Protein AF-A0A3D1WWT9-F1 (afdb_monomer)

Foldseek 3Di:
DDADDLQVLCCVVPVDGLLPDDLQVVLVSLLVVLVVLLVQQAALDDQEEEEEEDQFAQQWQCSQVSCQQSVNNVSSCVNQVVSVHDVVVSSVSAQTQLGHDDPLNQLLNQVQQVCQQVSHRYEYFYARAQFRAFDWDDDPNDTAGFGRGRPPPDPQKAWDPDKDWQDWQPDIFIKTWIWGWRHYRVDSHIYIHIHIYTPQADPVQGDRRHRDGDLQPLSHHLRHYRQPDPPDPSSVLSLVLNLSSRLLSSLVVLVVVSVVSPDLLLCSLSRYAYEARALSNLLNLLNQLCCCVPVVVDDNVSSLVSQLSRYAYEHADQALVPQDKDQLVSVCNGHVSSSVSLVVLQVVVCVLDVDQVLGQQHPRNMGRSVSSNLSRYQAYEYADPVSLVSCCPPRVVVSCVVCVVRYDYDHGDGHPD

Structure (mmCIF, N/CA/C/O backbone):
data_AF-A0A3D1WWT9-F1
#
_entry.id   AF-A0A3D1WWT9-F1
#
loop_
_atom_site.group_PDB
_atom_site.id
_atom_site.type_symbol
_atom_site.label_atom_id
_atom_site.label_alt_id
_atom_site.label_comp_id
_atom_site.label_asym_id
_atom_site.label_entity_id
_atom_site.label_seq_id
_atom_site.pdbx_PDB_ins_code
_atom_site.Cartn_x
_atom_site.Cartn_y
_atom_site.Cartn_z
_atom_site.occupancy
_atom_site.B_iso_or_equiv
_atom_site.auth_seq_id
_atom_site.auth_comp_id
_atom_site.auth_asym_id
_atom_site.auth_atom_id
_atom_site.pdbx_PDB_model_num
ATOM 1 N N . MET A 1 1 ? -17.375 -14.262 22.480 1.00 61.62 1 MET A N 1
ATOM 2 C CA . MET A 1 1 ? -16.626 -13.214 23.207 1.00 61.62 1 MET A CA 1
ATOM 3 C C . MET A 1 1 ? -17.344 -12.881 24.519 1.00 61.62 1 MET A C 1
ATOM 5 O O . MET A 1 1 ? -18.544 -13.133 24.582 1.00 61.62 1 MET A O 1
ATOM 9 N N . PRO A 1 2 ? -16.663 -12.386 25.572 1.00 72.69 2 PRO A N 1
ATOM 10 C CA . PRO A 1 2 ? -17.331 -11.958 26.805 1.00 72.69 2 PRO A CA 1
ATOM 11 C C . PRO A 1 2 ? -18.253 -10.761 26.545 1.00 72.69 2 PRO A C 1
ATOM 13 O O . PRO A 1 2 ? -17.910 -9.900 25.730 1.00 72.69 2 PRO A O 1
ATOM 16 N N . ARG A 1 3 ? -19.394 -10.735 27.245 1.00 83.81 3 ARG A N 1
ATOM 17 C CA . ARG A 1 3 ? -20.428 -9.690 27.171 1.00 83.81 3 ARG A CA 1
ATOM 18 C C . ARG A 1 3 ? -19.839 -8.310 27.483 1.00 83.81 3 ARG A C 1
ATOM 20 O O . ARG A 1 3 ? -18.952 -8.211 28.331 1.00 83.81 3 ARG A O 1
ATOM 27 N N . ILE A 1 4 ? -20.305 -7.272 26.801 1.00 93.00 4 ILE A N 1
ATOM 28 C CA . ILE A 1 4 ? -19.840 -5.893 26.984 1.00 93.00 4 ILE A CA 1
ATOM 29 C C . ILE A 1 4 ? -20.653 -5.239 28.100 1.00 93.00 4 ILE A C 1
ATOM 31 O O . ILE A 1 4 ? -21.876 -5.356 28.137 1.00 93.00 4 ILE A O 1
ATOM 35 N N . ASN A 1 5 ? -19.976 -4.523 28.996 1.00 94.44 5 ASN A N 1
ATOM 36 C CA . ASN A 1 5 ? -20.610 -3.701 30.022 1.00 94.44 5 ASN A CA 1
ATOM 37 C C . ASN A 1 5 ? -20.067 -2.270 29.924 1.00 94.44 5 ASN A C 1
ATOM 39 O O . ASN A 1 5 ? -19.061 -1.936 30.551 1.00 94.44 5 ASN A O 1
ATOM 43 N N . LEU A 1 6 ? -20.710 -1.430 29.109 1.00 95.94 6 LEU A N 1
ATOM 44 C CA . LEU A 1 6 ? -20.272 -0.048 28.888 1.00 95.94 6 LEU A CA 1
ATOM 45 C C . LEU A 1 6 ? -20.357 0.801 30.160 1.00 95.94 6 LEU A C 1
ATOM 47 O O . LEU A 1 6 ? -19.528 1.683 30.346 1.00 95.94 6 LEU A O 1
ATOM 51 N N . ALA A 1 7 ? -21.316 0.525 31.049 1.00 94.81 7 ALA A N 1
ATOM 52 C CA . ALA A 1 7 ? -21.442 1.242 32.317 1.00 94.81 7 ALA A CA 1
ATOM 53 C C . ALA A 1 7 ? -20.237 0.991 33.235 1.00 94.81 7 ALA A C 1
ATOM 55 O O . ALA A 1 7 ? -19.695 1.921 33.825 1.00 94.81 7 ALA A O 1
ATOM 56 N N . GLU A 1 8 ? -19.777 -0.258 33.312 1.00 94.94 8 GLU A N 1
ATOM 57 C CA . GLU A 1 8 ? -18.567 -0.605 34.059 1.00 94.94 8 GLU A CA 1
ATOM 58 C C . GLU A 1 8 ? -17.308 -0.017 33.414 1.00 94.94 8 GLU A C 1
ATOM 60 O O . GLU A 1 8 ? -16.468 0.538 34.119 1.00 94.94 8 GLU A O 1
ATOM 65 N N . LEU A 1 9 ? -17.198 -0.071 32.083 1.00 94.75 9 LEU A N 1
ATOM 66 C CA . LEU A 1 9 ? -16.075 0.531 31.357 1.00 94.75 9 LEU A CA 1
ATOM 67 C C . LEU A 1 9 ? -16.016 2.056 31.547 1.00 94.75 9 LEU A C 1
ATOM 69 O O . LEU A 1 9 ? -14.924 2.606 31.715 1.00 94.75 9 LEU A O 1
ATOM 73 N N . ALA A 1 10 ? -17.169 2.733 31.559 1.00 95.88 10 ALA A N 1
ATOM 74 C CA . ALA A 1 10 ? -17.288 4.161 31.842 1.00 95.88 10 ALA A CA 1
ATOM 75 C C . ALA A 1 10 ? -16.807 4.497 33.261 1.00 95.88 10 ALA A C 1
ATOM 77 O O . ALA A 1 10 ? -15.958 5.375 33.432 1.00 95.88 10 ALA A O 1
ATOM 78 N N . GLU A 1 11 ? -17.266 3.744 34.263 1.00 95.38 11 GLU A N 1
ATOM 79 C CA . GLU A 1 11 ? -16.870 3.945 35.659 1.00 95.38 11 GLU A CA 1
ATOM 80 C C . GLU A 1 11 ? -15.366 3.689 35.857 1.00 95.38 11 GLU A C 1
ATOM 82 O O . GLU A 1 11 ? -14.680 4.468 36.514 1.00 95.38 11 GLU A O 1
ATOM 87 N N . GLN A 1 12 ? -14.816 2.642 35.234 1.00 94.19 12 GLN A 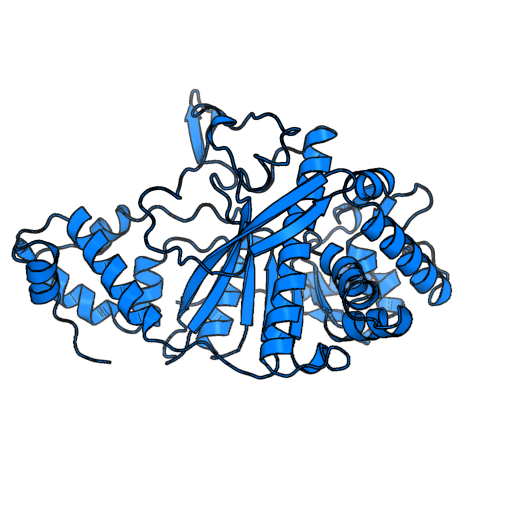N 1
ATOM 88 C CA . GLN A 1 12 ? -13.387 2.318 35.312 1.00 94.19 12 GLN A CA 1
ATOM 89 C C . GLN A 1 12 ? -12.501 3.351 34.603 1.00 94.19 12 GLN A C 1
ATOM 91 O O . GLN A 1 12 ? -11.417 3.666 35.094 1.00 94.19 12 GLN A O 1
ATOM 96 N N . SER A 1 13 ? -12.940 3.869 33.453 1.00 93.81 13 SER A N 1
ATOM 97 C CA . SER A 1 13 ? -12.131 4.777 32.627 1.00 93.81 13 SER A CA 1
ATOM 98 C C . SER A 1 13 ? -12.257 6.242 33.049 1.00 93.81 13 SER A C 1
ATOM 100 O O . SER A 1 13 ? -11.301 7.002 32.905 1.00 93.81 13 SER A O 1
ATOM 102 N N . PHE A 1 14 ? -13.417 6.651 33.574 1.00 94.75 14 PHE A N 1
ATOM 103 C CA . PHE A 1 14 ? -13.737 8.057 33.848 1.00 94.75 14 PHE A CA 1
ATOM 104 C C . PHE A 1 14 ? -14.299 8.327 35.252 1.00 94.75 14 PHE A C 1
ATOM 106 O O . PHE A 1 14 ? -14.480 9.496 35.597 1.00 94.75 14 PHE A O 1
ATOM 113 N N . GLY A 1 15 ? -14.563 7.300 36.071 1.00 95.25 15 GLY A N 1
ATOM 114 C CA . GLY A 1 15 ? -15.092 7.460 37.434 1.00 95.25 15 GLY A CA 1
ATOM 115 C C . GLY A 1 15 ? -16.500 8.058 37.488 1.00 95.25 15 GLY A C 1
ATOM 116 O O . GLY A 1 15 ? -16.822 8.787 38.426 1.00 95.25 15 GLY A O 1
ATOM 117 N N . THR A 1 16 ? -17.294 7.850 36.437 1.00 95.50 16 THR A N 1
ATOM 118 C CA . THR A 1 16 ? -18.662 8.355 36.324 1.00 95.50 16 THR A CA 1
ATOM 119 C C . THR A 1 16 ? -19.511 7.416 35.470 1.00 95.50 16 THR A C 1
ATOM 121 O O . THR A 1 16 ? -18.993 6.690 34.617 1.00 95.50 16 THR A O 1
ATOM 124 N N . SER A 1 17 ? -20.826 7.469 35.680 1.00 96.25 17 SER A N 1
ATOM 125 C CA . SER A 1 17 ? -21.802 6.645 34.974 1.00 96.25 17 SER A CA 1
ATOM 126 C C . SER A 1 17 ? -21.861 6.978 33.484 1.00 96.25 17 SER A C 1
ATOM 128 O O . SER A 1 17 ? -21.706 8.140 33.099 1.00 96.25 17 SER A O 1
ATOM 130 N N . LEU A 1 18 ? -22.201 5.988 32.656 1.00 97.00 18 LEU A N 1
ATOM 131 C CA . LEU A 1 18 ? -22.343 6.153 31.208 1.00 97.00 18 LEU A CA 1
ATOM 132 C C . LEU A 1 18 ? -23.316 7.287 30.839 1.00 97.00 18 LEU A C 1
ATOM 134 O O . LEU A 1 18 ? -23.024 8.072 29.945 1.00 97.00 18 LEU A O 1
ATOM 138 N N . GLU A 1 19 ? -24.418 7.439 31.572 1.00 97.25 19 GLU A N 1
ATOM 139 C CA . GLU A 1 19 ? -25.438 8.482 31.381 1.00 97.25 19 GLU A CA 1
ATOM 140 C C . GLU A 1 19 ? -24.900 9.910 31.583 1.00 97.25 19 GLU A C 1
ATOM 142 O O . GLU A 1 19 ? -25.493 10.873 31.103 1.00 97.25 19 GLU A O 1
ATOM 147 N N . GLN A 1 20 ? -23.799 10.063 32.325 1.00 96.81 20 GLN A N 1
ATOM 148 C CA . GLN A 1 20 ? -23.192 11.357 32.656 1.00 96.81 20 GLN A CA 1
ATOM 149 C C . GLN A 1 20 ? -21.996 11.704 31.762 1.00 96.81 20 GLN A C 1
ATOM 151 O O . GLN A 1 20 ? -21.489 12.826 31.843 1.00 96.81 20 GLN A O 1
ATOM 156 N N . LEU A 1 21 ? -21.526 10.769 30.930 1.00 96.81 21 LEU A N 1
ATOM 157 C CA . LEU A 1 21 ? -20.448 11.034 29.983 1.00 96.81 21 LEU A CA 1
ATOM 158 C C . LEU A 1 21 ? -20.934 11.900 28.821 1.00 96.81 21 LEU A C 1
ATOM 160 O O . LEU A 1 21 ? -22.054 11.753 28.345 1.00 96.81 21 LEU A O 1
ATOM 164 N N . ASP A 1 22 ? -20.065 12.790 28.350 1.00 96.00 22 ASP A N 1
ATOM 165 C CA . ASP A 1 22 ? -20.265 13.478 27.077 1.00 96.00 22 ASP A CA 1
ATOM 166 C C . ASP A 1 22 ? -19.891 12.577 25.887 1.00 96.00 22 ASP A C 1
ATOM 168 O O . ASP A 1 22 ? -19.090 11.645 26.018 1.00 96.00 22 ASP A O 1
ATOM 172 N N . ASP A 1 23 ? -20.437 12.893 24.710 1.00 96.06 23 ASP A N 1
ATOM 173 C CA . ASP A 1 23 ? -20.249 12.113 23.480 1.00 96.06 23 ASP A CA 1
ATOM 174 C C . ASP A 1 23 ? -18.764 11.912 23.118 1.00 96.06 23 ASP A C 1
ATOM 176 O O . ASP A 1 23 ? -18.383 10.844 22.638 1.00 96.06 23 ASP A O 1
ATOM 180 N N . ARG A 1 24 ? -17.891 12.891 23.404 1.00 94.12 24 ARG A N 1
ATOM 181 C CA . ARG A 1 24 ? -16.453 12.797 23.099 1.00 94.12 24 ARG A CA 1
ATOM 182 C C . ARG A 1 24 ? -15.749 11.786 24.001 1.00 94.12 24 ARG A C 1
ATOM 184 O O . ARG A 1 24 ? -14.869 11.055 23.547 1.00 94.12 24 ARG A O 1
ATOM 191 N N . ARG A 1 25 ? -16.098 11.736 25.287 1.00 95.06 25 ARG A N 1
ATOM 192 C CA . ARG A 1 25 ? -15.574 10.719 26.212 1.00 95.06 25 ARG A CA 1
ATOM 193 C C . ARG A 1 25 ? -16.096 9.330 25.872 1.00 95.06 25 ARG A C 1
ATOM 195 O O . ARG A 1 25 ? -15.333 8.372 25.976 1.00 95.06 25 ARG A O 1
ATOM 202 N N . ILE A 1 26 ? -17.347 9.225 25.427 1.00 96.81 26 ILE A N 1
ATOM 203 C CA . ILE A 1 26 ? -17.908 7.959 24.944 1.00 96.81 26 ILE A CA 1
ATOM 204 C C . ILE A 1 26 ? -17.173 7.502 23.686 1.00 96.81 26 ILE A C 1
ATOM 206 O O . ILE A 1 26 ? -16.766 6.349 23.635 1.00 96.81 26 ILE A O 1
ATOM 210 N N . TYR A 1 27 ? -16.911 8.394 22.727 1.00 95.38 27 TYR A N 1
ATOM 211 C CA . TYR A 1 27 ? -16.095 8.084 21.551 1.00 95.38 27 TYR A CA 1
ATOM 212 C C . TYR A 1 27 ? -14.753 7.446 21.950 1.00 95.38 27 TYR A C 1
ATOM 214 O O . TYR A 1 27 ? -14.459 6.327 21.532 1.00 95.38 27 TYR A O 1
ATOM 222 N N . LYS A 1 28 ? -13.995 8.081 22.858 1.00 93.25 28 LYS A N 1
ATOM 223 C CA . LYS A 1 28 ? -12.723 7.525 23.365 1.00 93.25 28 LYS A CA 1
ATOM 224 C C . LYS A 1 28 ? -12.897 6.160 24.045 1.00 93.25 28 LYS A C 1
ATOM 226 O O . LYS A 1 28 ? -12.055 5.279 23.884 1.00 93.25 28 LYS A O 1
ATOM 231 N N . LEU A 1 29 ? -13.990 5.963 24.788 1.00 95.06 29 LEU A N 1
ATOM 232 C CA . LEU A 1 29 ? -14.314 4.673 25.405 1.00 95.06 29 LEU A CA 1
ATOM 233 C C . LEU A 1 29 ? -14.531 3.576 24.353 1.00 95.06 29 LEU A C 1
ATOM 235 O O . LEU A 1 29 ? -14.031 2.464 24.517 1.00 95.06 29 LEU A O 1
ATOM 239 N N . LEU A 1 30 ? -15.281 3.881 23.290 1.00 96.12 30 LEU A N 1
ATOM 240 C CA . LEU A 1 30 ? -15.610 2.927 22.231 1.00 96.12 30 LEU A CA 1
ATOM 241 C C . LEU A 1 30 ? -14.390 2.582 21.374 1.00 96.12 30 LEU A C 1
ATOM 243 O O . LEU A 1 30 ? -14.198 1.409 21.065 1.00 96.12 30 LEU A O 1
ATOM 247 N N . VAL A 1 31 ? -13.544 3.564 21.051 1.00 93.94 31 VAL A N 1
ATOM 248 C CA . VAL A 1 31 ? -12.274 3.337 20.341 1.00 93.94 31 VAL A CA 1
ATOM 249 C C . VAL A 1 31 ? -11.397 2.355 21.120 1.00 93.94 31 VAL A C 1
ATOM 251 O O . VAL A 1 31 ? -10.985 1.331 20.574 1.00 93.94 31 VAL A O 1
ATOM 254 N N . LYS A 1 32 ? -11.212 2.589 22.426 1.00 92.62 32 LYS A N 1
ATOM 255 C CA . LYS A 1 32 ? -10.466 1.676 23.302 1.00 92.62 32 LYS A CA 1
ATOM 256 C C . LYS A 1 32 ? -11.089 0.277 23.355 1.00 92.62 32 LYS A C 1
ATOM 258 O O . LYS A 1 32 ? -10.374 -0.718 23.263 1.00 92.62 32 LYS A O 1
ATOM 263 N N . LEU A 1 33 ? -12.416 0.182 23.470 1.00 95.00 33 LEU A N 1
ATOM 264 C CA . LEU A 1 33 ? -13.120 -1.104 23.450 1.00 95.00 33 LEU A CA 1
ATOM 265 C C . LEU A 1 33 ? -12.857 -1.863 22.142 1.00 95.00 33 LEU A C 1
ATOM 267 O O . LEU A 1 33 ? -12.548 -3.052 22.177 1.00 95.00 33 LEU A O 1
ATOM 271 N N . VAL A 1 34 ? -12.979 -1.194 20.995 1.00 95.12 34 VAL A N 1
ATOM 272 C CA . VAL A 1 34 ? -12.728 -1.793 19.678 1.00 95.12 34 VAL A CA 1
ATOM 273 C C . VAL A 1 34 ? -11.285 -2.277 19.565 1.00 95.12 34 VAL A C 1
ATOM 275 O O . VAL A 1 34 ? -11.063 -3.402 19.123 1.00 95.12 34 VAL A O 1
ATOM 278 N N . GLN A 1 35 ? -10.316 -1.491 20.029 1.00 92.88 35 GLN A N 1
ATOM 279 C CA . GLN A 1 35 ? -8.905 -1.882 20.034 1.00 92.88 35 GLN A CA 1
ATOM 280 C C . GLN A 1 35 ? -8.638 -3.100 20.897 1.00 92.88 35 GLN A C 1
ATOM 282 O O . GLN A 1 35 ? -7.982 -4.026 20.441 1.00 92.88 35 GLN A O 1
ATOM 287 N N . GLU A 1 36 ? -9.168 -3.148 22.118 1.00 93.12 36 GLU A N 1
ATOM 288 C CA . GLU A 1 36 ? -8.998 -4.308 22.998 1.00 93.12 36 GLU A CA 1
ATOM 289 C C . GLU A 1 36 ? -9.594 -5.576 22.368 1.00 93.12 36 GLU A C 1
ATOM 291 O O . GLU A 1 36 ? -9.008 -6.660 22.444 1.00 93.12 36 GLU A O 1
ATOM 296 N N . ARG A 1 37 ? -10.746 -5.450 21.698 1.00 94.06 37 ARG A N 1
ATOM 297 C CA . ARG A 1 37 ? -11.406 -6.565 21.002 1.00 94.06 37 ARG A CA 1
ATOM 298 C C . ARG A 1 37 ? -10.635 -7.008 19.765 1.00 94.06 37 ARG A C 1
ATOM 300 O O . ARG A 1 37 ? -10.468 -8.210 19.561 1.00 94.06 37 ARG A O 1
ATOM 307 N N . SER A 1 38 ? -10.140 -6.060 18.983 1.00 94.81 38 SER A N 1
ATOM 308 C CA . SER A 1 38 ? -9.313 -6.336 17.814 1.00 94.81 38 SER A CA 1
ATOM 309 C C . SER A 1 38 ? -7.961 -6.935 18.211 1.00 94.81 38 SER A C 1
ATOM 311 O O . SER A 1 38 ? -7.536 -7.942 17.651 1.00 94.81 38 SER A O 1
ATOM 313 N N . ALA A 1 39 ? -7.296 -6.411 19.243 1.00 93.75 39 ALA A N 1
ATOM 314 C CA . ALA A 1 39 ? -6.042 -6.939 19.784 1.00 93.75 39 ALA A CA 1
ATOM 315 C C . ALA A 1 39 ? -6.171 -8.395 20.258 1.00 93.75 39 ALA A C 1
ATOM 317 O O . ALA A 1 39 ? -5.233 -9.177 20.113 1.00 93.75 39 ALA A O 1
ATOM 318 N N . ALA A 1 40 ? -7.342 -8.780 20.774 1.00 94.50 40 ALA A N 1
ATOM 319 C CA . ALA A 1 40 ? -7.628 -10.155 21.170 1.00 94.50 40 ALA A CA 1
ATOM 320 C C . ALA A 1 40 ? -7.842 -11.121 19.984 1.00 94.50 40 ALA A C 1
ATOM 322 O O . ALA A 1 40 ? -7.821 -12.337 20.191 1.00 94.50 40 ALA A O 1
ATOM 323 N N . CYS A 1 41 ? -8.055 -10.615 18.764 1.00 95.50 41 CYS A N 1
ATOM 324 C CA . CYS A 1 41 ? -8.175 -11.439 17.563 1.00 95.50 41 CYS A CA 1
ATOM 325 C C . CYS A 1 41 ? -6.772 -11.801 17.037 1.00 95.50 41 CYS A C 1
ATOM 327 O O . CYS A 1 41 ? -5.992 -10.899 16.721 1.00 95.50 41 CYS A O 1
ATOM 329 N N . PRO A 1 42 ? -6.412 -13.094 16.922 1.00 97.00 42 PRO A N 1
ATOM 330 C CA . PRO A 1 42 ? -5.146 -13.495 16.314 1.00 97.00 42 PRO A CA 1
ATOM 331 C C . PRO A 1 42 ? -5.054 -13.076 14.842 1.00 97.00 42 PRO A C 1
ATOM 333 O O . PRO A 1 42 ? -6.059 -12.974 14.138 1.00 97.00 42 PRO A O 1
ATOM 336 N N . LEU A 1 43 ? -3.828 -12.886 14.355 1.00 97.38 43 LEU A N 1
ATOM 337 C CA . LEU A 1 43 ? -3.573 -12.664 12.932 1.00 97.38 43 LEU A CA 1
ATOM 338 C C . LEU A 1 43 ? -3.883 -13.929 12.119 1.00 97.38 43 LEU A C 1
ATOM 340 O O . LEU A 1 43 ? -3.625 -15.046 12.582 1.00 97.38 43 LEU A O 1
ATOM 344 N N . ASN A 1 44 ? -4.380 -13.768 10.890 1.00 96.19 44 ASN A N 1
ATOM 345 C CA . ASN A 1 44 ? -4.382 -14.870 9.926 1.00 96.19 44 ASN A CA 1
ATOM 346 C C . ASN A 1 44 ? -2.935 -15.310 9.639 1.00 96.19 44 ASN A C 1
ATOM 348 O O . ASN A 1 44 ? -2.054 -14.478 9.429 1.00 96.19 44 ASN A O 1
ATOM 352 N N . ASN A 1 45 ? -2.684 -16.621 9.643 1.00 92.50 45 ASN A N 1
ATOM 353 C CA . ASN A 1 45 ? -1.332 -17.195 9.651 1.00 92.50 45 ASN A CA 1
ATOM 354 C C . ASN A 1 45 ? -1.109 -18.285 8.584 1.00 92.50 45 ASN A C 1
ATOM 356 O O . ASN A 1 45 ? -0.330 -19.218 8.785 1.00 92.50 45 ASN A O 1
ATOM 360 N N . GLY A 1 46 ? -1.807 -18.195 7.452 1.00 94.56 46 GLY A N 1
ATOM 361 C CA . GLY A 1 46 ? -1.602 -19.079 6.308 1.00 94.56 46 GLY A CA 1
ATOM 362 C C . GLY A 1 46 ? -0.176 -18.995 5.753 1.00 94.56 46 GLY A C 1
ATOM 363 O O . GLY A 1 46 ? 0.473 -17.955 5.835 1.00 94.56 46 GLY A O 1
ATOM 364 N N . LYS A 1 47 ? 0.314 -20.101 5.168 1.00 95.19 47 LYS A N 1
ATOM 365 C CA . LYS A 1 47 ? 1.697 -20.208 4.661 1.00 95.19 47 LYS A CA 1
ATOM 366 C C . LYS A 1 47 ? 2.026 -19.112 3.639 1.00 95.19 47 LYS A C 1
ATOM 368 O O . LYS A 1 47 ? 3.028 -18.419 3.791 1.00 95.19 47 LYS A O 1
ATOM 373 N N . LYS A 1 48 ? 1.181 -18.990 2.608 1.00 98.00 48 LYS A N 1
ATOM 374 C CA . LYS A 1 48 ? 1.328 -18.011 1.529 1.00 98.00 48 LYS A CA 1
ATOM 375 C C . LYS A 1 48 ? 0.529 -16.760 1.868 1.00 98.00 48 LYS A C 1
ATOM 377 O O . LYS A 1 48 ? -0.700 -16.823 1.926 1.00 98.00 48 LYS A O 1
ATOM 382 N N . LYS A 1 49 ? 1.229 -15.650 2.087 1.00 98.69 49 LYS A N 1
ATOM 383 C CA . LYS A 1 49 ? 0.647 -14.355 2.443 1.00 98.69 49 LYS A CA 1
ATOM 384 C C . LYS A 1 49 ? 0.561 -13.442 1.223 1.00 98.69 49 LYS A C 1
ATOM 386 O O . LYS A 1 49 ? 1.512 -13.346 0.449 1.00 98.69 49 LYS A O 1
ATOM 391 N N . LEU A 1 50 ? -0.581 -12.785 1.055 1.00 98.81 50 LEU A N 1
ATOM 392 C CA . LEU A 1 50 ? -0.756 -11.710 0.082 1.00 98.81 50 LEU A CA 1
ATOM 393 C C . LEU A 1 50 ? -0.224 -10.388 0.653 1.00 98.81 50 LEU A C 1
ATOM 395 O O . LEU A 1 50 ? -0.571 -10.013 1.770 1.00 98.81 50 LEU A O 1
ATOM 399 N N . TYR A 1 51 ? 0.560 -9.674 -0.144 1.00 98.88 51 TYR A N 1
ATOM 400 C CA . TYR A 1 51 ? 0.963 -8.292 0.093 1.00 98.88 51 TYR A CA 1
ATOM 401 C C . TYR A 1 51 ? 0.328 -7.433 -1.001 1.00 98.88 51 TYR A C 1
ATOM 403 O O . TYR A 1 51 ? 0.760 -7.458 -2.154 1.00 98.88 51 TYR A O 1
ATOM 411 N N . TYR A 1 52 ? -0.751 -6.732 -0.655 1.00 98.88 52 TYR A N 1
ATOM 412 C CA . TYR A 1 52 ? -1.444 -5.826 -1.567 1.00 98.88 52 TYR A CA 1
ATOM 413 C C . TYR A 1 52 ? -0.820 -4.436 -1.452 1.00 98.88 52 TYR A C 1
ATOM 415 O O . TYR A 1 52 ? -1.101 -3.715 -0.493 1.00 98.88 52 TYR A O 1
ATOM 423 N N . ILE A 1 53 ? 0.052 -4.071 -2.393 1.00 98.88 53 ILE A N 1
ATOM 424 C CA . ILE A 1 53 ? 0.810 -2.817 -2.321 1.00 98.88 53 ILE A CA 1
ATOM 425 C C . ILE A 1 53 ? 0.063 -1.736 -3.099 1.00 98.88 53 ILE A C 1
ATOM 427 O O . ILE A 1 53 ? -0.224 -1.906 -4.285 1.00 98.88 53 ILE A O 1
ATOM 431 N N . SER A 1 54 ? -0.258 -0.628 -2.433 1.00 98.69 54 SER A N 1
ATOM 432 C CA . SER A 1 54 ? -0.996 0.490 -3.023 1.00 98.69 54 SER A CA 1
ATOM 433 C C . SER A 1 54 ? -0.467 1.820 -2.505 1.00 98.69 54 SER A C 1
ATOM 435 O O . SER A 1 54 ? -0.247 1.980 -1.305 1.00 98.69 54 SER A O 1
ATOM 437 N N . ALA A 1 55 ? -0.344 2.798 -3.404 1.00 98.12 55 ALA A N 1
ATOM 438 C CA . ALA A 1 55 ? 0.000 4.168 -3.037 1.00 98.12 55 ALA A CA 1
ATOM 439 C C . ALA A 1 55 ? -1.102 4.852 -2.212 1.00 98.12 55 ALA A C 1
ATOM 441 O O . ALA A 1 55 ? -0.820 5.829 -1.532 1.00 98.12 55 ALA A O 1
ATOM 442 N N . GLU A 1 56 ? -2.340 4.351 -2.242 1.00 98.31 56 GLU A N 1
ATOM 443 C CA . GLU A 1 56 ? -3.457 4.895 -1.467 1.00 98.31 56 GLU A CA 1
ATOM 444 C C . GLU A 1 56 ? -4.367 3.811 -0.869 1.00 98.31 56 GLU A C 1
ATOM 446 O O . GLU A 1 56 ? -4.602 2.764 -1.481 1.00 98.31 56 GLU A O 1
ATOM 451 N N . PHE A 1 57 ? -4.934 4.108 0.304 1.00 98.62 57 PHE A N 1
ATOM 452 C CA . PHE A 1 57 ? -5.969 3.332 0.990 1.00 98.62 57 PHE A CA 1
ATOM 453 C C . PHE A 1 57 ? -7.037 4.274 1.561 1.00 98.62 57 PHE A C 1
ATOM 455 O O . PHE A 1 57 ? -6.883 4.832 2.644 1.00 98.62 57 PHE A O 1
ATOM 462 N N . LEU A 1 58 ? -8.161 4.432 0.857 1.00 98.19 58 LEU A N 1
ATOM 463 C CA . LEU A 1 58 ? -9.277 5.266 1.319 1.00 98.19 58 LEU A CA 1
ATOM 464 C C . LEU A 1 58 ? -10.179 4.456 2.261 1.00 98.19 58 LEU A C 1
ATOM 466 O O . LEU A 1 58 ? -11.254 3.986 1.873 1.00 98.19 58 LEU A O 1
ATOM 470 N N . ILE A 1 59 ? -9.692 4.219 3.481 1.00 96.81 59 ILE A N 1
ATOM 471 C CA . ILE A 1 59 ? -10.320 3.307 4.450 1.00 96.81 59 ILE A CA 1
ATOM 472 C C . ILE A 1 59 ? -11.593 3.871 5.085 1.00 96.81 59 ILE A C 1
ATOM 474 O O . ILE A 1 59 ? -12.521 3.101 5.338 1.00 96.81 59 ILE A O 1
ATOM 478 N N . GLY A 1 60 ? -11.705 5.194 5.203 1.00 95.06 60 GLY A N 1
ATOM 479 C CA . GLY A 1 60 ? -12.830 5.836 5.876 1.00 95.06 60 GLY A CA 1
ATOM 480 C C . GLY A 1 60 ? -12.735 5.731 7.401 1.00 95.06 60 GLY A C 1
ATOM 481 O O . GLY A 1 60 ? -11.758 5.220 7.949 1.00 95.06 60 GLY A O 1
ATOM 482 N N . LYS A 1 61 ? -13.775 6.210 8.085 1.00 95.38 61 LYS A N 1
ATOM 483 C CA . LYS A 1 61 ? -13.968 5.985 9.524 1.00 95.38 61 LYS A CA 1
ATOM 484 C C . LYS A 1 61 ? -14.034 4.484 9.834 1.00 95.38 61 LYS A C 1
ATOM 486 O O . LYS A 1 61 ? -14.634 3.712 9.087 1.00 95.38 61 LYS A O 1
ATOM 491 N N . LEU A 1 62 ? -13.425 4.074 10.940 1.00 95.62 62 LEU A N 1
ATOM 492 C CA . LEU A 1 62 ? -13.233 2.680 11.326 1.00 95.62 62 LEU A CA 1
ATOM 493 C C . LEU A 1 62 ? -14.077 2.266 12.528 1.00 95.62 62 LEU A C 1
ATOM 495 O O . LEU A 1 62 ? -14.317 1.071 12.688 1.00 95.62 62 LEU A O 1
ATOM 499 N N . LEU A 1 63 ? -14.531 3.194 13.380 1.00 95.75 63 LEU A N 1
ATOM 500 C CA . LEU A 1 63 ? -15.185 2.829 14.640 1.00 95.75 63 LEU A CA 1
ATOM 501 C C . LEU A 1 63 ? -16.409 1.934 14.412 1.00 95.75 63 LEU A C 1
ATOM 503 O O . LEU A 1 63 ? -16.513 0.856 15.002 1.00 95.75 63 LEU A O 1
ATOM 507 N N . ILE A 1 64 ? -17.332 2.370 13.551 1.00 96.44 64 ILE A N 1
ATOM 508 C CA . ILE A 1 64 ? -18.549 1.611 13.248 1.00 96.44 64 ILE A CA 1
ATOM 509 C C . ILE A 1 64 ? -18.226 0.328 12.487 1.00 96.44 64 ILE A C 1
ATOM 511 O O . ILE A 1 64 ? -18.714 -0.732 12.879 1.00 96.44 64 ILE A O 1
ATOM 515 N N . ASN A 1 65 ? -17.385 0.413 11.452 1.00 96.56 65 ASN A N 1
ATOM 516 C CA . ASN A 1 65 ? -16.981 -0.742 10.651 1.00 96.56 65 ASN A CA 1
ATOM 517 C C . ASN A 1 65 ? -16.397 -1.851 11.531 1.00 96.56 65 ASN A C 1
ATOM 519 O O . ASN A 1 65 ? -16.918 -2.964 11.555 1.00 96.56 65 ASN A O 1
ATOM 523 N N . ASN A 1 66 ? -15.423 -1.519 12.375 1.00 97.00 66 ASN A N 1
ATOM 524 C CA . ASN A 1 66 ? -14.810 -2.487 13.275 1.00 97.00 66 ASN A CA 1
ATOM 525 C C . ASN A 1 66 ? -15.818 -3.058 14.281 1.00 97.00 66 ASN A C 1
ATOM 527 O O . ASN A 1 66 ? -15.762 -4.244 14.595 1.00 97.00 66 ASN A O 1
ATOM 531 N N . MET A 1 67 ? -16.766 -2.261 14.788 1.00 97.25 67 MET A N 1
ATOM 532 C CA . MET A 1 67 ? -17.822 -2.793 15.657 1.00 97.25 67 MET A CA 1
ATOM 533 C C . MET A 1 67 ? -18.736 -3.792 14.937 1.00 97.25 67 MET A C 1
ATOM 535 O O . MET A 1 67 ? -19.181 -4.759 15.565 1.00 97.25 67 MET A O 1
ATOM 539 N N . ILE A 1 68 ? -19.032 -3.565 13.655 1.00 97.69 68 ILE A N 1
ATOM 540 C CA . ILE A 1 68 ? -19.801 -4.494 12.819 1.00 97.69 68 ILE A CA 1
ATOM 541 C C . ILE A 1 68 ? -18.998 -5.781 12.611 1.00 97.69 68 ILE A C 1
ATOM 543 O O . ILE A 1 68 ? -19.519 -6.865 12.883 1.00 97.69 68 ILE A O 1
ATOM 547 N N . ASP A 1 69 ? -17.729 -5.670 12.219 1.00 97.44 69 ASP A N 1
ATOM 548 C CA . ASP A 1 69 ? -16.880 -6.824 11.904 1.00 97.44 69 ASP A CA 1
ATOM 549 C C . ASP A 1 69 ? -16.584 -7.693 13.130 1.00 97.44 69 ASP A C 1
ATOM 551 O O . ASP A 1 69 ? -16.630 -8.924 13.059 1.00 97.44 69 ASP A O 1
ATOM 555 N N . LEU A 1 70 ? -16.398 -7.060 14.291 1.00 96.75 70 LEU A N 1
ATOM 556 C CA . LEU A 1 70 ? -16.228 -7.729 15.584 1.00 96.75 70 LEU A CA 1
ATOM 557 C C . LEU A 1 70 ? -17.547 -8.270 16.167 1.00 96.75 70 LEU A C 1
ATOM 559 O O . LEU A 1 70 ? -17.527 -8.960 17.191 1.00 96.75 70 LEU A O 1
ATOM 563 N N . GLY A 1 71 ? -18.695 -7.965 15.552 1.00 96.25 71 GLY A N 1
ATOM 564 C CA . GLY A 1 71 ? -20.015 -8.426 15.989 1.00 96.25 71 GLY A CA 1
ATOM 565 C C . GLY A 1 71 ? -20.501 -7.795 17.298 1.00 96.25 71 GLY A C 1
ATOM 566 O O . GL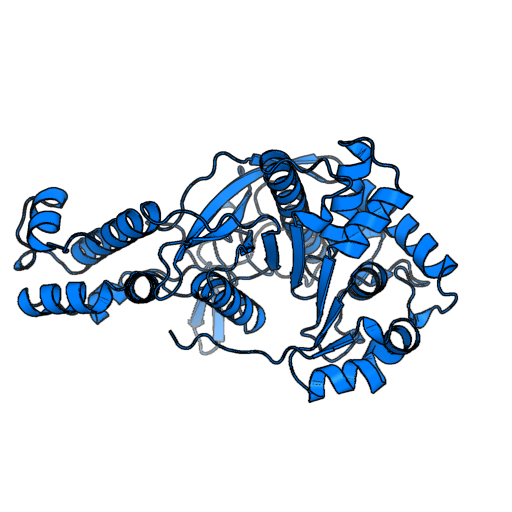Y A 1 71 ? -21.249 -8.431 18.040 1.00 96.25 71 GLY A O 1
ATOM 567 N N . ILE A 1 72 ? -20.061 -6.571 17.602 1.00 96.69 72 ILE A N 1
ATOM 568 C CA . ILE A 1 72 ? -20.377 -5.857 18.851 1.00 96.69 72 ILE A CA 1
ATOM 569 C C . ILE A 1 72 ? -21.276 -4.628 18.652 1.00 96.69 72 ILE A C 1
ATOM 571 O O . ILE A 1 72 ? -21.738 -4.058 19.639 1.00 96.69 72 ILE A O 1
ATOM 575 N N . TYR A 1 73 ? -21.549 -4.235 17.402 1.00 97.25 73 TYR A N 1
ATOM 576 C CA . TYR A 1 73 ? -22.322 -3.034 17.063 1.00 97.25 73 TYR A CA 1
ATOM 577 C C . TYR A 1 73 ? -23.687 -2.970 17.768 1.00 97.25 73 TYR A C 1
ATOM 579 O O . TYR A 1 73 ? -23.962 -1.996 18.468 1.00 97.25 73 TYR A O 1
ATOM 587 N N . ASP A 1 74 ? -24.522 -4.007 17.633 1.00 96.75 74 ASP A N 1
ATOM 588 C CA . ASP A 1 74 ? -25.878 -4.003 18.202 1.00 96.75 74 ASP A CA 1
ATOM 589 C C . ASP A 1 74 ? -25.852 -3.946 19.739 1.00 96.75 74 ASP A C 1
ATOM 591 O O . ASP A 1 74 ? -26.582 -3.167 20.349 1.00 96.75 74 ASP A O 1
ATOM 595 N N . GLU A 1 75 ? -24.955 -4.708 20.375 1.00 96.81 75 GLU A N 1
ATOM 596 C CA . GLU A 1 75 ? -24.816 -4.729 21.838 1.00 96.81 75 GLU A CA 1
ATOM 597 C C . GLU A 1 75 ? -24.368 -3.368 22.396 1.00 96.81 75 GLU A C 1
ATOM 599 O O . GLU A 1 75 ? -24.875 -2.926 23.431 1.00 96.81 75 GLU A O 1
ATOM 604 N N . VAL A 1 76 ? -23.427 -2.700 21.721 1.00 97.56 76 VAL A N 1
ATOM 605 C CA . VAL A 1 76 ? -22.960 -1.354 22.086 1.00 97.56 76 VAL A CA 1
ATOM 606 C C . VAL A 1 76 ? -24.076 -0.332 21.888 1.00 97.56 76 VAL A C 1
ATOM 608 O O . VAL A 1 76 ? -24.361 0.458 22.791 1.00 97.56 76 VAL A O 1
ATOM 611 N N . LYS A 1 77 ? -24.743 -0.368 20.732 1.00 97.88 77 LYS A N 1
ATOM 612 C CA . LYS A 1 77 ? -25.825 0.554 20.385 1.00 97.88 77 LYS A CA 1
ATOM 613 C C . LYS A 1 77 ? -26.981 0.481 21.379 1.00 97.88 77 LYS A C 1
ATOM 615 O O . LYS A 1 77 ? -27.437 1.526 21.839 1.00 97.88 77 LYS A O 1
ATOM 620 N N . ASP A 1 78 ? -27.414 -0.720 21.755 1.00 97.81 78 ASP A N 1
ATOM 621 C CA . ASP A 1 78 ? -28.502 -0.913 22.718 1.00 97.81 78 ASP A CA 1
ATOM 622 C C . ASP A 1 78 ? -28.168 -0.315 24.094 1.00 97.81 78 ASP A C 1
ATOM 624 O O . ASP A 1 78 ? -29.016 0.326 24.722 1.00 97.81 78 ASP A O 1
ATOM 628 N N . GLN A 1 79 ? -26.922 -0.473 24.554 1.00 98.00 79 GLN A N 1
ATOM 629 C CA . GLN A 1 79 ? -26.461 0.098 25.825 1.00 98.00 79 GLN A CA 1
ATOM 630 C C . GLN A 1 79 ? -26.388 1.629 25.786 1.00 98.00 79 GLN A C 1
ATOM 632 O O . GLN A 1 79 ? -26.790 2.280 26.751 1.00 98.00 79 GLN A O 1
ATOM 637 N N . LEU A 1 80 ? -25.927 2.214 24.677 1.00 98.00 80 LEU A N 1
ATOM 638 C CA . LEU A 1 80 ? -25.891 3.669 24.502 1.00 98.00 80 LEU A CA 1
ATOM 639 C C . LEU A 1 80 ? -27.298 4.271 24.464 1.00 98.00 80 LEU A C 1
ATOM 641 O O . LEU A 1 80 ? -27.559 5.245 25.168 1.00 98.00 80 LEU A O 1
ATOM 645 N N . VAL A 1 81 ? -28.225 3.655 23.721 1.00 97.81 81 VAL A N 1
ATOM 646 C CA . VAL A 1 81 ? -29.628 4.096 23.658 1.00 97.81 81 VAL A CA 1
ATOM 647 C C . VAL A 1 81 ? -30.281 4.035 25.039 1.00 97.81 81 VAL A C 1
ATOM 649 O O . VAL A 1 81 ? -30.973 4.976 25.430 1.00 97.81 81 VAL A O 1
ATOM 652 N N . ALA A 1 82 ? -30.038 2.966 25.803 1.00 97.62 82 ALA A N 1
ATOM 653 C CA . ALA A 1 82 ? -30.546 2.841 27.168 1.00 97.62 82 AL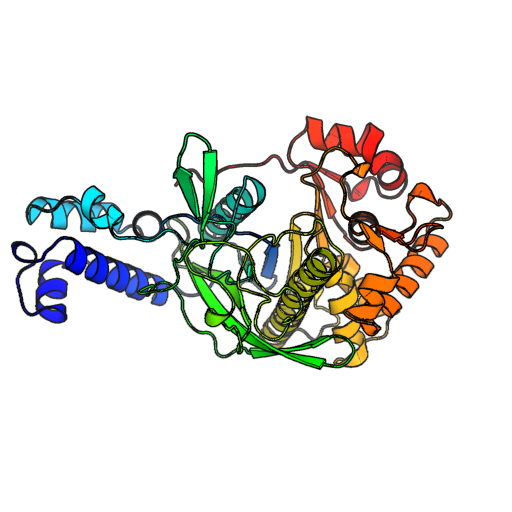A A CA 1
ATOM 654 C C . ALA A 1 82 ? -30.001 3.932 28.110 1.00 97.62 82 ALA A C 1
ATOM 656 O O . ALA A 1 82 ? -30.730 4.386 28.991 1.00 97.62 82 ALA A O 1
ATOM 657 N N . ALA A 1 83 ? -28.761 4.379 27.893 1.00 97.31 83 ALA A N 1
ATOM 658 C CA . ALA A 1 83 ? -28.126 5.466 28.638 1.00 97.31 83 ALA A CA 1
ATOM 659 C C . ALA A 1 83 ? -28.452 6.878 28.101 1.00 97.31 83 ALA A C 1
ATOM 661 O O . ALA A 1 83 ? -27.998 7.868 28.671 1.00 97.31 83 ALA A O 1
ATOM 662 N N . GLY A 1 84 ? -29.259 6.989 27.038 1.00 97.38 84 GLY A N 1
ATOM 663 C CA . GLY A 1 84 ? -29.697 8.267 26.468 1.00 97.38 84 GLY A CA 1
ATOM 664 C C . GLY A 1 84 ? -28.754 8.886 25.429 1.00 97.38 84 GLY A C 1
ATOM 665 O O . GLY A 1 84 ? -28.907 10.068 25.120 1.00 97.38 84 GLY A O 1
ATOM 666 N N . HIS A 1 85 ? -27.823 8.106 24.875 1.00 97.94 85 HIS A N 1
ATOM 667 C CA . HIS A 1 85 ? -26.822 8.551 23.898 1.00 97.94 85 HIS A CA 1
ATOM 668 C C . HIS A 1 85 ? -27.148 8.108 22.468 1.00 97.94 85 HIS A C 1
ATOM 670 O O . HIS A 1 85 ? -27.805 7.090 22.245 1.00 97.94 85 HIS A O 1
ATOM 676 N N . ASP A 1 86 ? -26.665 8.872 21.485 1.00 96.19 86 ASP A N 1
ATOM 677 C CA . ASP A 1 86 ? -26.851 8.607 20.053 1.00 96.19 86 ASP A CA 1
ATOM 678 C C . ASP A 1 86 ? -25.507 8.278 19.400 1.00 96.19 86 ASP A C 1
ATOM 680 O O . ASP A 1 86 ? -24.655 9.153 19.232 1.00 96.19 86 ASP A O 1
ATOM 684 N N . LEU A 1 87 ? -25.332 7.014 19.007 1.00 95.88 87 LEU A N 1
ATOM 685 C CA . LEU A 1 87 ? -24.092 6.526 18.406 1.00 95.88 87 LEU A CA 1
ATOM 686 C C . LEU A 1 87 ? -23.693 7.313 17.146 1.00 95.88 87 LEU A C 1
ATOM 688 O O . LEU A 1 87 ? -22.505 7.536 16.940 1.00 95.88 87 LEU A O 1
ATOM 692 N N . ASN A 1 88 ? -24.657 7.806 16.359 1.00 94.12 88 ASN A N 1
ATOM 693 C CA . ASN A 1 88 ? -24.337 8.573 15.150 1.00 94.12 88 ASN A CA 1
ATOM 694 C C . ASN A 1 88 ? -23.670 9.913 15.493 1.00 94.12 88 ASN A C 1
ATOM 696 O O . ASN A 1 88 ? -22.797 10.369 14.771 1.00 94.12 88 ASN A O 1
ATOM 700 N N . LYS A 1 89 ? -24.047 10.548 16.612 1.00 95.94 89 LYS A N 1
ATOM 701 C CA . LYS A 1 89 ? -23.387 11.784 17.070 1.00 95.94 89 LYS A CA 1
ATOM 702 C C . LYS A 1 89 ? -21.991 11.514 17.610 1.00 95.94 89 LYS A C 1
ATOM 704 O O . LYS A 1 89 ? -21.104 12.344 17.449 1.00 95.94 89 LYS A O 1
ATOM 709 N N . ILE A 1 90 ? -21.813 10.366 18.256 1.00 96.31 90 ILE A N 1
ATOM 710 C CA . ILE A 1 90 ? -20.529 9.932 18.809 1.00 96.31 90 ILE A CA 1
ATOM 711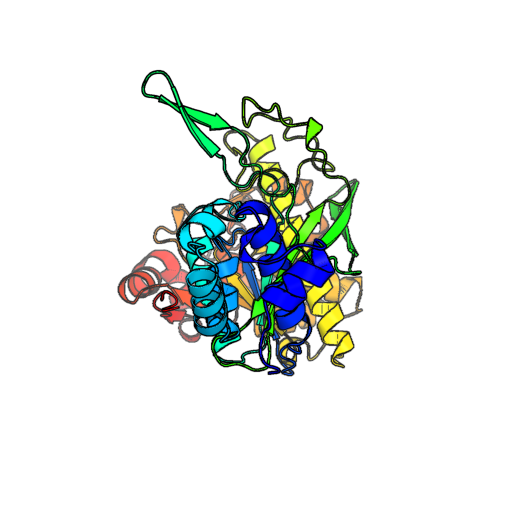 C C . ILE A 1 90 ? -19.526 9.641 17.678 1.00 96.31 90 ILE A C 1
ATOM 713 O O . ILE A 1 90 ? -18.361 10.010 17.786 1.00 96.31 90 ILE A O 1
ATOM 717 N N . GLU A 1 91 ? -19.971 9.042 16.573 1.00 93.69 91 GLU A N 1
ATOM 718 C CA . GLU A 1 91 ? -19.140 8.773 15.388 1.00 93.69 91 GLU A CA 1
ATOM 719 C C . GLU A 1 91 ? -18.618 10.053 14.703 1.00 93.69 91 GLU A C 1
ATOM 721 O O . GLU A 1 91 ? -17.564 10.046 14.065 1.00 93.69 91 GLU A O 1
ATOM 726 N N . GLU A 1 92 ? -19.298 11.193 14.850 1.00 94.06 92 GLU A N 1
ATOM 727 C CA . GLU A 1 92 ? -18.832 12.471 14.285 1.00 94.06 92 GLU A CA 1
ATOM 728 C C . GLU A 1 92 ? -17.543 13.001 14.931 1.00 94.06 92 GLU A C 1
ATOM 730 O O . GLU A 1 92 ? -16.909 13.902 14.383 1.00 94.06 92 GLU A O 1
ATOM 735 N N . PHE A 1 93 ? -17.126 12.443 16.071 1.00 93.44 93 PHE A N 1
ATOM 736 C CA . PHE A 1 93 ? -15.835 12.762 16.685 1.00 93.44 93 PHE A CA 1
ATOM 737 C C . PHE A 1 93 ? -14.658 12.017 16.045 1.00 93.44 93 PHE A C 1
ATOM 739 O O . PHE A 1 93 ? -13.513 12.403 16.286 1.00 93.44 93 PHE A O 1
ATOM 746 N N . GLU A 1 94 ? -14.916 10.983 15.240 1.00 94.00 94 GLU A N 1
ATOM 747 C CA . GLU A 1 94 ? -13.872 10.289 14.494 1.00 94.00 94 GLU A CA 1
ATOM 748 C C . GLU A 1 94 ? -13.380 11.155 13.335 1.00 94.00 94 GLU A C 1
ATOM 750 O O . GLU A 1 94 ? -14.163 11.604 12.492 1.00 94.00 94 GLU A O 1
ATOM 755 N N . VAL A 1 95 ? -12.068 11.378 13.287 1.00 93.25 95 VAL A N 1
ATOM 756 C CA . VAL A 1 95 ? -11.417 12.021 12.147 1.00 93.25 95 VAL A CA 1
ATOM 757 C C . VAL A 1 95 ? -11.021 10.930 11.165 1.00 93.25 95 VAL A C 1
ATOM 759 O O . VAL A 1 95 ? -10.271 10.023 11.521 1.00 93.25 95 VAL A O 1
ATOM 762 N N . GLU A 1 96 ? -11.546 11.020 9.946 1.00 94.75 96 GLU A N 1
ATOM 763 C CA . GLU A 1 96 ? -11.268 10.061 8.881 1.00 94.75 96 GLU A CA 1
ATOM 764 C C . GLU A 1 96 ? -9.767 10.041 8.535 1.00 94.75 96 GLU A C 1
ATOM 766 O O . GLU A 1 96 ? -9.180 11.110 8.355 1.00 94.75 96 GLU A O 1
ATOM 771 N N . PRO A 1 97 ? -9.138 8.856 8.428 1.00 96.69 97 PRO A N 1
ATOM 772 C CA . PRO A 1 97 ? -7.752 8.746 7.998 1.00 96.69 97 PRO A CA 1
ATOM 773 C C . PRO A 1 97 ? -7.529 9.257 6.571 1.00 96.69 97 PRO A C 1
ATOM 775 O O . PRO A 1 97 ? -8.063 8.700 5.608 1.00 96.69 97 PRO A O 1
ATOM 778 N N . SER A 1 98 ? -6.675 10.271 6.421 1.00 97.31 98 SER A N 1
ATOM 779 C CA . SER A 1 98 ? -6.331 10.887 5.132 1.00 97.31 98 SER A CA 1
ATOM 780 C C . SER A 1 98 ? -5.303 10.044 4.361 1.00 97.31 98 SER A C 1
ATOM 782 O O . SER A 1 98 ? -4.200 10.492 4.065 1.00 97.31 98 SER A O 1
ATOM 784 N N . LEU A 1 99 ? -5.647 8.790 4.058 1.00 97.94 99 LEU A N 1
ATOM 785 C CA . LEU A 1 99 ? -4.742 7.783 3.480 1.00 97.94 99 LEU A CA 1
ATOM 786 C C . LEU A 1 99 ? -5.021 7.461 2.005 1.00 97.94 99 LEU A C 1
ATOM 788 O O . LEU A 1 99 ? -4.309 6.663 1.393 1.00 97.94 99 LEU A O 1
ATOM 792 N N . GLY A 1 100 ? -6.050 8.066 1.416 1.00 97.06 100 GLY A N 1
ATOM 793 C CA . GLY A 1 100 ? -6.388 7.864 0.015 1.00 97.06 100 GLY A CA 1
ATOM 794 C C . GLY A 1 100 ? -7.095 9.051 -0.617 1.00 97.06 100 GLY A C 1
ATOM 795 O O . GLY A 1 100 ? -7.344 10.066 0.028 1.00 97.06 100 GLY A O 1
ATOM 796 N N . ASN A 1 101 ? -7.399 8.914 -1.901 1.00 94.69 101 ASN A N 1
ATOM 797 C CA . ASN A 1 101 ? -8.024 9.943 -2.720 1.00 94.69 101 ASN A CA 1
ATOM 798 C C . ASN A 1 101 ? -9.276 9.401 -3.420 1.00 94.69 101 ASN A C 1
ATOM 800 O O . ASN A 1 101 ? -10.378 9.917 -3.239 1.00 94.69 101 ASN A O 1
ATOM 804 N N . GLY A 1 102 ? -9.107 8.366 -4.244 1.00 94.31 102 GLY A N 1
ATOM 805 C CA . GLY A 1 102 ? -10.085 8.014 -5.267 1.00 94.31 102 GLY A CA 1
ATOM 806 C C . GLY A 1 102 ? -10.575 6.572 -5.221 1.00 94.31 102 GLY A C 1
ATOM 807 O O . GLY A 1 102 ? -10.515 5.862 -4.215 1.00 94.31 102 GLY A O 1
ATOM 808 N N . GLY A 1 103 ? -11.085 6.128 -6.373 1.00 94.31 103 GLY A N 1
ATOM 809 C CA . GLY A 1 103 ? -11.606 4.773 -6.550 1.00 94.31 103 GLY A CA 1
ATOM 810 C C . GLY A 1 103 ? -10.548 3.681 -6.374 1.00 94.31 103 GLY A C 1
ATOM 811 O O . GLY A 1 103 ? -10.896 2.600 -5.908 1.00 94.31 103 GLY A O 1
ATOM 812 N N . LEU A 1 104 ? -9.277 3.964 -6.688 1.00 94.31 104 LEU A N 1
ATOM 813 C CA . LEU A 1 104 ? -8.160 3.039 -6.475 1.00 94.31 104 LEU A CA 1
ATOM 814 C C . LEU A 1 104 ? -7.965 2.767 -4.976 1.00 94.31 104 LEU A C 1
ATOM 816 O O . LEU A 1 104 ? -8.010 1.612 -4.550 1.00 94.31 104 LEU A O 1
ATOM 820 N N . GLY A 1 105 ? -7.862 3.827 -4.167 1.00 96.06 105 GLY A N 1
ATOM 821 C CA . GLY A 1 105 ? -7.738 3.716 -2.715 1.00 96.06 105 GLY A CA 1
ATOM 822 C C . GLY A 1 105 ? -8.969 3.096 -2.057 1.00 96.06 105 GLY A C 1
ATOM 823 O O . GLY A 1 105 ? -8.830 2.292 -1.132 1.00 96.06 105 GLY A O 1
ATOM 824 N N . ARG A 1 106 ? -10.184 3.409 -2.534 1.00 98.06 106 ARG A N 1
ATOM 825 C CA . ARG A 1 106 ? -11.407 2.800 -1.981 1.00 98.06 106 ARG A CA 1
ATOM 826 C C . ARG A 1 106 ? -11.533 1.323 -2.336 1.00 98.06 106 ARG A C 1
ATOM 828 O O . ARG A 1 106 ? -12.007 0.541 -1.511 1.00 98.06 106 ARG A O 1
ATOM 835 N N . LEU A 1 107 ? -11.113 0.930 -3.536 1.00 97.69 107 LEU A N 1
ATOM 836 C CA . LEU A 1 107 ? -11.072 -0.474 -3.932 1.00 97.69 107 LEU A CA 1
ATOM 837 C C . LEU A 1 107 ? -10.069 -1.254 -3.078 1.00 97.69 107 LEU A C 1
ATOM 839 O O . LEU A 1 107 ? -10.426 -2.315 -2.572 1.00 97.69 107 LEU A O 1
ATOM 843 N N . ALA A 1 108 ? -8.870 -0.702 -2.856 1.00 97.94 108 ALA A N 1
ATOM 844 C CA . ALA A 1 108 ? -7.870 -1.295 -1.972 1.00 97.94 108 ALA A CA 1
ATOM 845 C C . ALA A 1 108 ? -8.448 -1.527 -0.564 1.00 97.94 108 ALA A C 1
ATOM 847 O O . ALA A 1 108 ? -8.375 -2.640 -0.047 1.00 97.94 108 ALA A O 1
ATOM 848 N N . ALA A 1 109 ? -9.136 -0.532 0.009 1.00 98.00 109 ALA A N 1
ATOM 849 C CA . ALA A 1 109 ? -9.825 -0.677 1.294 1.00 98.00 109 ALA A CA 1
ATOM 850 C C . ALA A 1 109 ? -10.900 -1.787 1.283 1.00 98.00 109 ALA A C 1
ATOM 852 O O . ALA A 1 109 ? -10.935 -2.625 2.183 1.00 98.00 109 ALA A O 1
ATOM 853 N N . CYS A 1 110 ? -11.746 -1.846 0.245 1.00 98.50 110 CYS A N 1
ATOM 854 C CA . CYS A 1 110 ? -12.773 -2.890 0.116 1.00 98.50 110 CYS A CA 1
ATOM 855 C C . CYS A 1 110 ? -12.169 -4.295 -0.033 1.00 98.50 110 CYS A C 1
ATOM 857 O O . CYS A 1 110 ? -12.750 -5.275 0.445 1.00 98.50 110 CYS A O 1
ATOM 859 N N . PHE A 1 111 ? -11.024 -4.409 -0.708 1.00 98.44 111 PHE A N 1
ATOM 860 C CA . PHE A 1 111 ? -10.300 -5.665 -0.842 1.00 98.44 111 PHE A CA 1
ATOM 861 C C . PHE A 1 111 ? -9.702 -6.111 0.485 1.00 98.44 111 PHE A C 1
ATOM 863 O O . PHE A 1 111 ? -9.901 -7.272 0.827 1.00 98.44 111 PHE A O 1
ATOM 870 N N . LEU A 1 112 ? -9.068 -5.230 1.264 1.00 97.81 112 LEU A N 1
ATOM 871 C CA . LEU A 1 112 ? -8.539 -5.600 2.585 1.00 97.81 112 LEU A CA 1
ATOM 872 C C . LEU A 1 112 ? -9.626 -6.136 3.516 1.00 97.81 112 LEU A C 1
ATOM 874 O O . LEU A 1 112 ? -9.472 -7.219 4.081 1.00 97.81 112 LEU A O 1
ATOM 878 N N . ASP A 1 113 ? -10.750 -5.429 3.601 1.00 98.12 113 ASP A N 1
ATOM 879 C CA . ASP A 1 113 ? -11.903 -5.876 4.382 1.00 98.12 113 ASP A CA 1
ATOM 880 C C . ASP A 1 113 ? -12.444 -7.232 3.879 1.00 98.12 113 ASP A C 1
ATOM 882 O O . ASP A 1 113 ? -12.753 -8.138 4.656 1.00 98.12 113 ASP A O 1
ATOM 886 N N . SER A 1 114 ? -12.499 -7.439 2.560 1.00 98.50 114 SER A N 1
ATOM 887 C CA . SER A 1 114 ? -12.949 -8.715 1.987 1.00 98.50 114 SER A CA 1
ATOM 888 C C . SER A 1 114 ? -11.958 -9.860 2.217 1.00 98.50 114 SER A C 1
ATOM 890 O O . SER A 1 114 ? -12.387 -10.980 2.489 1.00 98.50 114 SER A O 1
ATOM 892 N N . ILE A 1 115 ? -10.650 -9.603 2.150 1.00 98.19 115 ILE A N 1
ATOM 893 C CA . ILE A 1 115 ? -9.595 -10.577 2.467 1.00 98.19 115 ILE A CA 1
ATOM 894 C C . ILE A 1 115 ? -9.741 -11.010 3.930 1.00 98.19 115 ILE A C 1
ATOM 896 O O . ILE A 1 115 ? -9.776 -12.213 4.203 1.00 98.19 115 ILE A O 1
ATOM 900 N N . ALA A 1 116 ? -9.898 -10.051 4.849 1.00 98.12 116 ALA A N 1
ATOM 901 C CA . ALA A 1 116 ? -10.111 -10.331 6.264 1.00 98.12 116 ALA A CA 1
ATOM 902 C C . ALA A 1 116 ? -11.411 -11.115 6.491 1.00 98.12 116 ALA A C 1
ATOM 904 O O . ALA A 1 116 ? -11.382 -12.164 7.126 1.00 98.12 116 ALA A O 1
ATOM 905 N N . THR A 1 117 ? -12.529 -10.678 5.903 1.00 98.31 117 THR A N 1
ATOM 906 C CA . THR A 1 117 ? -13.845 -11.339 6.004 1.00 98.31 117 THR A CA 1
ATOM 907 C C . THR A 1 117 ? -13.838 -12.774 5.472 1.00 98.31 117 THR A C 1
ATOM 909 O O . THR A 1 117 ? -14.557 -13.635 5.982 1.00 98.31 117 THR A O 1
ATOM 912 N N . LEU A 1 118 ? -13.015 -13.075 4.467 1.00 98.00 118 LEU A N 1
ATOM 913 C CA . LEU A 1 118 ? -12.857 -14.428 3.930 1.00 98.00 118 LEU A CA 1
ATOM 914 C C . LEU A 1 118 ? -11.860 -15.291 4.727 1.00 98.00 118 LEU A C 1
ATOM 916 O O . LEU A 1 118 ? -11.667 -16.455 4.376 1.00 98.00 118 LEU A O 1
ATOM 920 N N . GLY A 1 119 ? -11.230 -14.753 5.778 1.00 97.19 119 GLY A N 1
ATOM 921 C CA . GLY A 1 119 ? -10.200 -15.449 6.556 1.00 97.19 119 GLY A CA 1
ATOM 922 C C . GLY A 1 119 ? -8.921 -15.716 5.754 1.00 97.19 119 GLY A C 1
ATOM 923 O O . GLY A 1 119 ? -8.188 -16.665 6.036 1.00 97.19 119 GLY A O 1
ATOM 924 N N . LEU A 1 120 ? -8.673 -14.926 4.705 1.00 98.00 120 LEU A N 1
ATOM 925 C CA . LEU A 1 120 ? -7.479 -15.051 3.877 1.00 98.00 120 LEU A CA 1
ATOM 926 C C . LEU A 1 120 ? -6.301 -14.354 4.557 1.00 98.00 120 LEU A C 1
ATOM 928 O O . LEU A 1 120 ? -6.449 -13.312 5.191 1.00 98.00 120 LEU A O 1
ATOM 932 N N . THR A 1 121 ? -5.107 -14.922 4.398 1.00 98.12 121 THR A N 1
ATOM 933 C CA . THR A 1 121 ? -3.870 -14.330 4.922 1.00 98.12 121 THR A CA 1
ATOM 934 C C . THR A 1 121 ? -3.348 -13.300 3.931 1.00 98.12 121 THR A C 1
ATOM 936 O O . THR A 1 121 ? -2.713 -13.654 2.937 1.00 98.12 121 THR A O 1
ATOM 939 N N . GLY A 1 122 ? -3.647 -12.028 4.178 1.00 98.19 122 GLY A N 1
ATOM 940 C CA . GLY A 1 122 ? -3.235 -10.953 3.289 1.00 98.19 122 GLY A CA 1
ATOM 941 C C . GLY A 1 122 ? -3.318 -9.584 3.939 1.00 98.19 122 GLY A C 1
ATOM 942 O O . GLY A 1 122 ? -4.349 -9.239 4.509 1.00 98.19 122 GLY A O 1
ATOM 943 N N . ASP A 1 123 ? -2.243 -8.820 3.803 1.00 98.69 123 ASP A N 1
ATOM 944 C CA . ASP A 1 123 ? -2.117 -7.476 4.355 1.00 98.69 123 ASP A CA 1
ATOM 945 C C . ASP A 1 123 ? -2.037 -6.441 3.225 1.00 98.69 123 ASP A C 1
ATOM 947 O O . ASP A 1 123 ? -1.559 -6.724 2.120 1.00 98.69 123 ASP A O 1
ATOM 951 N N . GLY A 1 124 ? -2.500 -5.228 3.519 1.00 98.81 124 GLY A N 1
ATOM 952 C CA . GLY A 1 124 ? -2.243 -4.058 2.681 1.00 98.81 124 GLY A CA 1
ATOM 953 C C . GLY A 1 124 ? -0.917 -3.424 3.058 1.00 98.81 124 GLY A C 1
ATOM 954 O O . GLY A 1 124 ? -0.573 -3.419 4.237 1.00 98.81 124 GLY A O 1
ATOM 955 N N . VAL A 1 125 ? -0.188 -2.881 2.088 1.00 98.94 125 VAL A N 1
ATOM 956 C CA . VAL A 1 125 ? 1.060 -2.149 2.331 1.00 98.94 125 VAL A CA 1
ATOM 957 C C . VAL A 1 125 ? 1.015 -0.811 1.601 1.00 98.94 125 VAL A C 1
ATOM 959 O O . VAL A 1 125 ? 0.785 -0.779 0.392 1.00 98.94 125 VAL A O 1
ATOM 962 N N . GLY A 1 126 ? 1.220 0.281 2.333 1.00 98.75 126 GLY A N 1
ATOM 963 C CA . GLY A 1 126 ? 1.205 1.644 1.801 1.00 98.75 126 GLY A CA 1
ATOM 964 C C . GLY A 1 126 ? 2.001 2.612 2.671 1.00 98.75 126 GLY A C 1
ATOM 965 O O . GLY A 1 126 ? 2.849 2.194 3.463 1.00 98.75 126 GLY A O 1
ATOM 966 N N . LEU A 1 127 ? 1.714 3.906 2.534 1.00 98.81 127 LEU A N 1
ATOM 967 C CA . LEU A 1 127 ? 2.365 4.976 3.292 1.00 98.81 127 LEU A CA 1
ATOM 968 C C . LEU A 1 127 ? 1.411 5.630 4.295 1.00 98.81 127 LEU A C 1
ATOM 970 O O . LEU A 1 127 ? 0.224 5.805 4.018 1.00 98.81 127 LEU A O 1
ATOM 974 N N . ASN A 1 128 ? 1.943 6.025 5.449 1.00 98.44 128 ASN A N 1
ATOM 975 C CA . ASN A 1 128 ? 1.218 6.782 6.464 1.00 98.44 128 ASN A CA 1
ATOM 976 C C . ASN A 1 128 ? 1.244 8.283 6.133 1.00 98.44 128 ASN A C 1
ATOM 978 O O . ASN A 1 128 ? 2.081 9.019 6.647 1.00 98.44 128 ASN A O 1
ATOM 982 N N . TYR A 1 129 ? 0.367 8.746 5.243 1.00 98.50 129 TYR A N 1
ATOM 983 C CA . TYR A 1 129 ? 0.352 10.162 4.863 1.00 98.50 129 TYR A CA 1
ATOM 984 C C . TYR A 1 129 ? -0.140 11.054 6.000 1.00 98.50 129 TYR A C 1
ATOM 986 O O . TYR A 1 129 ? -1.221 10.819 6.527 1.00 98.50 129 TYR A O 1
ATOM 994 N N . HIS A 1 130 ? 0.577 12.128 6.326 1.00 97.69 130 HIS A N 1
ATOM 995 C CA . HIS A 1 130 ? 0.188 13.037 7.413 1.00 97.69 130 HIS A CA 1
ATOM 996 C C . HIS A 1 130 ? -0.995 13.950 7.050 1.00 97.69 130 HIS A C 1
ATOM 998 O O . HIS A 1 130 ? -1.823 14.274 7.906 1.00 97.69 130 HIS A O 1
ATOM 1004 N N . TYR A 1 131 ? -1.100 14.334 5.774 1.00 97.75 131 TYR A N 1
ATOM 1005 C CA . TYR A 1 131 ? -2.072 15.316 5.284 1.00 97.75 131 TYR A CA 1
ATOM 1006 C C . TYR A 1 131 ? -2.923 14.835 4.103 1.00 97.75 131 TYR A C 1
ATOM 1008 O O . TYR A 1 131 ? -3.651 15.642 3.518 1.00 97.75 131 TYR A O 1
ATOM 1016 N N . GLY A 1 132 ? -2.829 13.550 3.741 1.00 97.19 132 GLY A N 1
ATOM 1017 C CA . GLY A 1 132 ? -3.512 12.966 2.584 1.00 97.19 132 GLY A CA 1
ATOM 1018 C C . GLY A 1 132 ? -3.292 13.754 1.302 1.00 97.19 132 GLY A C 1
ATOM 1019 O O . GLY A 1 132 ? -2.181 14.209 1.045 1.00 97.19 132 GLY A O 1
ATOM 1020 N N . LEU A 1 133 ? -4.342 13.899 0.487 1.00 97.50 133 LEU A N 1
ATOM 1021 C CA . LEU A 1 133 ? -4.282 14.715 -0.727 1.00 97.50 133 LEU A CA 1
ATOM 1022 C C . LEU A 1 133 ? -4.358 16.213 -0.385 1.00 97.50 133 LEU A C 1
ATOM 1024 O O . LEU A 1 133 ? -3.413 16.959 -0.619 1.00 97.50 133 LEU A O 1
ATOM 1028 N N . PHE A 1 134 ? -5.502 16.656 0.144 1.00 97.50 134 PHE A N 1
ATOM 1029 C CA . PHE A 1 134 ? -5.723 17.961 0.774 1.00 97.50 134 PHE A CA 1
ATOM 1030 C C . PHE A 1 134 ? -7.153 18.037 1.320 1.00 97.50 134 PHE A C 1
ATOM 1032 O O . PHE A 1 134 ? -8.082 17.437 0.777 1.00 97.50 134 PHE A O 1
ATOM 1039 N N . ARG A 1 135 ? -7.373 18.895 2.317 1.00 97.19 135 ARG A N 1
ATOM 1040 C CA . ARG A 1 135 ? -8.708 19.262 2.786 1.00 97.19 135 ARG A CA 1
ATOM 1041 C C . ARG A 1 135 ? -9.281 20.363 1.905 1.00 97.19 135 ARG A C 1
ATOM 1043 O O . ARG A 1 135 ? -8.746 21.474 1.829 1.00 97.19 135 ARG A O 1
ATOM 1050 N N . GLN A 1 136 ? -10.407 20.080 1.258 1.00 97.31 136 GLN A N 1
ATOM 1051 C CA . GLN A 1 136 ? -11.087 21.048 0.402 1.00 97.31 136 GLN A CA 1
ATOM 1052 C C . GLN A 1 136 ? -11.788 22.131 1.238 1.00 97.31 136 GLN A C 1
ATOM 1054 O O . GLN A 1 136 ? -12.564 21.851 2.155 1.00 97.31 136 GLN A O 1
ATOM 1059 N N . ARG A 1 137 ? -11.564 23.399 0.886 1.00 96.00 137 ARG A N 1
ATOM 1060 C CA . ARG A 1 137 ? -12.323 24.549 1.395 1.00 96.00 137 ARG A CA 1
ATOM 1061 C C . ARG A 1 137 ? -12.826 25.392 0.232 1.00 96.00 137 ARG A C 1
ATOM 1063 O O . ARG A 1 137 ? -12.156 25.504 -0.789 1.00 96.00 137 ARG A O 1
ATOM 1070 N N . PHE A 1 138 ? -13.977 26.033 0.404 1.00 96.94 138 PHE A N 1
ATOM 1071 C CA . PHE A 1 138 ? -14.472 27.019 -0.553 1.00 96.94 138 PHE A CA 1
ATOM 1072 C C . PHE A 1 138 ? -14.315 28.426 0.008 1.00 96.94 138 PHE A C 1
ATOM 1074 O O . PHE A 1 138 ? -14.754 28.716 1.121 1.00 96.94 138 PHE A O 1
ATOM 1081 N N . ALA A 1 139 ? -13.702 29.301 -0.778 1.00 95.12 139 ALA A N 1
ATOM 1082 C CA . ALA A 1 139 ? -13.631 30.730 -0.510 1.00 95.12 139 ALA A CA 1
ATOM 1083 C C . ALA A 1 139 ? -13.755 31.474 -1.838 1.00 95.12 139 ALA A C 1
ATOM 1085 O O . ALA A 1 139 ? -13.145 31.069 -2.823 1.00 95.12 139 ALA A O 1
ATOM 1086 N N . ASP A 1 140 ? -14.567 32.531 -1.873 1.00 96.56 140 ASP A N 1
ATOM 1087 C CA . ASP A 1 140 ? -14.780 33.352 -3.075 1.00 96.56 140 ASP A CA 1
ATOM 1088 C C . ASP A 1 140 ? -15.187 32.529 -4.317 1.00 96.56 140 ASP A C 1
ATOM 1090 O O . ASP A 1 140 ? -14.737 32.779 -5.434 1.00 96.56 140 ASP A O 1
ATOM 1094 N N . ASN A 1 141 ? -16.043 31.518 -4.107 1.00 96.56 141 ASN A N 1
ATOM 1095 C CA . ASN A 1 141 ? -16.501 30.548 -5.113 1.00 96.56 141 ASN A CA 1
ATOM 1096 C C . ASN A 1 141 ? -15.371 29.749 -5.796 1.00 96.56 141 ASN A C 1
ATOM 1098 O O . ASN A 1 141 ? -15.559 29.232 -6.897 1.00 96.56 141 ASN A O 1
ATOM 1102 N N . GLN A 1 142 ? -14.212 29.630 -5.150 1.00 97.62 142 GLN A N 1
ATOM 1103 C CA . GLN A 1 142 ? -13.066 28.863 -5.631 1.00 97.62 142 GLN A CA 1
ATOM 1104 C C . GLN A 1 142 ? -12.664 27.797 -4.612 1.00 97.62 142 GLN A C 1
ATOM 1106 O O . GLN A 1 142 ? -12.846 27.964 -3.402 1.00 97.62 142 GLN A O 1
ATOM 1111 N N . GLN A 1 143 ? -12.107 26.698 -5.118 1.00 97.75 143 GLN A N 1
ATOM 1112 C CA . GLN A 1 143 ? -11.468 25.685 -4.290 1.00 97.75 143 GLN A CA 1
ATOM 1113 C C . GLN A 1 143 ? -10.164 26.239 -3.710 1.00 97.75 143 GLN A C 1
ATOM 1115 O O . GLN A 1 143 ? -9.335 26.794 -4.428 1.00 97.75 143 GLN A O 1
ATOM 1120 N N . LYS A 1 144 ? -9.973 26.029 -2.411 1.00 96.38 144 LYS A N 1
ATOM 1121 C CA . LYS A 1 144 ? -8.698 26.160 -1.712 1.00 96.38 144 LYS A CA 1
ATOM 1122 C C . LYS A 1 144 ? -8.313 24.805 -1.129 1.00 96.38 144 LYS A C 1
ATOM 1124 O O . LYS A 1 144 ? -9.180 24.083 -0.632 1.00 96.38 144 LYS A O 1
ATOM 1129 N N . ALA A 1 145 ? -7.025 24.496 -1.195 1.00 97.06 145 ALA A N 1
ATOM 1130 C CA . ALA A 1 145 ? -6.427 23.312 -0.599 1.00 97.06 145 ALA A CA 1
ATOM 1131 C C . ALA A 1 145 ? -5.667 23.717 0.667 1.00 97.06 145 ALA A C 1
ATOM 1133 O O . ALA A 1 145 ? -4.891 24.675 0.649 1.00 97.06 145 ALA A O 1
ATOM 1134 N N . VAL A 1 146 ? -5.920 23.006 1.761 1.00 97.12 146 VAL A N 1
ATOM 1135 C CA . VAL A 1 146 ? -5.168 23.112 3.019 1.00 97.12 146 VAL A CA 1
ATOM 1136 C C . VAL A 1 146 ? -4.807 21.700 3.494 1.00 97.12 146 VAL A C 1
ATOM 1138 O O . VAL A 1 146 ? -5.433 20.750 3.018 1.00 97.12 146 VAL A O 1
ATOM 1141 N N . PRO A 1 147 ? -3.835 21.527 4.401 1.00 97.31 147 PRO A N 1
ATOM 1142 C CA . PRO A 1 147 ? -3.466 20.202 4.899 1.00 97.31 147 PRO A CA 1
ATOM 1143 C C . PRO A 1 147 ? -4.663 19.453 5.515 1.00 97.31 147 PRO A C 1
ATOM 1145 O O . PRO A 1 147 ? -5.472 20.056 6.233 1.00 97.31 147 PRO A O 1
ATOM 1148 N N . ASP A 1 148 ? -4.805 18.153 5.224 1.00 96.81 148 ASP A N 1
ATOM 1149 C CA . ASP A 1 148 ? -5.865 17.304 5.790 1.00 96.81 148 ASP A CA 1
ATOM 1150 C C . ASP A 1 148 ? -5.377 16.527 7.014 1.00 96.81 148 ASP A C 1
ATOM 1152 O O . ASP A 1 148 ? -5.200 15.310 6.986 1.00 96.81 148 ASP A O 1
ATOM 1156 N N . GLU A 1 149 ? -5.120 17.265 8.093 1.00 94.38 149 GLU A N 1
ATOM 1157 C CA . GLU A 1 149 ? -4.683 16.710 9.376 1.00 94.38 149 GLU A CA 1
ATOM 1158 C C . GLU A 1 149 ? -5.670 15.670 9.918 1.00 94.38 1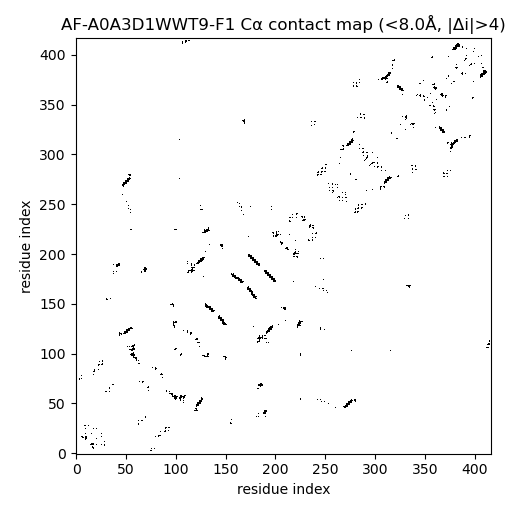49 GLU A C 1
ATOM 1160 O O . GLU A 1 149 ? -6.849 15.984 10.150 1.00 94.38 149 GLU A O 1
ATOM 1165 N N . TRP A 1 150 ? -5.152 14.468 10.189 1.00 94.56 150 TRP A N 1
ATOM 1166 C CA . TRP A 1 150 ? -5.899 13.384 10.830 1.00 94.56 150 TRP A CA 1
ATOM 1167 C C . TRP A 1 150 ? -5.144 12.681 11.960 1.00 94.56 150 TRP A C 1
ATOM 1169 O O . TRP A 1 150 ? -5.809 12.182 12.859 1.00 94.56 150 TRP A O 1
ATOM 1179 N N . LEU A 1 151 ? -3.804 12.687 11.974 1.00 91.81 151 LEU A N 1
ATOM 1180 C CA . LEU A 1 151 ? -2.963 11.900 12.895 1.00 91.81 151 LEU A CA 1
ATOM 1181 C C . LEU A 1 151 ? -3.043 12.275 14.388 1.00 91.81 151 LEU A C 1
ATOM 1183 O O . LEU A 1 151 ? -2.494 11.542 15.197 1.00 91.81 151 LEU A O 1
ATOM 1187 N N . GLY A 1 152 ? -3.705 13.380 14.759 1.00 79.50 152 GLY A N 1
ATOM 1188 C CA . GLY A 1 152 ? -3.731 13.954 16.116 1.00 79.50 152 GLY A CA 1
ATOM 1189 C C . GLY A 1 152 ? -4.049 12.976 17.267 1.00 79.50 152 GLY A C 1
ATOM 1190 O O . GLY A 1 152 ? -3.183 12.259 17.745 1.00 79.50 152 GLY A O 1
ATOM 1191 N N . GLU A 1 153 ? -5.270 12.982 17.812 1.00 67.00 153 GLU A N 1
ATOM 1192 C CA . GLU A 1 153 ? -5.671 12.003 18.846 1.00 67.00 153 GLU A CA 1
ATOM 1193 C C . GLU A 1 153 ? -6.148 10.691 18.179 1.00 67.00 153 GLU A C 1
ATOM 1195 O O . GLU A 1 153 ? -7.320 10.334 18.302 1.00 67.00 153 GLU A O 1
ATOM 1200 N N . GLN A 1 154 ? -5.272 10.017 17.419 1.00 74.00 154 GLN A N 1
ATOM 1201 C CA . GLN A 1 154 ? -5.585 8.746 16.748 1.00 74.00 154 GLN A CA 1
ATOM 1202 C C . GLN A 1 154 ? -5.061 7.559 17.545 1.00 74.00 154 GLN A C 1
ATOM 1204 O O . GLN A 1 154 ? -3.892 7.199 17.451 1.00 74.00 154 GLN A O 1
ATOM 1209 N N . ASP A 1 155 ? -5.949 6.892 18.275 1.00 80.06 155 ASP A N 1
ATOM 1210 C CA . ASP A 1 155 ? -5.565 5.675 18.988 1.00 80.06 155 ASP A CA 1
ATOM 1211 C C . ASP A 1 155 ? -5.508 4.451 18.036 1.00 80.06 155 ASP A C 1
ATOM 1213 O O . ASP A 1 155 ? -5.029 3.393 18.426 1.00 80.06 155 ASP A O 1
ATOM 1217 N N . ILE A 1 156 ? -6.013 4.550 16.795 1.00 87.94 156 ILE A N 1
ATOM 1218 C CA . ILE A 1 156 ? -6.148 3.418 15.849 1.00 87.94 156 ILE A CA 1
ATOM 1219 C C . ILE A 1 156 ? -4.823 2.900 15.268 1.00 87.94 156 ILE A C 1
ATOM 1221 O O . ILE A 1 156 ? -4.811 1.821 14.674 1.00 87.94 156 ILE A O 1
ATOM 1225 N N . LEU A 1 157 ? -3.738 3.665 15.409 1.00 94.38 157 LEU A N 1
ATOM 1226 C CA . LEU A 1 157 ? -2.412 3.299 14.922 1.00 94.38 157 LEU A CA 1
ATOM 1227 C C . LEU A 1 157 ? -1.672 2.473 15.973 1.00 94.38 157 LEU A C 1
ATOM 1229 O O . LEU A 1 157 ? -1.553 2.871 17.129 1.00 94.38 157 LEU A O 1
ATOM 1233 N N . ILE A 1 158 ? -1.167 1.319 15.552 1.00 95.56 158 ILE A N 1
ATOM 1234 C CA . ILE A 1 158 ? -0.433 0.382 16.399 1.00 95.56 158 ILE A CA 1
ATOM 1235 C C . ILE A 1 158 ? 1.014 0.351 15.919 1.00 95.56 158 ILE A C 1
ATOM 1237 O O . ILE A 1 158 ? 1.282 -0.142 14.820 1.00 95.56 158 ILE A O 1
ATOM 1241 N N . ASP A 1 159 ? 1.929 0.855 16.743 1.00 95.69 159 ASP A N 1
ATOM 1242 C CA . ASP A 1 159 ? 3.363 0.817 16.454 1.00 95.69 159 ASP A CA 1
ATOM 1243 C C . ASP A 1 159 ? 3.847 -0.624 16.238 1.00 95.69 159 ASP A C 1
ATOM 1245 O O . ASP A 1 159 ? 3.429 -1.564 16.925 1.00 95.69 159 ASP A O 1
ATOM 1249 N N . ASP A 1 160 ? 4.734 -0.787 15.263 1.00 96.94 160 ASP A N 1
ATOM 1250 C CA . ASP A 1 160 ? 5.440 -2.026 14.976 1.00 96.94 160 ASP A CA 1
ATOM 1251 C C . ASP A 1 160 ? 6.942 -1.812 15.178 1.00 96.94 160 ASP A C 1
ATOM 1253 O O . ASP A 1 160 ? 7.482 -0.767 14.815 1.00 96.94 160 ASP A O 1
ATOM 1257 N N . ASP A 1 161 ? 7.625 -2.809 15.738 1.00 96.75 161 ASP A N 1
ATOM 1258 C CA . ASP A 1 161 ? 9.062 -2.719 16.015 1.00 96.75 161 ASP A CA 1
ATOM 1259 C C . ASP A 1 161 ? 9.918 -2.785 14.734 1.00 96.75 161 ASP A C 1
ATOM 1261 O O . ASP A 1 161 ? 11.107 -2.458 14.771 1.00 96.75 161 ASP A O 1
ATOM 1265 N N . HIS A 1 162 ? 9.341 -3.200 13.597 1.00 98.12 162 HIS A N 1
ATOM 1266 C CA . HIS A 1 162 ? 10.053 -3.204 12.321 1.00 98.12 162 HIS A CA 1
ATOM 1267 C C . HIS A 1 162 ? 10.384 -1.781 11.857 1.00 98.12 162 HIS A C 1
ATOM 1269 O O . HIS A 1 162 ? 9.540 -0.884 11.791 1.00 98.12 162 HIS A O 1
ATOM 1275 N N . SER A 1 163 ? 11.641 -1.606 11.469 1.00 98.19 163 SER A N 1
ATOM 1276 C CA . SER A 1 163 ? 12.193 -0.371 10.933 1.00 98.19 163 SER A CA 1
ATOM 1277 C C . SER A 1 163 ? 13.268 -0.736 9.922 1.00 98.19 163 SER A C 1
ATOM 1279 O O . SER A 1 163 ? 14.101 -1.605 10.188 1.00 98.19 163 SER A O 1
ATOM 1281 N N . TYR A 1 164 ? 13.251 -0.070 8.772 1.00 98.69 164 TYR A N 1
ATOM 1282 C CA . TYR A 1 164 ? 14.158 -0.364 7.673 1.00 98.69 164 TYR A CA 1
ATOM 1283 C C . TYR A 1 164 ? 14.936 0.871 7.257 1.00 98.69 164 TYR A C 1
ATOM 1285 O O . TYR A 1 164 ? 14.480 2.009 7.395 1.00 98.69 164 TYR A O 1
ATOM 1293 N N . THR A 1 165 ? 16.128 0.639 6.722 1.00 98.50 165 THR A N 1
ATOM 1294 C CA . THR A 1 165 ? 16.886 1.684 6.041 1.00 98.50 165 THR A CA 1
ATOM 1295 C C . THR A 1 165 ? 16.560 1.607 4.557 1.00 98.50 165 THR A C 1
ATOM 1297 O O . THR A 1 165 ? 16.603 0.528 3.972 1.00 98.50 165 THR A O 1
ATOM 1300 N N . VAL A 1 166 ? 16.219 2.745 3.957 1.00 98.69 166 VAL A N 1
ATOM 1301 C CA . VAL A 1 166 ? 16.007 2.867 2.512 1.00 98.69 166 VAL A CA 1
ATOM 1302 C C . VAL A 1 166 ? 17.098 3.768 1.956 1.00 98.69 166 VAL A C 1
ATOM 1304 O O . VAL A 1 166 ? 17.200 4.937 2.337 1.00 98.69 166 VAL A O 1
ATOM 1307 N N . GLU A 1 167 ? 17.933 3.208 1.085 1.00 97.81 167 GLU A N 1
ATOM 1308 C CA . GLU A 1 167 ? 19.049 3.911 0.459 1.00 97.81 167 GLU A CA 1
ATOM 1309 C C . GLU A 1 167 ? 18.609 4.584 -0.838 1.00 97.81 167 GLU A C 1
ATOM 1311 O O . GLU A 1 167 ? 18.106 3.930 -1.748 1.00 97.81 167 GLU A O 1
ATOM 1316 N N . PHE A 1 168 ? 18.854 5.883 -0.947 1.00 97.31 168 PHE A N 1
ATOM 1317 C CA . PHE A 1 168 ? 18.618 6.677 -2.138 1.00 97.31 168 PHE A CA 1
ATOM 1318 C C . PHE A 1 168 ? 19.925 7.273 -2.640 1.00 97.31 168 PHE A C 1
ATOM 1320 O O . PHE A 1 168 ? 20.392 8.254 -2.071 1.00 97.31 168 PHE A O 1
ATOM 1327 N N . GLY A 1 169 ? 20.506 6.730 -3.710 1.00 91.69 169 GLY A N 1
ATOM 1328 C CA . GLY A 1 169 ? 21.696 7.308 -4.340 1.00 91.69 169 GLY A CA 1
ATOM 1329 C C . GLY A 1 169 ? 22.813 7.653 -3.345 1.00 91.69 169 GLY A C 1
ATOM 1330 O O . GLY A 1 169 ? 23.615 6.798 -2.982 1.00 91.69 169 GLY A O 1
ATOM 1331 N N . ASP A 1 170 ? 22.886 8.922 -2.943 1.00 90.69 170 ASP A N 1
ATOM 1332 C CA . ASP A 1 170 ? 23.880 9.496 -2.038 1.00 90.69 170 ASP A CA 1
ATOM 1333 C C . ASP A 1 170 ? 23.467 9.615 -0.554 1.00 90.69 170 ASP A C 1
ATOM 1335 O O . ASP A 1 170 ? 24.314 9.961 0.275 1.00 90.69 170 ASP A O 1
ATOM 1339 N N . PHE A 1 171 ? 22.218 9.328 -0.181 1.00 97.25 171 PHE A N 1
ATOM 1340 C CA . PHE A 1 171 ? 21.744 9.369 1.208 1.00 97.25 171 PHE A CA 1
ATOM 1341 C C . PHE A 1 171 ? 20.857 8.172 1.561 1.00 97.25 171 PHE A C 1
ATOM 1343 O O . PHE A 1 171 ? 20.481 7.371 0.717 1.00 97.25 171 PHE A O 1
ATOM 1350 N N . ALA A 1 172 ? 20.522 8.029 2.839 1.00 98.00 172 ALA A N 1
ATOM 1351 C CA . ALA A 1 172 ? 19.599 7.005 3.307 1.00 98.00 172 ALA A CA 1
ATOM 1352 C C . ALA A 1 172 ? 18.632 7.598 4.328 1.00 98.00 172 ALA A C 1
ATOM 1354 O O . ALA A 1 172 ? 18.958 8.565 5.024 1.00 98.00 172 ALA A O 1
ATOM 1355 N N . VAL A 1 173 ? 17.446 7.007 4.418 1.00 98.56 173 VAL A N 1
ATOM 1356 C CA . VAL A 1 173 ? 16.430 7.350 5.415 1.00 98.56 173 VAL A CA 1
ATOM 1357 C C . VAL A 1 173 ? 16.033 6.117 6.211 1.00 98.56 173 VAL A C 1
ATOM 1359 O O . VAL A 1 173 ? 16.203 4.987 5.757 1.00 98.56 173 VAL A O 1
ATOM 1362 N N . THR A 1 174 ? 15.469 6.339 7.392 1.00 98.69 174 THR A N 1
ATOM 1363 C CA . THR A 1 174 ? 14.926 5.274 8.236 1.00 98.69 174 THR A CA 1
ATOM 1364 C C . THR A 1 174 ? 13.407 5.340 8.216 1.00 98.69 174 THR A C 1
ATOM 1366 O O . THR A 1 174 ? 12.822 6.410 8.411 1.00 98.69 174 THR A O 1
ATOM 1369 N N . SER A 1 175 ? 12.768 4.200 7.985 1.00 98.50 175 SER A N 1
ATOM 1370 C CA . SER A 1 175 ? 11.326 4.058 8.111 1.00 98.50 175 SER A CA 1
ATOM 1371 C C . SER A 1 175 ? 10.923 3.672 9.529 1.00 98.50 175 SER A C 1
ATOM 1373 O O . SER A 1 175 ? 11.692 3.077 10.286 1.00 98.50 175 SER A O 1
ATOM 1375 N N . LYS A 1 176 ? 9.685 3.988 9.879 1.00 98.06 176 LYS A N 1
ATOM 1376 C CA . LYS A 1 176 ? 8.949 3.370 10.980 1.00 98.06 176 LYS A CA 1
ATOM 1377 C C . LYS A 1 176 ? 7.697 2.723 10.394 1.00 98.06 176 LYS A C 1
ATOM 1379 O O . LYS A 1 176 ? 7.179 3.191 9.376 1.00 98.06 176 LYS A O 1
ATOM 1384 N N . LEU A 1 177 ? 7.216 1.664 11.026 1.00 98.75 177 LEU A N 1
ATOM 1385 C CA . LEU A 1 177 ? 6.008 0.974 10.603 1.00 98.75 177 LEU A CA 1
ATOM 1386 C C . LEU A 1 177 ? 4.909 1.153 11.647 1.00 98.75 177 LEU A C 1
ATOM 1388 O O . LEU A 1 177 ? 5.107 0.881 12.828 1.00 98.75 177 LEU A O 1
ATOM 1392 N N . VAL A 1 178 ? 3.737 1.585 11.190 1.00 97.88 178 VAL A N 1
ATOM 1393 C CA . VAL A 1 178 ? 2.509 1.589 11.987 1.00 97.88 178 VAL A CA 1
ATOM 1394 C C . VAL A 1 178 ? 1.459 0.721 11.311 1.00 97.88 178 VAL A C 1
ATOM 1396 O O . VAL A 1 178 ? 1.422 0.577 10.087 1.00 97.88 178 VAL A O 1
ATOM 1399 N N . ASN A 1 179 ? 0.598 0.116 12.118 1.00 98.06 179 ASN A N 1
ATOM 1400 C CA . ASN A 1 179 ? -0.436 -0.792 11.655 1.00 98.06 179 ASN A CA 1
ATOM 1401 C C . ASN A 1 179 ? -1.823 -0.262 11.974 1.00 98.06 179 ASN A C 1
ATOM 1403 O O . ASN A 1 179 ? -2.050 0.305 13.040 1.00 98.06 179 ASN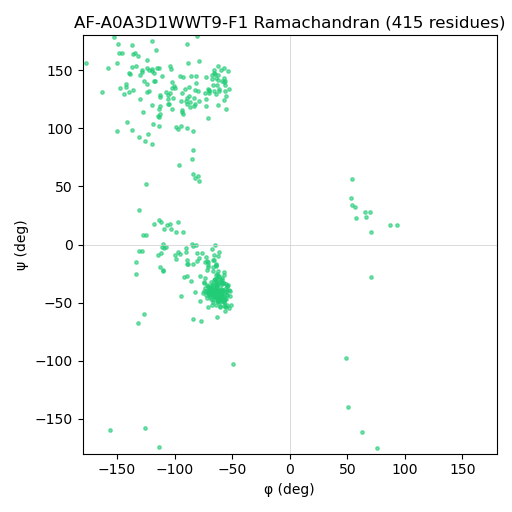 A O 1
ATOM 1407 N N . ILE A 1 180 ? -2.766 -0.573 11.094 1.00 98.06 180 ILE A N 1
ATOM 1408 C CA . ILE A 1 180 ? -4.193 -0.556 11.401 1.00 98.06 180 ILE A CA 1
ATOM 1409 C C . ILE A 1 180 ? -4.682 -2.001 11.347 1.00 98.06 180 ILE A C 1
ATOM 1411 O O . ILE A 1 180 ? -4.453 -2.713 10.366 1.00 98.06 180 ILE A O 1
ATOM 1415 N N . ASP A 1 181 ? -5.339 -2.447 12.413 1.00 97.81 181 ASP A N 1
ATOM 1416 C CA . ASP A 1 181 ? -5.995 -3.750 12.427 1.00 97.81 181 ASP A CA 1
ATOM 1417 C C . ASP A 1 181 ? -7.182 -3.775 11.454 1.00 97.81 181 ASP A C 1
ATOM 1419 O O . ASP A 1 181 ? -7.998 -2.855 11.430 1.00 97.81 181 ASP A O 1
ATOM 1423 N N . VAL A 1 182 ? -7.315 -4.872 10.708 1.00 98.25 182 VAL A N 1
ATOM 1424 C CA . VAL A 1 182 ? -8.433 -5.119 9.788 1.00 98.25 182 VAL A CA 1
ATOM 1425 C C . VAL A 1 182 ? -9.157 -6.395 10.239 1.00 98.25 182 VAL A C 1
ATOM 1427 O O . VAL A 1 182 ? -8.792 -7.496 9.802 1.00 98.25 182 VAL A O 1
ATOM 1430 N N . PRO A 1 183 ? -10.121 -6.302 11.177 1.00 97.75 183 PRO A N 1
ATOM 1431 C CA . PRO A 1 183 ? -10.966 -7.435 11.542 1.00 97.75 183 PRO A CA 1
ATOM 1432 C C . PRO A 1 183 ? -11.851 -7.848 10.358 1.00 97.75 183 PRO A C 1
ATOM 1434 O O . PRO A 1 183 ? -12.233 -7.023 9.538 1.00 97.75 183 PRO A O 1
ATOM 1437 N N . GLY A 1 184 ? -12.160 -9.141 10.251 1.00 97.00 184 GLY A N 1
ATOM 1438 C CA . GLY A 1 184 ? -13.054 -9.659 9.215 1.00 97.00 184 GLY A CA 1
ATOM 1439 C C . GLY A 1 184 ? -14.445 -9.953 9.760 1.00 97.00 184 GLY A C 1
ATOM 1440 O O . GLY A 1 184 ? -14.565 -10.546 10.834 1.00 97.00 184 GLY A O 1
ATOM 1441 N N . TYR A 1 185 ? -15.495 -9.631 9.001 1.00 97.62 185 TYR A N 1
ATOM 1442 C CA . TYR A 1 185 ? -16.872 -9.892 9.417 1.00 97.62 185 TYR A CA 1
ATOM 1443 C C . TYR A 1 185 ? -17.107 -11.367 9.764 1.00 97.62 185 TYR A C 1
ATOM 1445 O O . TYR A 1 185 ? -17.009 -12.257 8.913 1.00 97.62 185 TYR A O 1
ATOM 1453 N N . GLY A 1 186 ? -17.448 -11.627 11.029 1.00 94.25 186 GLY A N 1
ATOM 1454 C CA . GLY A 1 186 ? -17.727 -12.976 11.526 1.00 94.25 186 GLY A CA 1
ATOM 1455 C C . GLY A 1 186 ? -16.495 -13.881 11.636 1.00 94.25 186 GLY A C 1
ATOM 1456 O O . GLY A 1 186 ? -16.652 -15.085 11.858 1.00 94.25 186 GLY A O 1
ATOM 1457 N N . GLN A 1 187 ? -15.287 -13.329 11.501 1.00 96.44 187 GLN A N 1
ATOM 1458 C CA . GLN A 1 187 ? -14.040 -14.075 11.628 1.00 96.44 187 GLN A CA 1
ATOM 1459 C C . GLN A 1 187 ? -13.461 -13.961 13.043 1.00 96.44 187 GLN A C 1
ATOM 1461 O O . GLN A 1 187 ? -13.565 -12.919 13.688 1.00 96.44 187 GLN A O 1
ATOM 1466 N N . PRO A 1 188 ? -12.827 -15.029 13.556 1.00 95.12 188 PRO A N 1
ATOM 1467 C CA . PRO A 1 188 ? -12.106 -14.974 14.822 1.00 95.12 188 PRO A CA 1
ATOM 1468 C C . PRO A 1 188 ? -10.702 -14.369 14.671 1.00 95.12 188 PRO A C 1
ATOM 1470 O O . PRO A 1 188 ? -10.011 -14.210 15.673 1.00 95.12 188 PRO A O 1
ATOM 1473 N N . THR A 1 189 ? -10.258 -14.107 13.442 1.00 97.12 189 THR A N 1
ATOM 1474 C CA . THR A 1 189 ? -8.928 -13.612 13.082 1.00 97.12 189 THR A CA 1
ATOM 1475 C C . THR A 1 189 ? -9.006 -12.229 12.437 1.00 97.12 189 THR A C 1
ATOM 1477 O O . THR A 1 189 ? -10.076 -11.772 12.035 1.00 97.12 189 THR A O 1
ATOM 1480 N N . LYS A 1 190 ? -7.853 -11.569 12.315 1.00 97.94 190 LYS A N 1
ATOM 1481 C CA . LYS A 1 190 ? -7.701 -10.273 11.641 1.00 97.94 190 LYS A CA 1
ATOM 1482 C C . LYS A 1 190 ? -6.495 -10.249 10.700 1.00 97.94 190 LYS A C 1
ATOM 1484 O O . LYS A 1 190 ? -5.603 -11.094 10.803 1.00 97.94 190 LYS A O 1
ATOM 1489 N N . ASN A 1 191 ? -6.465 -9.253 9.824 1.00 98.50 191 ASN A N 1
ATOM 1490 C CA . ASN A 1 191 ? -5.296 -8.860 9.033 1.00 98.50 191 ASN A CA 1
ATOM 1491 C C . ASN A 1 191 ? -4.816 -7.468 9.454 1.00 98.50 191 ASN A C 1
ATOM 1493 O O . ASN A 1 191 ? -5.322 -6.901 10.427 1.00 98.50 191 ASN A O 1
ATOM 1497 N N . ARG A 1 192 ? -3.827 -6.927 8.740 1.00 98.50 192 ARG A N 1
ATOM 1498 C CA . ARG A 1 192 ? -3.291 -5.584 8.975 1.00 98.50 192 ARG A CA 1
ATOM 1499 C C . ARG A 1 192 ? -3.215 -4.775 7.682 1.00 98.50 192 ARG A C 1
ATOM 1501 O O . ARG A 1 192 ? -2.906 -5.293 6.610 1.00 98.50 192 ARG A O 1
ATOM 1508 N N . LEU A 1 193 ? -3.437 -3.474 7.810 1.00 98.81 193 LEU A N 1
ATOM 1509 C CA . LEU A 1 193 ? -2.923 -2.475 6.884 1.00 98.81 193 LEU A CA 1
ATOM 1510 C C . LEU A 1 193 ? -1.593 -1.963 7.456 1.00 98.81 193 LEU A C 1
ATOM 1512 O O . LEU A 1 193 ? -1.564 -1.404 8.550 1.00 98.81 193 LEU A O 1
ATOM 1516 N N . ARG A 1 194 ? -0.503 -2.218 6.731 1.00 98.75 194 ARG A N 1
ATOM 1517 C CA . ARG A 1 194 ? 0.887 -1.883 7.064 1.00 98.75 194 ARG A CA 1
ATOM 1518 C C . ARG A 1 194 ? 1.212 -0.525 6.430 1.00 98.75 194 ARG A C 1
ATOM 1520 O O . ARG A 1 194 ? 1.248 -0.419 5.204 1.00 98.75 194 ARG A O 1
ATOM 1527 N N . LEU A 1 195 ? 1.417 0.511 7.237 1.00 98.88 195 LEU A N 1
ATOM 1528 C CA . LEU A 1 195 ? 1.679 1.870 6.761 1.00 98.88 195 LEU A CA 1
ATOM 1529 C C . LEU A 1 195 ? 3.095 2.285 7.146 1.00 98.88 195 LEU A C 1
ATOM 1531 O O . LEU A 1 195 ? 3.402 2.487 8.322 1.00 98.88 195 LEU A O 1
ATOM 1535 N N . PHE A 1 196 ? 3.959 2.413 6.145 1.00 98.88 196 PHE A N 1
ATOM 1536 C CA . PHE A 1 196 ? 5.309 2.908 6.354 1.00 98.88 196 PHE A CA 1
ATOM 1537 C C . PHE A 1 196 ? 5.324 4.424 6.421 1.00 98.88 196 PHE A C 1
ATOM 1539 O O . PHE A 1 196 ? 4.657 5.118 5.655 1.00 98.88 196 PHE A O 1
ATOM 1546 N N . ASP A 1 197 ? 6.122 4.929 7.343 1.00 98.56 197 ASP A N 1
ATOM 1547 C CA . ASP A 1 197 ? 6.267 6.346 7.593 1.00 98.56 197 ASP A CA 1
ATOM 1548 C C . ASP A 1 197 ? 7.748 6.701 7.712 1.00 98.56 197 ASP A C 1
ATOM 1550 O O . ASP A 1 197 ? 8.585 5.867 8.070 1.00 98.56 197 ASP A O 1
ATOM 1554 N N . LEU A 1 198 ? 8.087 7.943 7.406 1.00 98.06 198 LEU A N 1
ATOM 1555 C CA . LEU A 1 198 ? 9.440 8.448 7.538 1.00 98.06 198 LEU A CA 1
ATOM 1556 C C . LEU A 1 198 ? 9.712 8.779 9.010 1.00 98.06 198 LEU A C 1
ATOM 1558 O O . LEU A 1 198 ? 9.015 9.590 9.618 1.00 98.06 198 LEU A O 1
ATOM 1562 N N . ALA A 1 199 ? 10.755 8.190 9.600 1.00 97.81 199 ALA A N 1
ATOM 1563 C CA . ALA A 1 199 ? 11.073 8.421 11.012 1.00 97.81 199 ALA A CA 1
ATOM 1564 C C . ALA A 1 199 ? 11.423 9.894 11.315 1.00 97.81 199 ALA A C 1
ATOM 1566 O O . ALA A 1 199 ? 11.224 10.365 12.433 1.00 97.81 199 ALA A O 1
ATOM 1567 N N . SER A 1 200 ? 11.933 10.617 10.316 1.00 97.69 200 SER A N 1
ATOM 1568 C CA . SER A 1 200 ? 12.363 12.017 10.384 1.00 97.69 200 SER A CA 1
ATOM 1569 C C . SER A 1 200 ? 11.388 13.006 9.736 1.00 97.69 200 SER A C 1
ATOM 1571 O O . SER A 1 200 ? 11.795 14.123 9.418 1.00 97.69 200 SER A O 1
ATOM 1573 N N . VAL A 1 201 ? 10.130 12.609 9.512 1.00 97.19 201 VAL A N 1
ATOM 1574 C CA . VAL A 1 201 ? 9.095 13.485 8.942 1.00 97.19 201 VAL A CA 1
ATOM 1575 C C . VAL A 1 201 ? 8.971 14.803 9.721 1.00 97.19 201 VAL A C 1
ATOM 1577 O O . VAL A 1 201 ? 8.954 14.806 10.953 1.00 97.19 201 VAL A O 1
ATOM 1580 N N . ASP A 1 202 ? 8.907 15.928 9.003 1.00 97.06 202 ASP A N 1
ATOM 1581 C CA . ASP A 1 202 ? 8.805 17.274 9.578 1.00 97.06 202 ASP A CA 1
ATOM 1582 C C . ASP A 1 202 ? 7.566 18.001 9.042 1.00 97.06 202 ASP A C 1
ATOM 1584 O O . ASP A 1 202 ? 7.580 18.646 7.991 1.00 97.06 202 ASP A O 1
ATOM 1588 N N . GLU A 1 203 ? 6.485 17.921 9.814 1.00 95.44 203 GLU A N 1
ATOM 1589 C CA . GLU A 1 203 ? 5.238 18.660 9.590 1.00 95.44 203 GLU A CA 1
ATOM 1590 C C . GLU A 1 203 ? 5.441 20.187 9.548 1.00 95.44 203 GLU A C 1
ATOM 1592 O O . GLU A 1 203 ? 4.669 20.904 8.912 1.00 95.44 203 GLU A O 1
ATOM 1597 N N . GLY A 1 204 ? 6.516 20.704 10.159 1.00 95.06 204 GLY A N 1
ATOM 1598 C CA . GLY A 1 204 ? 6.855 22.127 10.158 1.00 95.06 204 GLY A CA 1
ATOM 1599 C C . GLY A 1 204 ? 7.221 22.690 8.780 1.00 95.06 204 GLY A C 1
ATOM 1600 O O . GLY A 1 204 ? 7.253 23.913 8.617 1.00 95.06 204 GLY A O 1
ATOM 1601 N N . LEU A 1 205 ? 7.460 21.828 7.785 1.00 93.94 205 LEU A N 1
ATOM 1602 C CA . LEU A 1 205 ? 7.671 22.225 6.389 1.00 93.94 205 LEU A CA 1
ATOM 1603 C C . LEU A 1 205 ? 6.393 22.730 5.708 1.00 93.94 205 LEU A C 1
ATOM 1605 O O . LEU A 1 205 ? 6.483 23.414 4.686 1.00 93.94 205 LEU A O 1
ATOM 1609 N N . VAL A 1 206 ? 5.218 22.397 6.248 1.00 95.00 206 VAL A N 1
ATOM 1610 C CA . VAL A 1 206 ? 3.927 22.688 5.622 1.00 95.00 206 VAL A CA 1
ATOM 1611 C C . VAL A 1 206 ? 3.245 23.852 6.338 1.00 95.00 206 VAL A C 1
ATOM 1613 O O . VAL A 1 206 ? 2.962 23.781 7.536 1.00 95.00 206 VAL A O 1
ATOM 1616 N N . PRO A 1 207 ? 2.929 24.952 5.637 1.00 91.62 207 PRO A N 1
ATOM 1617 C CA . PRO A 1 207 ? 2.147 26.023 6.229 1.00 91.62 207 PRO A CA 1
ATOM 1618 C C . PRO A 1 207 ? 0.695 25.563 6.420 1.00 91.62 207 PRO A C 1
ATOM 1620 O O . PRO A 1 207 ? 0.059 25.101 5.484 1.00 91.62 207 PRO A O 1
ATOM 1623 N N . GLY A 1 208 ? 0.085 25.809 7.581 1.00 89.19 208 GLY A N 1
ATOM 1624 C CA . GLY A 1 208 ? -1.319 25.417 7.824 1.00 89.19 208 GLY A CA 1
ATOM 1625 C C . GLY A 1 208 ? -2.370 26.072 6.903 1.00 89.19 208 GLY A C 1
ATOM 1626 O O . GLY A 1 208 ? -3.551 25.738 6.977 1.00 89.19 208 GLY A O 1
ATOM 1627 N N . SER A 1 209 ? -1.983 27.025 6.045 1.00 90.25 209 SER A N 1
ATOM 1628 C CA . SER A 1 209 ? -2.880 27.718 5.109 1.00 90.25 209 SER A CA 1
ATOM 1629 C C . SER A 1 209 ? -2.686 27.354 3.632 1.00 90.25 209 SER A C 1
ATOM 1631 O O . SER A 1 209 ? -3.423 27.892 2.803 1.00 90.25 209 SER A O 1
ATOM 1633 N N . SER A 1 210 ? -1.710 26.513 3.276 1.00 93.12 210 SER A N 1
ATOM 1634 C CA . SER A 1 210 ? -1.553 25.997 1.907 1.00 93.12 210 SER A CA 1
ATOM 1635 C C . SER A 1 210 ? -0.950 24.592 1.913 1.00 93.12 210 SER A C 1
ATOM 1637 O O . SER A 1 210 ? -0.572 24.073 2.955 1.00 93.12 210 SER A O 1
ATOM 1639 N N . ILE A 1 211 ? -0.898 23.964 0.745 1.00 95.62 211 ILE A N 1
ATOM 1640 C CA . ILE A 1 211 ? -0.232 22.670 0.546 1.00 95.62 211 ILE A CA 1
ATOM 1641 C C . ILE A 1 211 ? 1.125 22.833 -0.150 1.00 95.62 211 ILE A C 1
ATOM 1643 O O . ILE A 1 211 ? 1.690 21.860 -0.639 1.00 95.62 211 ILE A O 1
ATOM 1647 N N . ASP A 1 212 ? 1.636 24.064 -0.233 1.00 94.06 212 ASP A N 1
ATOM 1648 C CA . ASP A 1 212 ? 2.940 24.337 -0.832 1.00 94.06 212 ASP A CA 1
ATOM 1649 C C . ASP A 1 212 ? 4.027 24.079 0.211 1.00 94.06 212 ASP A C 1
ATOM 1651 O O . ASP A 1 212 ? 3.995 24.646 1.302 1.00 94.06 212 ASP A O 1
ATOM 1655 N N . PHE A 1 213 ? 5.006 23.251 -0.133 1.00 96.12 213 PHE A N 1
ATOM 1656 C CA . PHE A 1 213 ? 6.145 22.929 0.723 1.00 96.12 213 PHE A CA 1
ATOM 1657 C C . PHE A 1 213 ? 7.398 22.712 -0.128 1.00 96.12 213 PHE A C 1
ATOM 1659 O O . PHE A 1 213 ? 7.319 22.551 -1.349 1.00 96.12 213 PHE A O 1
ATOM 1666 N N . ASP A 1 214 ? 8.564 22.714 0.517 1.00 95.56 214 ASP A N 1
ATOM 1667 C CA . ASP A 1 214 ? 9.826 22.420 -0.159 1.00 95.56 214 ASP A CA 1
ATOM 1668 C C . ASP A 1 214 ? 9.900 20.932 -0.532 1.00 95.56 214 ASP A C 1
ATOM 1670 O O . ASP A 1 214 ? 10.057 20.053 0.322 1.00 95.56 214 ASP A O 1
ATOM 1674 N N . LYS A 1 215 ? 9.790 20.651 -1.833 1.00 96.12 215 LYS A N 1
ATOM 1675 C CA . LYS A 1 215 ? 9.812 19.293 -2.387 1.00 96.12 215 LYS A CA 1
ATOM 1676 C C . LYS A 1 215 ? 11.209 18.661 -2.345 1.00 96.12 215 LYS A C 1
ATOM 1678 O O . LYS A 1 215 ? 11.317 17.461 -2.567 1.00 96.12 215 LYS A O 1
ATOM 1683 N N . THR A 1 216 ? 12.269 19.423 -2.050 1.00 95.25 216 THR A N 1
ATOM 1684 C CA . THR A 1 216 ? 13.661 18.931 -2.044 1.00 95.25 216 THR A CA 1
ATOM 1685 C C . THR A 1 216 ? 14.116 18.349 -0.707 1.00 95.25 216 THR A C 1
ATOM 1687 O O . THR A 1 216 ? 15.084 17.591 -0.671 1.00 95.25 216 THR A O 1
ATOM 1690 N N . GLU A 1 217 ? 13.401 18.629 0.385 1.00 96.81 217 GLU A N 1
ATOM 1691 C CA . GLU A 1 217 ? 13.680 18.102 1.730 1.00 96.81 217 GLU A CA 1
ATOM 1692 C C . GLU A 1 217 ? 13.175 16.648 1.881 1.00 96.81 217 GLU A C 1
ATOM 1694 O O . GLU A 1 217 ? 12.409 16.324 2.789 1.00 96.81 217 GLU A O 1
ATOM 1699 N N . ILE A 1 218 ? 13.606 15.755 0.980 1.00 97.31 218 ILE A N 1
ATOM 1700 C CA . ILE A 1 218 ? 13.144 14.356 0.869 1.00 97.31 218 ILE A CA 1
ATOM 1701 C C . ILE A 1 218 ? 13.226 13.614 2.208 1.00 97.31 218 ILE A C 1
ATOM 1703 O O . ILE A 1 218 ? 12.271 12.973 2.636 1.00 97.31 218 ILE A O 1
ATOM 1707 N N . ALA A 1 219 ? 14.331 13.781 2.938 1.00 96.94 219 ALA A N 1
ATOM 1708 C CA . ALA A 1 219 ? 14.540 13.164 4.249 1.00 96.94 219 ALA A CA 1
ATOM 1709 C C . ALA A 1 219 ? 13.576 13.655 5.350 1.00 96.94 219 ALA A C 1
ATOM 1711 O O . ALA A 1 219 ? 13.667 13.193 6.486 1.00 96.94 219 ALA A O 1
ATOM 1712 N N . LYS A 1 220 ? 12.662 14.578 5.041 1.00 97.62 220 LYS A N 1
ATOM 1713 C CA . LYS A 1 220 ? 11.668 15.124 5.970 1.00 97.62 220 LYS A CA 1
ATOM 1714 C C . LYS A 1 220 ? 10.248 15.180 5.404 1.00 97.62 220 LYS A C 1
ATOM 1716 O O . LYS A 1 220 ? 9.319 15.373 6.181 1.00 97.62 220 LYS A O 1
ATOM 1721 N N . ASN A 1 221 ? 10.059 15.044 4.089 1.00 97.25 221 ASN A N 1
ATOM 1722 C CA . ASN A 1 221 ? 8.773 15.328 3.445 1.00 97.25 221 ASN A CA 1
ATOM 1723 C C . ASN A 1 221 ? 8.068 14.113 2.810 1.00 97.25 221 ASN A C 1
ATOM 1725 O O . ASN A 1 221 ? 6.909 14.247 2.416 1.00 97.25 221 ASN A O 1
ATOM 1729 N N . LEU A 1 222 ? 8.730 12.948 2.720 1.00 97.19 222 LEU A N 1
ATOM 1730 C CA . LEU A 1 222 ? 8.258 11.807 1.918 1.00 97.19 222 LEU A CA 1
ATOM 1731 C C . LEU A 1 222 ? 6.824 11.374 2.223 1.00 97.19 222 LEU A C 1
ATOM 1733 O O . LEU A 1 222 ? 6.074 11.047 1.312 1.00 97.19 222 LEU A O 1
ATOM 1737 N N . THR A 1 223 ? 6.425 11.386 3.487 1.00 98.25 223 THR A N 1
ATOM 1738 C CA . THR A 1 223 ? 5.105 10.920 3.926 1.00 98.25 223 THR A CA 1
ATOM 1739 C C . THR A 1 223 ? 4.168 12.058 4.320 1.00 98.25 223 THR A C 1
ATOM 1741 O O . THR A 1 223 ? 3.137 11.829 4.942 1.00 98.25 223 THR A O 1
ATOM 1744 N N . LEU A 1 224 ? 4.457 13.303 3.924 1.00 98.25 224 LEU A N 1
ATOM 1745 C CA . LEU A 1 224 ? 3.567 14.426 4.237 1.00 98.25 224 LEU A CA 1
ATOM 1746 C C . LEU A 1 224 ? 2.264 14.371 3.434 1.00 98.25 224 LEU A C 1
ATOM 1748 O O . LEU A 1 224 ? 1.181 14.394 4.016 1.00 98.25 224 LEU A O 1
ATOM 1752 N N . PHE A 1 225 ? 2.364 14.272 2.107 1.00 98.56 225 PHE A N 1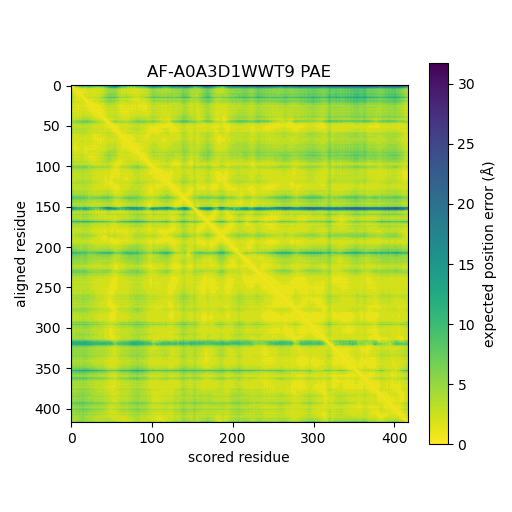
ATOM 1753 C CA . PHE A 1 225 ? 1.213 14.326 1.204 1.00 98.56 225 PHE A CA 1
ATOM 1754 C C . PHE A 1 225 ? 1.135 13.098 0.304 1.00 98.56 225 PHE A C 1
ATOM 1756 O O . PHE A 1 225 ? 2.133 12.667 -0.275 1.00 98.56 225 PHE A O 1
ATOM 1763 N N . LEU A 1 226 ? -0.081 12.591 0.132 1.00 98.44 226 LEU A N 1
ATOM 1764 C CA . LEU A 1 226 ? -0.436 11.711 -0.967 1.00 98.44 226 LEU A CA 1
ATOM 1765 C C . LEU A 1 226 ? -0.444 12.538 -2.245 1.00 98.44 226 LEU A C 1
ATOM 1767 O O . LEU A 1 226 ? -1.076 13.590 -2.315 1.00 98.44 226 LEU A O 1
ATOM 1771 N N . TYR A 1 227 ? 0.208 12.016 -3.273 1.00 97.19 227 TYR A N 1
ATOM 1772 C CA . TYR A 1 227 ? 0.183 12.596 -4.602 1.00 97.19 227 TYR A CA 1
ATOM 1773 C C . TYR A 1 227 ? 0.587 14.086 -4.660 1.00 97.19 227 TYR A C 1
ATOM 1775 O O . TYR A 1 227 ? -0.174 14.906 -5.185 1.00 97.19 227 TYR A O 1
ATOM 1783 N N . PRO A 1 228 ? 1.789 14.458 -4.170 1.00 96.44 228 PRO A N 1
ATOM 1784 C CA . PRO A 1 228 ? 2.267 15.833 -4.245 1.00 96.44 228 PRO A CA 1
ATOM 1785 C C . PRO A 1 228 ? 2.295 16.332 -5.694 1.00 96.44 228 PRO A C 1
ATOM 1787 O O . PRO A 1 228 ? 2.468 15.546 -6.631 1.00 96.44 228 PRO A O 1
ATOM 1790 N N . ASP A 1 229 ? 2.136 17.648 -5.864 1.00 94.88 229 ASP A N 1
ATOM 1791 C CA . ASP A 1 229 ? 2.191 18.296 -7.178 1.00 94.88 229 ASP A CA 1
ATOM 1792 C C . ASP A 1 229 ? 3.511 17.973 -7.891 1.00 94.88 229 ASP A C 1
ATOM 1794 O O . ASP A 1 229 ? 4.588 18.155 -7.314 1.00 94.88 229 ASP A O 1
ATOM 1798 N N . ASP A 1 230 ? 3.381 17.498 -9.126 1.00 94.56 230 ASP A N 1
ATOM 1799 C CA . ASP A 1 230 ? 4.406 16.963 -10.022 1.00 94.56 230 ASP A CA 1
ATOM 1800 C C . ASP A 1 230 ? 4.542 17.798 -11.311 1.00 94.56 230 ASP A C 1
ATOM 1802 O O . ASP A 1 230 ? 5.135 17.366 -12.304 1.00 94.56 230 ASP A O 1
ATOM 1806 N N . SER A 1 231 ? 4.025 19.030 -11.294 1.00 93.75 231 SER A N 1
ATOM 1807 C CA . SER A 1 231 ? 4.125 19.963 -12.418 1.00 93.75 231 SER A CA 1
ATOM 1808 C C . SER A 1 231 ? 5.570 20.383 -12.749 1.00 93.75 231 SER A C 1
ATOM 1810 O O . SER A 1 231 ? 5.851 20.813 -13.874 1.00 93.75 231 SER A O 1
ATOM 1812 N N . ASP A 1 232 ? 6.509 20.204 -11.814 1.00 94.94 232 ASP A N 1
ATOM 1813 C CA . ASP A 1 232 ? 7.938 20.475 -11.969 1.00 94.94 232 ASP A CA 1
ATOM 1814 C C . ASP A 1 232 ? 8.825 19.227 -11.768 1.00 94.94 232 ASP A C 1
ATOM 1816 O O . ASP A 1 232 ? 8.368 18.124 -11.471 1.00 94.94 232 ASP A O 1
ATOM 1820 N N . GLU A 1 233 ? 10.135 19.376 -11.994 1.00 94.75 233 GLU A N 1
ATOM 1821 C CA . GLU A 1 233 ? 11.090 18.268 -11.843 1.00 94.75 233 GLU A CA 1
ATOM 1822 C C . GLU A 1 233 ? 11.174 17.755 -10.399 1.00 94.75 233 GLU A C 1
ATOM 1824 O O . GLU A 1 233 ? 11.333 16.555 -10.187 1.00 94.75 233 GLU A O 1
ATOM 1829 N N . GLN A 1 234 ? 11.064 18.642 -9.408 1.00 96.12 234 GLN A N 1
ATOM 1830 C CA . GLN A 1 234 ? 11.228 18.281 -8.000 1.00 96.12 234 GLN A CA 1
ATOM 1831 C C . GLN A 1 234 ? 10.046 17.445 -7.512 1.00 96.12 234 GLN A C 1
ATOM 1833 O O . GLN A 1 234 ? 10.249 16.448 -6.828 1.00 96.12 234 GLN A O 1
ATOM 1838 N N . GLY A 1 235 ? 8.828 17.805 -7.917 1.00 96.44 235 GLY A N 1
ATOM 1839 C CA . GLY A 1 235 ? 7.619 17.039 -7.648 1.00 96.44 235 GLY A CA 1
ATOM 1840 C C . GLY A 1 235 ? 7.635 15.669 -8.308 1.00 96.44 235 GLY A C 1
ATOM 1841 O O . GLY A 1 235 ? 7.369 14.673 -7.640 1.00 96.44 235 GLY A O 1
ATOM 1842 N N . ARG A 1 236 ? 8.048 15.594 -9.579 1.00 96.19 236 ARG A N 1
ATOM 1843 C CA . ARG A 1 236 ? 8.255 14.309 -10.266 1.00 96.19 236 ARG A CA 1
ATOM 1844 C C . ARG A 1 236 ? 9.252 13.413 -9.535 1.00 96.19 236 ARG A C 1
ATOM 1846 O O . ARG A 1 236 ? 8.968 12.245 -9.311 1.00 96.19 236 ARG A O 1
ATOM 1853 N N . LEU A 1 237 ? 10.399 13.955 -9.120 1.00 97.44 237 LEU A N 1
ATOM 1854 C CA . LEU A 1 237 ? 11.379 13.188 -8.347 1.00 97.44 237 LEU A CA 1
ATOM 1855 C C . LEU A 1 237 ? 10.817 12.750 -6.993 1.00 97.44 237 LEU A C 1
ATOM 1857 O O . LEU A 1 237 ? 11.025 11.605 -6.608 1.00 97.44 237 LEU A O 1
ATOM 1861 N N . LEU A 1 238 ? 10.086 13.623 -6.291 1.00 98.19 238 LEU A N 1
ATOM 1862 C CA . LEU A 1 238 ? 9.450 13.291 -5.016 1.00 98.19 238 LEU A CA 1
ATOM 1863 C C . LEU A 1 238 ? 8.487 12.101 -5.150 1.00 98.19 238 LEU A C 1
ATOM 1865 O O . LEU A 1 238 ? 8.511 11.234 -4.283 1.00 98.19 238 LEU A O 1
ATOM 1869 N N . ARG A 1 239 ? 7.715 11.997 -6.242 1.00 98.38 239 ARG A N 1
ATOM 1870 C CA . ARG A 1 239 ? 6.878 10.811 -6.512 1.00 98.38 239 ARG A CA 1
ATOM 1871 C C . ARG A 1 239 ? 7.700 9.527 -6.585 1.00 98.38 239 ARG A C 1
ATOM 1873 O O . ARG A 1 239 ? 7.388 8.574 -5.882 1.00 98.38 239 ARG A O 1
ATOM 1880 N N . ILE A 1 240 ? 8.796 9.535 -7.345 1.00 98.44 240 ILE A N 1
ATOM 1881 C CA . ILE A 1 240 ? 9.689 8.371 -7.460 1.00 98.44 240 ILE A CA 1
ATOM 1882 C C . ILE A 1 240 ? 10.295 8.019 -6.092 1.00 98.44 240 ILE A C 1
ATOM 1884 O O . ILE A 1 240 ? 10.359 6.845 -5.729 1.00 98.44 240 ILE A O 1
ATOM 1888 N N . TYR A 1 241 ? 10.714 9.016 -5.302 1.00 98.69 241 TYR A N 1
ATOM 1889 C CA . TYR A 1 241 ? 11.197 8.775 -3.940 1.00 98.69 241 TYR A CA 1
ATOM 1890 C C . TYR A 1 241 ? 10.116 8.139 -3.053 1.00 98.69 241 TYR A C 1
ATOM 1892 O O . TYR A 1 241 ? 10.429 7.213 -2.309 1.00 98.69 241 TYR A O 1
ATOM 1900 N N . GLN A 1 242 ? 8.861 8.601 -3.127 1.00 98.62 242 GLN A N 1
ATOM 1901 C CA . GLN A 1 242 ? 7.735 8.030 -2.373 1.00 98.62 242 GLN A CA 1
ATOM 1902 C C . GLN A 1 242 ? 7.469 6.576 -2.763 1.00 98.62 242 GLN A C 1
ATOM 1904 O O . GLN A 1 242 ? 7.351 5.711 -1.894 1.00 98.62 242 GLN A O 1
ATOM 1909 N N . GLU A 1 243 ? 7.408 6.298 -4.061 1.00 98.75 243 GLU A N 1
ATOM 1910 C CA . GLU A 1 243 ? 7.174 4.956 -4.588 1.00 98.75 243 GLU A CA 1
ATOM 1911 C C . GLU A 1 243 ? 8.295 4.003 -4.195 1.00 98.75 243 GLU A C 1
ATOM 1913 O O . GLU A 1 243 ? 8.029 2.918 -3.678 1.00 98.75 243 GLU A O 1
ATOM 1918 N N . TYR A 1 244 ? 9.553 4.424 -4.350 1.00 98.81 244 TYR A N 1
ATOM 1919 C CA . TYR A 1 244 ? 10.685 3.590 -3.970 1.00 98.81 244 TYR A CA 1
ATOM 1920 C C . TYR A 1 244 ? 10.782 3.393 -2.450 1.00 98.81 244 TYR A C 1
ATOM 1922 O O . TYR A 1 244 ? 11.040 2.278 -1.992 1.00 98.81 244 TYR A O 1
ATOM 1930 N N . PHE A 1 245 ? 10.479 4.424 -1.652 1.00 98.88 245 PHE A N 1
ATOM 1931 C CA . PHE A 1 245 ? 10.356 4.288 -0.199 1.00 98.88 245 PHE A CA 1
ATOM 1932 C C . PHE A 1 245 ? 9.307 3.238 0.177 1.00 98.88 245 PHE A C 1
ATOM 1934 O O . PHE A 1 245 ? 9.583 2.356 0.990 1.00 98.88 245 PHE A O 1
ATOM 1941 N N . MET A 1 246 ? 8.124 3.293 -0.436 1.00 98.88 246 MET A N 1
ATOM 1942 C CA . MET A 1 246 ? 7.055 2.324 -0.203 1.00 98.88 246 MET A CA 1
ATOM 1943 C C . MET A 1 246 ? 7.490 0.903 -0.577 1.00 98.88 246 MET A C 1
ATOM 1945 O O . MET A 1 246 ? 7.322 -0.018 0.225 1.00 98.88 246 MET A O 1
ATOM 1949 N N . VAL A 1 247 ? 8.055 0.708 -1.773 1.00 98.81 247 VAL A N 1
ATOM 1950 C CA . VAL A 1 247 ? 8.361 -0.642 -2.268 1.00 98.81 247 VAL A CA 1
ATOM 1951 C C . VAL A 1 247 ? 9.571 -1.280 -1.591 1.00 98.81 247 VAL A C 1
ATOM 1953 O O . VAL A 1 247 ? 9.537 -2.486 -1.366 1.00 98.81 247 VAL A O 1
ATOM 1956 N N . SER A 1 248 ? 10.592 -0.507 -1.203 1.00 98.88 248 SER A N 1
ATOM 1957 C CA . SER A 1 248 ? 11.747 -1.037 -0.463 1.00 98.88 248 SER A CA 1
ATOM 1958 C C . SER A 1 248 ? 11.346 -1.524 0.917 1.00 98.88 248 SER A C 1
ATOM 1960 O O . SER A 1 248 ? 11.662 -2.651 1.295 1.00 98.88 248 SER A O 1
ATOM 1962 N N . ASN A 1 249 ? 10.537 -0.741 1.626 1.00 98.88 249 ASN A N 1
ATOM 1963 C CA . ASN A 1 249 ? 9.965 -1.174 2.892 1.00 98.88 249 ASN A CA 1
ATOM 1964 C C . ASN A 1 249 ? 9.070 -2.416 2.746 1.00 98.88 249 ASN A C 1
ATOM 1966 O O . ASN A 1 249 ? 9.167 -3.348 3.543 1.00 98.88 249 ASN A O 1
ATOM 1970 N N . ALA A 1 250 ? 8.212 -2.453 1.721 1.00 98.88 250 ALA A N 1
ATOM 1971 C CA . ALA A 1 250 ? 7.344 -3.600 1.464 1.00 98.88 250 ALA A CA 1
ATOM 1972 C C . ALA A 1 250 ? 8.143 -4.882 1.165 1.00 98.88 250 ALA A C 1
ATOM 1974 O O . ALA A 1 250 ? 7.796 -5.952 1.668 1.00 98.88 250 ALA A O 1
ATOM 1975 N N . ALA A 1 251 ? 9.208 -4.770 0.367 1.00 98.94 251 ALA A N 1
ATOM 1976 C CA . ALA A 1 251 ? 10.069 -5.881 -0.017 1.00 98.94 251 ALA A CA 1
ATOM 1977 C C . ALA A 1 251 ? 10.913 -6.405 1.158 1.00 98.94 251 ALA A C 1
ATOM 1979 O O . ALA A 1 251 ? 10.999 -7.616 1.347 1.00 98.94 251 ALA A O 1
ATOM 1980 N N . GLN A 1 252 ? 11.472 -5.521 1.989 1.00 98.88 252 GLN A N 1
ATOM 1981 C CA . GLN A 1 252 ? 12.185 -5.929 3.205 1.00 98.88 252 GLN A CA 1
ATOM 1982 C C . GLN A 1 252 ? 11.237 -6.644 4.183 1.00 98.88 252 GLN A C 1
ATOM 1984 O O . GLN A 1 252 ? 11.511 -7.765 4.609 1.00 98.88 252 GLN A O 1
ATOM 1989 N N . LEU A 1 253 ? 10.052 -6.069 4.430 1.00 98.88 253 LEU A N 1
ATOM 1990 C CA . LEU A 1 253 ? 9.039 -6.671 5.300 1.00 98.88 253 LEU A CA 1
ATOM 1991 C C . LEU A 1 253 ? 8.594 -8.061 4.836 1.00 98.88 253 LEU A C 1
ATOM 1993 O O . LEU A 1 253 ? 8.462 -8.974 5.651 1.00 98.88 253 LEU A O 1
ATOM 1997 N N . LEU A 1 254 ? 8.305 -8.234 3.543 1.00 98.56 254 LEU A N 1
ATOM 1998 C CA . LEU A 1 254 ? 7.811 -9.522 3.055 1.00 98.56 254 LEU A CA 1
ATOM 1999 C C . LEU A 1 254 ? 8.882 -10.615 3.122 1.00 98.56 254 LEU A C 1
ATOM 2001 O O . LEU A 1 254 ? 8.534 -11.778 3.333 1.00 98.56 254 LEU A O 1
ATOM 2005 N N . ILE A 1 255 ? 10.158 -10.248 2.949 1.00 98.88 255 ILE A N 1
ATOM 2006 C CA . ILE A 1 255 ? 11.295 -11.162 3.079 1.00 98.88 255 ILE A CA 1
ATOM 2007 C C . ILE A 1 255 ? 11.440 -11.588 4.540 1.00 98.88 255 ILE A C 1
ATOM 2009 O O . ILE A 1 255 ? 11.424 -12.792 4.805 1.00 98.88 255 ILE A O 1
ATOM 2013 N N . ASP A 1 256 ? 11.487 -10.636 5.475 1.00 98.56 256 ASP A N 1
ATOM 2014 C CA . ASP A 1 256 ? 11.597 -10.918 6.912 1.00 98.56 256 ASP A CA 1
ATOM 2015 C C . ASP A 1 256 ? 10.478 -11.846 7.377 1.00 98.56 256 ASP A C 1
ATOM 2017 O O . ASP A 1 256 ? 10.729 -12.940 7.888 1.00 98.56 256 ASP A O 1
ATOM 2021 N N . GLU A 1 257 ? 9.225 -11.477 7.102 1.00 98.31 257 GLU A N 1
ATOM 2022 C CA . GLU A 1 257 ? 8.091 -12.285 7.530 1.00 98.31 257 GLU A CA 1
ATOM 2023 C C . GLU A 1 257 ? 8.072 -13.670 6.841 1.00 98.31 257 GLU A C 1
ATOM 2025 O O . GLU A 1 257 ? 7.554 -14.639 7.407 1.00 98.31 257 GLU A O 1
ATOM 2030 N N . ALA A 1 258 ? 8.593 -13.810 5.615 1.00 98.62 258 ALA A N 1
ATOM 2031 C CA . ALA A 1 258 ? 8.723 -15.115 4.965 1.00 98.62 258 ALA A CA 1
ATOM 2032 C C . ALA A 1 258 ? 9.794 -15.984 5.644 1.00 98.62 258 ALA A C 1
ATOM 2034 O O . ALA A 1 258 ? 9.549 -17.173 5.872 1.00 98.62 258 ALA A O 1
ATOM 2035 N N . VAL A 1 259 ? 10.945 -15.408 6.003 1.00 98.44 259 VAL A N 1
ATOM 2036 C CA . VAL A 1 259 ? 12.023 -16.091 6.741 1.00 98.44 259 VAL A CA 1
ATOM 2037 C C . VAL A 1 259 ? 11.546 -16.515 8.129 1.00 98.44 259 VAL A C 1
ATOM 2039 O O . VAL A 1 259 ? 11.772 -17.657 8.529 1.00 98.44 259 VAL A O 1
ATOM 2042 N N . GLU A 1 260 ? 10.800 -15.662 8.833 1.00 97.12 260 GLU A N 1
ATOM 2043 C CA . GLU A 1 260 ? 10.163 -15.995 10.116 1.00 97.12 260 GLU A CA 1
ATOM 2044 C C . GLU A 1 260 ? 9.219 -17.202 10.010 1.00 97.12 260 GLU A C 1
ATOM 2046 O O . GLU A 1 260 ? 9.110 -18.008 10.938 1.00 97.12 260 GLU A O 1
ATOM 2051 N N . ARG A 1 261 ? 8.557 -17.364 8.855 1.00 97.00 261 ARG A N 1
ATOM 2052 C CA . ARG A 1 261 ? 7.710 -18.525 8.538 1.00 97.00 261 ARG A CA 1
ATOM 2053 C C . ARG A 1 261 ? 8.496 -19.747 8.045 1.00 97.00 261 ARG A C 1
ATOM 2055 O O . ARG A 1 261 ? 7.882 -20.788 7.805 1.00 97.00 261 ARG A O 1
ATOM 2062 N N . GLY A 1 262 ? 9.821 -19.658 7.935 1.00 97.81 262 GLY A N 1
ATOM 2063 C CA . GLY A 1 262 ? 10.711 -20.757 7.552 1.00 97.81 262 GLY A CA 1
ATOM 2064 C C . GLY A 1 262 ? 11.036 -20.847 6.059 1.00 97.81 262 GLY A C 1
ATOM 2065 O O . GLY A 1 262 ? 11.490 -21.904 5.617 1.00 97.81 262 GLY A O 1
ATOM 2066 N N . SER A 1 263 ? 10.800 -19.783 5.287 1.00 98.50 263 SER A N 1
ATOM 2067 C CA . SER A 1 263 ? 11.278 -19.663 3.903 1.00 98.50 263 SER A CA 1
ATOM 2068 C C . SER A 1 263 ? 12.806 -19.685 3.849 1.00 98.50 263 SER A C 1
ATOM 2070 O O . SER A 1 263 ? 13.471 -19.089 4.697 1.00 98.50 263 SER A O 1
ATOM 2072 N N . ASN A 1 264 ? 13.362 -20.337 2.829 1.00 98.25 264 ASN A N 1
ATOM 2073 C CA . ASN A 1 264 ? 14.788 -20.247 2.493 1.00 98.25 264 ASN A CA 1
ATOM 2074 C C . ASN A 1 264 ? 15.052 -19.260 1.345 1.00 98.25 264 ASN A C 1
ATOM 2076 O O . ASN A 1 264 ? 16.155 -19.236 0.811 1.00 98.25 264 ASN A O 1
ATOM 2080 N N . LEU A 1 265 ? 14.039 -18.476 0.970 1.00 98.62 265 LEU A N 1
ATOM 2081 C CA . LEU A 1 265 ? 14.029 -17.483 -0.106 1.00 98.62 265 LEU A CA 1
ATOM 2082 C C . LEU A 1 265 ? 14.068 -18.053 -1.530 1.00 98.62 265 LEU A C 1
ATOM 2084 O O . LEU A 1 265 ? 13.441 -17.466 -2.409 1.00 98.62 265 LEU A O 1
ATOM 2088 N N . HIS A 1 266 ? 14.644 -19.233 -1.762 1.00 98.50 266 HIS A N 1
ATOM 2089 C CA . HIS A 1 266 ? 14.461 -19.950 -3.033 1.00 98.50 266 HIS A CA 1
ATOM 2090 C C . HIS A 1 266 ? 13.003 -20.398 -3.224 1.00 98.50 266 HIS A C 1
ATOM 2092 O O . HIS A 1 266 ? 12.493 -20.464 -4.342 1.00 98.50 266 HIS A O 1
ATOM 2098 N N . ASP A 1 267 ? 12.304 -20.674 -2.119 1.00 98.50 267 ASP A N 1
ATOM 2099 C CA . ASP A 1 267 ? 10.878 -20.996 -2.077 1.00 98.50 267 ASP A CA 1
ATOM 2100 C C . ASP A 1 267 ? 9.987 -19.788 -1.732 1.00 98.50 267 ASP A C 1
ATOM 2102 O O . ASP A 1 267 ? 8.825 -19.964 -1.363 1.00 98.50 267 ASP A O 1
ATOM 2106 N N . LEU A 1 268 ? 10.476 -18.549 -1.890 1.00 98.75 268 LEU A N 1
ATOM 2107 C CA . LEU A 1 268 ? 9.751 -17.334 -1.485 1.00 98.75 268 LEU A CA 1
ATOM 2108 C C . LEU A 1 268 ? 8.345 -17.229 -2.100 1.00 98.75 268 LEU A C 1
ATOM 2110 O O . LEU A 1 268 ? 7.399 -16.824 -1.419 1.00 98.75 268 LEU A O 1
ATOM 2114 N N . ALA A 1 269 ? 8.170 -17.676 -3.347 1.00 98.56 269 ALA A N 1
ATOM 2115 C CA . ALA A 1 269 ? 6.876 -17.696 -4.032 1.00 98.56 269 ALA A CA 1
ATOM 2116 C C . ALA A 1 269 ? 5.830 -18.626 -3.373 1.00 98.56 269 ALA A C 1
ATOM 2118 O O . ALA A 1 269 ? 4.629 -18.484 -3.627 1.00 98.56 269 ALA A O 1
ATOM 2119 N N . ASP A 1 270 ? 6.242 -19.550 -2.501 1.00 98.62 270 ASP A N 1
ATOM 2120 C CA . ASP A 1 270 ? 5.339 -20.375 -1.690 1.00 98.62 270 ASP A CA 1
ATOM 2121 C C . ASP A 1 270 ? 4.881 -19.674 -0.401 1.00 98.62 270 ASP A C 1
ATOM 2123 O O . ASP A 1 270 ? 3.908 -20.115 0.219 1.00 98.62 270 ASP A O 1
ATOM 2127 N N . TYR A 1 271 ? 5.568 -18.605 0.011 1.00 98.75 271 TYR A N 1
ATOM 2128 C CA . TYR A 1 271 ? 5.317 -17.870 1.257 1.00 98.75 271 TYR A CA 1
ATOM 2129 C C . TYR A 1 271 ? 4.740 -16.476 1.040 1.00 98.75 271 TYR A C 1
ATOM 2131 O O . TYR A 1 271 ? 4.099 -15.940 1.950 1.00 98.75 271 TYR A O 1
ATOM 2139 N N . ALA A 1 272 ? 4.940 -15.895 -0.138 1.00 98.75 272 ALA A N 1
ATOM 2140 C CA . ALA A 1 272 ? 4.501 -14.550 -0.462 1.00 98.75 272 ALA A CA 1
ATOM 2141 C C . ALA A 1 272 ? 3.925 -14.473 -1.884 1.00 98.75 272 ALA A C 1
ATOM 2143 O O . ALA A 1 272 ? 4.343 -15.181 -2.801 1.00 98.75 272 ALA A O 1
ATOM 2144 N N . VAL A 1 273 ? 2.931 -13.608 -2.058 1.00 98.81 273 VAL A N 1
ATOM 2145 C CA . VAL A 1 273 ? 2.460 -13.121 -3.357 1.00 98.81 273 VAL A CA 1
ATOM 2146 C C . VAL A 1 273 ? 2.252 -11.619 -3.251 1.00 98.81 273 VAL A C 1
ATOM 2148 O O . VAL A 1 273 ? 1.655 -11.147 -2.285 1.00 98.81 273 VAL A O 1
ATOM 2151 N N . VAL A 1 274 ? 2.753 -10.874 -4.227 1.00 98.94 274 VAL A N 1
ATOM 2152 C CA . VAL A 1 274 ? 2.640 -9.418 -4.292 1.00 98.94 274 VAL A CA 1
ATOM 2153 C C . VAL A 1 274 ? 1.610 -9.065 -5.350 1.00 98.94 274 VAL A C 1
ATOM 2155 O O . VAL A 1 274 ? 1.736 -9.483 -6.500 1.00 98.94 274 VAL A O 1
ATOM 2158 N N . GLN A 1 275 ? 0.600 -8.291 -4.962 1.00 98.88 275 GLN A N 1
ATOM 2159 C CA . GLN A 1 275 ? -0.299 -7.649 -5.912 1.00 98.88 275 GLN A CA 1
ATOM 2160 C C . GLN A 1 275 ? 0.096 -6.178 -6.035 1.00 98.88 275 GLN A C 1
ATOM 2162 O O . GLN A 1 275 ? -0.002 -5.423 -5.066 1.00 98.88 275 GLN A O 1
ATOM 2167 N N . ILE A 1 276 ? 0.517 -5.794 -7.235 1.00 98.44 276 ILE A N 1
ATOM 2168 C CA . ILE A 1 276 ? 0.834 -4.424 -7.622 1.00 98.44 276 ILE A CA 1
ATOM 2169 C C . ILE A 1 276 ? -0.468 -3.753 -8.087 1.00 98.44 276 ILE A C 1
ATOM 2171 O O . ILE A 1 276 ? -1.127 -4.221 -9.025 1.00 98.44 276 ILE A O 1
ATOM 2175 N N . ASN A 1 277 ? -0.873 -2.697 -7.378 1.00 96.69 277 ASN A N 1
ATOM 2176 C CA . ASN A 1 277 ? -2.089 -1.934 -7.642 1.00 96.69 277 ASN A CA 1
ATOM 2177 C C . ASN A 1 277 ? -1.777 -0.683 -8.483 1.00 96.69 277 ASN A C 1
ATOM 2179 O O . ASN A 1 277 ? -1.349 0.339 -7.939 1.00 96.69 277 ASN A O 1
ATOM 2183 N N . ASP A 1 278 ? -2.026 -0.766 -9.793 1.00 95.75 278 ASP A N 1
ATOM 2184 C CA . ASP A 1 278 ? -1.529 0.187 -10.800 1.00 95.75 278 ASP A CA 1
ATOM 2185 C C . ASP A 1 278 ? 0.014 0.210 -10.886 1.00 95.75 278 ASP A C 1
ATOM 2187 O O . ASP A 1 278 ? 0.637 -0.759 -10.474 1.00 95.75 278 ASP A O 1
ATOM 2191 N N . THR A 1 279 ? 0.645 1.238 -11.457 1.00 97.00 279 THR A N 1
ATOM 2192 C CA . THR A 1 279 ? 2.110 1.267 -11.688 1.00 97.00 279 THR A CA 1
ATOM 2193 C C . THR A 1 279 ? 2.949 1.838 -10.539 1.00 97.00 279 THR A C 1
ATOM 2195 O O . THR A 1 279 ? 4.157 1.625 -10.488 1.00 97.00 279 THR A O 1
ATOM 2198 N N . HIS A 1 280 ? 2.335 2.499 -9.556 1.00 96.88 280 HIS A N 1
ATOM 2199 C CA . HIS A 1 280 ? 3.074 3.093 -8.431 1.00 96.88 280 HIS A CA 1
ATOM 2200 C C . HIS A 1 280 ? 4.030 2.110 -7.712 1.00 96.88 280 HIS A C 1
ATOM 2202 O O . HIS A 1 280 ? 5.131 2.497 -7.324 1.00 96.88 280 HIS A O 1
ATOM 2208 N N . PRO A 1 281 ? 3.663 0.827 -7.488 1.00 98.19 281 PRO A N 1
ATOM 2209 C CA . PRO A 1 281 ? 4.536 -0.131 -6.821 1.00 98.19 281 PRO A CA 1
ATOM 2210 C C . PRO A 1 281 ? 5.413 -0.971 -7.765 1.00 98.19 281 PRO A C 1
ATOM 2212 O O . PRO A 1 281 ? 6.025 -1.927 -7.288 1.00 98.19 281 PRO A O 1
ATOM 2215 N N . THR A 1 282 ? 5.512 -0.666 -9.066 1.00 98.75 282 THR A N 1
ATOM 2216 C CA . THR A 1 282 ? 6.280 -1.474 -10.043 1.00 98.75 282 THR A CA 1
ATOM 2217 C C . THR A 1 282 ? 7.734 -1.698 -9.603 1.00 98.75 282 THR A C 1
ATOM 2219 O O . THR A 1 282 ? 8.296 -2.780 -9.789 1.00 98.75 282 THR A O 1
ATOM 2222 N N . MET A 1 283 ? 8.355 -0.713 -8.939 1.00 98.88 283 MET A N 1
ATOM 2223 C CA . MET A 1 283 ? 9.735 -0.825 -8.440 1.00 98.88 283 MET A CA 1
ATOM 2224 C C . MET A 1 283 ? 9.943 -1.937 -7.393 1.00 98.88 283 MET A C 1
ATOM 2226 O O . MET A 1 283 ? 11.090 -2.272 -7.101 1.00 98.88 283 MET A O 1
ATOM 2230 N N . VAL A 1 284 ? 8.883 -2.572 -6.873 1.00 98.94 284 VAL A N 1
ATOM 2231 C CA . VAL A 1 284 ? 9.010 -3.768 -6.021 1.00 98.94 284 VAL A CA 1
ATOM 2232 C C . VAL A 1 284 ? 9.684 -4.932 -6.756 1.00 98.94 284 VAL A C 1
ATOM 2234 O O . VAL A 1 284 ? 10.372 -5.731 -6.127 1.00 98.94 284 VAL A O 1
ATOM 2237 N N . ILE A 1 285 ? 9.536 -5.014 -8.084 1.00 98.94 285 ILE A N 1
ATOM 2238 C CA . ILE A 1 285 ? 10.167 -6.048 -8.917 1.00 98.94 285 ILE A CA 1
ATOM 2239 C C . ILE A 1 285 ? 11.700 -5.931 -8.863 1.00 98.94 285 ILE A C 1
ATOM 2241 O O . ILE A 1 285 ? 12.342 -6.868 -8.378 1.00 98.94 285 ILE A O 1
ATOM 2245 N N . PRO A 1 286 ? 12.321 -4.818 -9.315 1.00 98.88 286 PRO A N 1
ATOM 2246 C CA . PRO A 1 286 ? 13.771 -4.674 -9.251 1.00 98.88 286 PRO A CA 1
ATOM 2247 C C . PRO A 1 286 ? 14.304 -4.627 -7.813 1.00 98.88 286 PRO A C 1
ATOM 2249 O O . PRO A 1 286 ? 15.415 -5.092 -7.581 1.00 98.88 286 PRO A O 1
ATOM 2252 N N . GLU A 1 287 ? 13.532 -4.136 -6.841 1.00 98.94 287 GLU A N 1
ATOM 2253 C CA . GLU A 1 287 ? 13.968 -4.099 -5.439 1.00 98.94 287 GLU A CA 1
ATOM 2254 C C . GLU A 1 287 ? 14.025 -5.485 -4.791 1.00 98.94 287 GLU A C 1
ATOM 2256 O O . GLU A 1 287 ? 15.004 -5.802 -4.118 1.00 98.94 287 GLU A O 1
ATOM 2261 N N . LEU A 1 288 ? 13.043 -6.359 -5.040 1.00 98.94 288 LEU A N 1
ATOM 2262 C CA . LEU A 1 288 ? 13.128 -7.749 -4.586 1.00 98.94 288 LEU A CA 1
ATOM 2263 C C . LEU A 1 288 ? 14.339 -8.455 -5.197 1.00 98.94 288 LEU A C 1
ATOM 2265 O O . LEU A 1 288 ? 15.055 -9.162 -4.494 1.00 98.94 288 LEU A O 1
ATOM 2269 N N . ILE A 1 289 ? 14.611 -8.230 -6.484 1.00 98.94 289 ILE A N 1
ATOM 2270 C CA . ILE A 1 289 ? 15.802 -8.781 -7.142 1.00 98.94 289 ILE A CA 1
ATOM 2271 C C . ILE A 1 289 ? 17.075 -8.236 -6.487 1.00 98.94 289 ILE A C 1
ATOM 2273 O O . ILE A 1 289 ? 17.997 -9.009 -6.218 1.00 98.94 289 ILE A O 1
ATOM 2277 N N . ARG A 1 290 ? 17.130 -6.931 -6.190 1.00 98.81 290 ARG A N 1
ATOM 2278 C CA . ARG A 1 290 ? 18.260 -6.319 -5.483 1.00 98.81 290 ARG A CA 1
ATOM 2279 C C . ARG A 1 290 ? 18.491 -7.015 -4.146 1.00 98.81 290 ARG A C 1
ATOM 2281 O O . ARG A 1 290 ? 19.569 -7.555 -3.949 1.00 98.81 290 ARG A O 1
ATOM 2288 N N . LEU A 1 291 ? 17.481 -7.068 -3.277 1.00 98.88 291 LEU A N 1
ATOM 2289 C CA . LEU A 1 291 ? 17.579 -7.676 -1.946 1.00 98.88 291 LEU A CA 1
ATOM 2290 C C . LEU A 1 291 ? 18.028 -9.143 -2.021 1.00 98.88 291 LEU A C 1
ATOM 2292 O O . LEU A 1 291 ? 18.993 -9.530 -1.364 1.00 98.88 291 LEU A O 1
ATOM 2296 N N . LEU A 1 292 ? 17.393 -9.952 -2.876 1.00 98.88 292 LEU A N 1
ATOM 2297 C CA . LEU A 1 292 ? 17.744 -11.368 -3.039 1.00 98.88 292 LEU A CA 1
ATOM 2298 C C . LEU A 1 292 ? 19.204 -11.551 -3.489 1.00 98.88 292 LEU A C 1
ATOM 2300 O O . LEU A 1 292 ? 19.898 -12.432 -2.985 1.00 98.88 292 LEU A O 1
ATOM 2304 N N . THR A 1 293 ? 19.688 -10.698 -4.393 1.00 98.62 293 THR A N 1
ATOM 2305 C CA . THR A 1 293 ? 21.046 -10.814 -4.949 1.00 98.62 293 THR A CA 1
ATOM 2306 C C . THR A 1 293 ? 22.128 -10.219 -4.053 1.00 98.62 293 THR A C 1
ATOM 2308 O O . THR A 1 293 ? 23.201 -10.802 -3.921 1.00 98.62 293 THR A O 1
ATOM 2311 N N . THR A 1 294 ? 21.881 -9.068 -3.425 1.00 97.69 294 THR A N 1
ATOM 2312 C CA . THR A 1 294 ? 22.912 -8.347 -2.665 1.00 97.69 294 THR A CA 1
ATOM 2313 C C . THR A 1 294 ? 22.950 -8.720 -1.190 1.00 97.69 294 THR A C 1
ATOM 2315 O O . THR A 1 294 ? 24.008 -8.616 -0.575 1.00 97.69 294 THR A O 1
ATOM 2318 N N . GLU A 1 295 ? 21.821 -9.139 -0.615 1.00 97.25 295 GLU A N 1
ATOM 2319 C CA . GLU A 1 295 ? 21.692 -9.394 0.827 1.00 97.25 295 GLU A CA 1
ATOM 2320 C C . GLU A 1 295 ? 21.493 -10.882 1.151 1.00 97.25 295 GLU A C 1
ATOM 2322 O O . GLU A 1 295 ? 21.792 -11.310 2.267 1.00 97.25 295 GLU A O 1
ATOM 2327 N N . HIS A 1 296 ? 21.069 -11.689 0.170 1.00 96.62 296 HIS A N 1
ATOM 2328 C CA . HIS A 1 296 ? 20.752 -13.108 0.369 1.00 96.62 296 HIS A CA 1
ATOM 2329 C C . HIS A 1 296 ? 21.501 -14.088 -0.548 1.00 96.62 296 HIS A C 1
ATOM 2331 O O . HIS A 1 296 ? 21.209 -15.280 -0.497 1.00 96.62 296 HIS A O 1
ATOM 2337 N N . ASP A 1 297 ? 22.492 -13.622 -1.320 1.00 95.88 297 ASP A N 1
ATOM 2338 C CA . ASP A 1 297 ? 23.389 -14.463 -2.142 1.00 95.88 297 ASP A CA 1
ATOM 2339 C C . ASP A 1 297 ? 22.649 -15.369 -3.152 1.00 95.88 297 ASP A C 1
ATOM 2341 O O . ASP A 1 297 ? 23.078 -16.483 -3.450 1.00 95.88 297 ASP A O 1
ATOM 2345 N N . ILE A 1 298 ? 21.507 -14.905 -3.675 1.00 98.56 298 ILE A N 1
ATOM 2346 C CA . ILE A 1 298 ? 20.768 -15.578 -4.751 1.00 98.56 298 ILE A CA 1
ATOM 2347 C C . ILE A 1 298 ? 21.257 -15.048 -6.099 1.00 98.56 298 ILE A C 1
ATOM 2349 O O . ILE A 1 298 ? 21.367 -13.842 -6.309 1.00 98.56 298 ILE A O 1
ATOM 2353 N N . GLU A 1 299 ? 21.522 -15.948 -7.044 1.00 98.56 299 GLU A N 1
ATOM 2354 C CA . GLU A 1 299 ? 21.962 -15.575 -8.391 1.00 98.56 299 GLU A CA 1
ATOM 2355 C C . GLU A 1 299 ? 20.896 -14.747 -9.127 1.00 98.56 299 GLU A C 1
ATOM 2357 O O . GLU A 1 299 ? 19.696 -14.976 -8.984 1.00 98.56 299 GLU A O 1
ATOM 2362 N N . PHE A 1 300 ? 21.322 -13.799 -9.968 1.00 98.75 300 PHE A N 1
ATOM 2363 C CA . PHE A 1 300 ? 20.410 -12.837 -10.609 1.00 98.75 300 PHE A CA 1
ATOM 2364 C C . PHE A 1 300 ? 19.282 -13.510 -11.411 1.00 98.75 300 PHE A C 1
ATOM 2366 O O . PHE A 1 300 ? 18.114 -13.164 -11.240 1.00 98.75 300 PHE A O 1
ATOM 2373 N N . ASP A 1 301 ? 19.609 -14.511 -12.233 1.00 98.56 301 ASP A N 1
ATOM 2374 C CA . ASP A 1 301 ? 18.624 -15.242 -13.046 1.00 98.56 301 ASP A CA 1
ATOM 2375 C C . ASP A 1 301 ? 17.612 -16.014 -12.178 1.00 98.56 301 ASP A C 1
ATOM 2377 O O . ASP A 1 301 ? 16.428 -16.140 -12.520 1.00 98.56 301 ASP A O 1
ATOM 2381 N N . GLU A 1 302 ? 18.062 -16.518 -11.026 1.00 98.75 302 GLU A N 1
ATOM 2382 C CA . GLU A 1 302 ? 17.199 -17.187 -10.057 1.00 98.75 302 GLU A CA 1
ATOM 2383 C C . GLU A 1 302 ? 16.283 -16.179 -9.353 1.00 98.75 302 GLU A C 1
ATOM 2385 O O . GLU A 1 302 ? 15.072 -16.398 -9.296 1.00 98.75 302 GLU A O 1
ATOM 2390 N N . ALA A 1 303 ? 16.820 -15.042 -8.903 1.00 98.88 303 ALA A N 1
ATOM 2391 C CA . ALA A 1 303 ? 16.041 -13.969 -8.289 1.00 98.88 303 ALA A CA 1
ATOM 2392 C C . ALA A 1 303 ? 14.938 -13.457 -9.233 1.00 98.88 303 ALA A C 1
ATOM 2394 O O . ALA A 1 303 ? 13.782 -13.332 -8.824 1.00 98.88 303 ALA A O 1
ATOM 2395 N N . VAL A 1 304 ? 15.257 -13.249 -10.517 1.00 98.88 304 VAL A N 1
ATOM 2396 C CA . VAL A 1 304 ? 14.272 -12.896 -11.554 1.00 98.88 304 VAL A CA 1
ATOM 2397 C C . VAL A 1 304 ? 13.176 -13.959 -11.655 1.00 98.88 304 VAL A C 1
ATOM 2399 O O . VAL A 1 304 ? 11.994 -13.621 -11.713 1.00 98.88 304 VAL A O 1
ATOM 2402 N N . THR A 1 305 ? 13.540 -15.244 -11.644 1.00 98.75 305 THR A N 1
ATOM 2403 C CA . THR A 1 305 ? 12.581 -16.359 -11.732 1.00 98.75 305 THR A CA 1
ATOM 2404 C C . THR A 1 305 ? 11.646 -16.413 -10.521 1.00 98.75 305 THR A C 1
ATOM 2406 O O . THR A 1 305 ? 10.434 -16.599 -10.683 1.00 98.75 305 THR A O 1
ATOM 2409 N N . ILE A 1 306 ? 12.188 -16.223 -9.316 1.00 98.88 306 ILE A N 1
ATOM 2410 C CA . ILE A 1 306 ? 11.420 -16.176 -8.066 1.00 98.88 306 ILE A CA 1
ATOM 2411 C C . ILE A 1 306 ? 10.414 -15.025 -8.122 1.00 98.88 306 ILE A C 1
ATOM 2413 O O . ILE A 1 306 ? 9.212 -15.258 -7.977 1.00 98.88 306 ILE A O 1
ATOM 2417 N N . VAL A 1 307 ? 10.885 -13.806 -8.408 1.00 98.81 307 VAL A N 1
ATOM 2418 C CA . VAL A 1 307 ? 10.050 -12.594 -8.455 1.00 98.81 307 VAL A CA 1
ATOM 2419 C C . VAL A 1 307 ? 8.964 -12.715 -9.525 1.00 98.81 307 VAL A C 1
ATOM 2421 O O . VAL A 1 307 ? 7.783 -12.511 -9.228 1.00 98.81 307 VAL A O 1
ATOM 2424 N N . ARG A 1 308 ? 9.322 -13.188 -10.728 1.00 98.50 308 ARG A N 1
ATOM 2425 C CA . ARG A 1 308 ? 8.375 -13.444 -11.827 1.00 98.50 308 ARG A CA 1
ATOM 2426 C C . ARG A 1 308 ? 7.266 -14.426 -11.443 1.00 98.50 308 ARG A C 1
ATOM 2428 O O . ARG A 1 308 ? 6.172 -14.341 -11.991 1.00 98.50 308 ARG A O 1
ATOM 2435 N N . SER A 1 309 ? 7.512 -15.321 -10.484 1.00 98.62 309 SER A N 1
ATOM 2436 C CA . SER A 1 309 ? 6.557 -16.339 -10.019 1.00 98.62 309 SER A CA 1
ATOM 2437 C C . SER A 1 309 ? 5.666 -15.891 -8.852 1.00 98.62 309 SER A C 1
ATOM 2439 O O . SER A 1 309 ? 4.756 -16.626 -8.460 1.00 98.62 309 SER A O 1
ATOM 2441 N N . MET A 1 310 ? 5.907 -14.708 -8.278 1.00 98.44 310 MET A N 1
ATOM 2442 C CA . MET A 1 310 ? 5.188 -14.227 -7.091 1.00 98.44 310 MET A CA 1
ATOM 2443 C C . MET A 1 310 ? 4.583 -12.829 -7.226 1.00 98.44 310 MET A C 1
ATOM 2445 O O . MET A 1 310 ? 3.836 -12.430 -6.336 1.00 98.44 310 MET A O 1
ATOM 2449 N N . VAL A 1 311 ? 4.836 -12.113 -8.321 1.00 98.69 311 VAL A N 1
ATOM 2450 C CA . VAL A 1 311 ? 4.276 -10.778 -8.576 1.00 98.69 311 VAL A CA 1
ATOM 2451 C C . VAL A 1 311 ? 3.116 -10.833 -9.577 1.00 98.69 311 VAL A C 1
ATOM 2453 O O . VAL A 1 311 ? 3.211 -11.468 -10.626 1.00 98.69 311 VAL A O 1
ATOM 2456 N N . ALA A 1 312 ? 2.021 -10.140 -9.272 1.00 98.81 312 ALA A N 1
ATOM 2457 C CA . ALA A 1 312 ? 0.880 -9.932 -10.160 1.00 98.81 312 ALA A CA 1
ATOM 2458 C C . ALA A 1 312 ? 0.534 -8.439 -10.257 1.00 98.81 312 ALA A C 1
ATOM 2460 O O . ALA A 1 312 ? 0.727 -7.694 -9.299 1.00 98.81 312 ALA A O 1
ATOM 2461 N N . TYR A 1 313 ? -0.007 -8.016 -11.399 1.00 98.69 313 TYR A N 1
ATOM 2462 C CA . TYR A 1 313 ? -0.294 -6.615 -11.710 1.00 98.69 313 TYR A CA 1
ATOM 2463 C C . TYR A 1 313 ? -1.767 -6.408 -12.075 1.00 98.69 313 TYR A C 1
ATOM 2465 O O . TYR A 1 313 ? -2.333 -7.122 -12.911 1.00 98.69 313 TYR A O 1
ATOM 2473 N N . THR A 1 314 ? -2.389 -5.406 -11.452 1.00 98.50 314 THR A N 1
ATOM 2474 C CA . THR A 1 314 ? -3.711 -4.911 -11.846 1.00 98.50 314 THR A CA 1
ATOM 2475 C C . THR A 1 314 ? -3.568 -3.575 -12.555 1.00 98.50 314 THR A C 1
ATOM 2477 O O . THR A 1 314 ? -3.134 -2.597 -11.951 1.00 98.50 314 THR A O 1
ATOM 2480 N N . ASN A 1 315 ? -4.041 -3.505 -13.798 1.00 97.12 315 ASN A N 1
ATOM 2481 C CA . ASN A 1 315 ? -4.158 -2.244 -14.516 1.00 97.12 315 ASN A CA 1
ATOM 2482 C C . ASN A 1 315 ? -5.535 -1.606 -14.260 1.00 97.12 315 ASN A C 1
ATOM 2484 O O . ASN A 1 315 ? -6.570 -2.208 -14.561 1.00 97.12 315 ASN A O 1
ATOM 2488 N N . HIS A 1 316 ? -5.549 -0.371 -13.757 1.00 94.19 316 HIS A N 1
ATOM 2489 C CA . HIS A 1 316 ? -6.763 0.435 -13.571 1.00 94.19 316 HIS A CA 1
ATOM 2490 C C . HIS A 1 316 ? -6.992 1.450 -14.699 1.00 94.19 316 HIS A C 1
ATOM 2492 O O . HIS A 1 316 ? -8.095 1.987 -14.840 1.00 94.19 316 HIS A O 1
ATOM 2498 N N . THR A 1 317 ? -5.979 1.668 -15.534 1.00 88.69 317 THR A N 1
ATOM 2499 C CA . THR A 1 317 ? -5.969 2.660 -16.604 1.00 88.69 317 THR A CA 1
ATOM 2500 C C . THR A 1 317 ? -6.446 2.032 -17.915 1.00 88.69 317 THR A C 1
ATOM 2502 O O . THR A 1 317 ? -6.230 0.851 -18.180 1.00 88.69 317 THR A O 1
ATOM 2505 N N . ILE A 1 318 ? -7.177 2.790 -18.736 1.00 86.12 318 ILE A N 1
ATOM 2506 C CA . ILE A 1 318 ? -7.569 2.326 -20.078 1.00 86.12 318 ILE A CA 1
ATOM 2507 C C . ILE A 1 318 ? -6.428 2.611 -21.049 1.00 86.12 318 ILE A C 1
ATOM 2509 O O . ILE A 1 318 ? -5.845 1.689 -21.597 1.00 86.12 318 ILE A O 1
ATOM 2513 N N . LEU A 1 319 ? -6.137 3.895 -21.235 1.00 78.62 319 LEU A N 1
ATOM 2514 C CA . LEU A 1 319 ? -5.251 4.410 -22.268 1.00 78.62 319 LEU A CA 1
ATOM 2515 C C . LEU A 1 319 ? -3.789 4.095 -21.949 1.00 78.62 319 LEU A C 1
ATOM 2517 O O . LEU A 1 319 ? -3.274 4.561 -20.931 1.00 78.62 319 LEU A O 1
ATOM 2521 N N . ALA A 1 320 ? -3.115 3.344 -22.821 1.00 75.38 320 ALA A N 1
ATOM 2522 C CA . ALA A 1 320 ? -1.713 2.978 -22.613 1.00 75.38 320 ALA A CA 1
ATOM 2523 C C . ALA A 1 320 ? -0.788 4.209 -22.555 1.00 75.38 320 ALA A C 1
ATOM 2525 O O . ALA A 1 320 ? 0.250 4.188 -21.893 1.00 75.38 320 ALA A O 1
ATOM 2526 N N . GLU A 1 321 ? -1.158 5.319 -23.202 1.00 70.94 321 GLU A N 1
ATOM 2527 C CA . GLU A 1 321 ? -0.401 6.568 -23.120 1.00 70.94 321 GLU A CA 1
ATOM 2528 C C . GLU A 1 321 ? -0.407 7.210 -21.728 1.00 70.94 321 GLU A C 1
ATOM 2530 O O . GLU A 1 321 ? 0.506 7.979 -21.434 1.00 70.94 321 GLU A O 1
ATOM 2535 N N . ALA A 1 322 ? -1.406 6.894 -20.899 1.00 80.56 322 ALA A N 1
ATOM 2536 C CA . ALA A 1 322 ? -1.543 7.404 -19.539 1.00 80.56 322 ALA A CA 1
ATOM 2537 C C . ALA A 1 322 ? -0.851 6.512 -18.496 1.00 80.56 322 ALA A C 1
ATOM 2539 O O . ALA A 1 322 ? -0.838 6.867 -17.320 1.00 80.56 322 ALA A O 1
ATOM 2540 N N . LEU A 1 323 ? -0.278 5.377 -18.917 1.00 91.06 323 LEU A N 1
ATOM 2541 C CA . LEU A 1 323 ? 0.552 4.547 -18.051 1.00 91.06 323 LEU A CA 1
ATOM 2542 C C . LEU A 1 323 ? 1.843 5.283 -17.705 1.00 91.06 323 LEU A C 1
ATOM 2544 O O . LEU A 1 323 ? 2.436 5.980 -18.535 1.00 91.06 323 LEU A O 1
ATOM 2548 N N . GLU A 1 324 ? 2.264 5.098 -16.465 1.00 95.06 324 GLU A N 1
ATOM 2549 C CA . GLU A 1 324 ? 3.386 5.802 -15.879 1.00 95.06 324 GLU A CA 1
ATOM 2550 C C . GLU A 1 324 ? 4.713 5.508 -16.576 1.00 95.06 324 GLU A C 1
ATOM 2552 O O . GLU A 1 324 ? 5.048 4.365 -16.916 1.00 95.06 324 GLU A O 1
ATOM 2557 N N . LYS A 1 325 ? 5.471 6.586 -16.776 1.00 97.00 325 LYS A N 1
ATOM 2558 C CA . LYS A 1 325 ? 6.744 6.590 -17.482 1.00 97.00 325 LYS A CA 1
ATOM 2559 C C . LYS A 1 325 ? 7.721 7.503 -16.776 1.00 97.00 325 LYS A C 1
ATOM 2561 O O . LYS A 1 325 ? 7.415 8.671 -16.532 1.00 97.00 325 LYS A O 1
ATOM 2566 N N . TRP A 1 326 ? 8.924 6.998 -16.548 1.00 97.94 326 TRP A N 1
ATOM 2567 C CA . TRP A 1 326 ? 9.990 7.755 -15.908 1.00 97.94 326 TRP A CA 1
ATOM 2568 C C . TRP A 1 326 ? 11.217 7.825 -16.811 1.00 97.94 326 TRP A C 1
ATOM 2570 O O . TRP A 1 326 ? 11.665 6.791 -17.303 1.00 97.94 326 TRP A O 1
ATOM 2580 N N . PRO A 1 327 ? 11.821 9.008 -17.022 1.00 98.12 327 PRO A N 1
ATOM 2581 C CA . PRO A 1 327 ? 13.148 9.070 -17.617 1.00 98.12 327 PRO A CA 1
ATOM 2582 C C . PRO A 1 327 ? 14.124 8.236 -16.780 1.00 98.12 327 PRO A C 1
ATOM 2584 O O . PRO A 1 327 ? 14.190 8.407 -15.559 1.00 98.12 327 PRO A O 1
ATOM 2587 N N . LEU A 1 328 ? 14.922 7.380 -17.417 1.00 98.44 328 LEU A N 1
ATOM 2588 C CA . LEU A 1 328 ? 15.903 6.525 -16.742 1.00 98.44 328 LEU A CA 1
ATOM 2589 C C . LEU A 1 328 ? 16.858 7.351 -15.872 1.00 98.44 328 LEU A C 1
ATOM 2591 O O . LEU A 1 328 ? 17.201 6.944 -14.768 1.00 98.44 328 LEU A O 1
ATOM 2595 N N . ALA A 1 329 ? 17.212 8.558 -16.318 1.00 97.81 329 ALA A N 1
ATOM 2596 C CA . ALA A 1 329 ? 18.030 9.497 -15.553 1.00 97.81 329 ALA A CA 1
ATOM 2597 C C . ALA A 1 329 ? 17.401 9.910 -14.205 1.00 97.81 329 ALA A C 1
ATOM 2599 O O . ALA A 1 329 ? 18.123 10.137 -13.234 1.00 97.81 329 ALA A O 1
ATOM 2600 N N . CYS A 1 330 ? 16.068 10.002 -14.114 1.00 97.38 330 CYS A N 1
ATOM 2601 C CA . CYS A 1 330 ? 15.379 10.279 -12.851 1.00 97.38 330 CYS A CA 1
ATOM 2602 C C . CYS A 1 330 ? 15.504 9.091 -11.892 1.00 97.38 330 CYS A C 1
ATOM 2604 O O . CYS A 1 330 ? 15.828 9.289 -10.723 1.00 97.38 330 CYS A O 1
ATOM 2606 N N . LEU A 1 331 ? 15.331 7.866 -12.396 1.00 98.12 331 LEU A N 1
ATOM 2607 C CA . LEU A 1 331 ? 15.518 6.646 -11.606 1.00 98.12 331 LEU A CA 1
ATOM 2608 C C . LEU A 1 331 ? 16.975 6.488 -11.161 1.00 98.12 331 LEU A C 1
ATOM 2610 O O . LEU A 1 331 ? 17.219 6.212 -9.996 1.00 98.12 331 LEU A O 1
ATOM 2614 N N . GLN A 1 332 ? 17.945 6.766 -12.036 1.00 97.69 332 GLN A N 1
ATOM 2615 C CA . GLN A 1 332 ? 19.372 6.775 -11.689 1.00 97.69 332 GLN A CA 1
ATOM 2616 C C . GLN A 1 332 ? 19.697 7.792 -10.593 1.00 97.69 332 GLN A C 1
ATOM 2618 O O . GLN A 1 332 ? 20.565 7.541 -9.765 1.00 97.69 332 GLN A O 1
ATOM 2623 N N . LYS A 1 333 ? 19.012 8.941 -10.575 1.00 96.62 333 LYS A N 1
ATOM 2624 C CA . LYS A 1 333 ? 19.181 9.953 -9.527 1.00 96.62 333 LYS A CA 1
ATOM 2625 C C . LYS A 1 333 ? 18.622 9.487 -8.181 1.00 96.62 333 LYS A C 1
ATOM 2627 O O . LYS A 1 333 ? 19.244 9.764 -7.164 1.00 96.62 333 LYS A O 1
ATOM 2632 N N . VAL A 1 334 ? 17.470 8.812 -8.177 1.00 96.88 334 VAL A N 1
ATOM 2633 C CA . VAL A 1 334 ? 16.820 8.325 -6.947 1.00 96.88 334 VAL A CA 1
ATOM 2634 C C . VAL A 1 334 ? 17.495 7.063 -6.412 1.00 96.88 334 VAL A C 1
ATOM 2636 O O . VAL A 1 334 ? 17.814 6.986 -5.231 1.00 96.88 334 VAL A O 1
ATOM 2639 N N . SER A 1 335 ? 17.725 6.072 -7.270 1.00 97.62 335 SER A N 1
ATOM 2640 C CA . SER A 1 335 ? 18.386 4.817 -6.924 1.00 97.62 335 SER A CA 1
ATOM 2641 C C . SER A 1 335 ? 19.149 4.253 -8.133 1.00 97.62 335 SER A C 1
ATOM 2643 O O . SER A 1 335 ? 18.566 3.569 -8.982 1.00 97.62 335 SER A O 1
ATOM 2645 N N . PRO A 1 336 ? 20.473 4.499 -8.217 1.00 97.94 336 PRO A N 1
ATOM 2646 C CA . PRO A 1 336 ? 21.322 3.944 -9.271 1.00 97.94 336 PRO A CA 1
ATOM 2647 C C . PRO A 1 336 ? 21.245 2.416 -9.351 1.00 97.94 336 PRO A C 1
ATOM 2649 O O . PRO A 1 336 ? 21.147 1.863 -10.440 1.00 97.94 336 PRO A O 1
ATOM 2652 N N . ALA A 1 337 ? 21.217 1.735 -8.199 1.00 97.81 337 ALA A N 1
ATOM 2653 C CA . ALA A 1 337 ? 21.159 0.276 -8.138 1.00 97.81 337 ALA A CA 1
ATOM 2654 C C . ALA A 1 337 ? 19.870 -0.282 -8.762 1.00 97.81 337 ALA A C 1
ATOM 2656 O O . ALA A 1 337 ? 19.908 -1.277 -9.484 1.00 97.81 337 ALA A O 1
ATOM 2657 N N . ILE A 1 338 ? 18.732 0.377 -8.526 1.00 98.62 338 ILE A N 1
ATOM 2658 C CA . ILE A 1 338 ? 17.453 -0.016 -9.126 1.00 98.62 338 ILE A CA 1
ATOM 2659 C C . ILE A 1 338 ? 17.445 0.267 -10.622 1.00 98.62 338 ILE A C 1
ATOM 2661 O O . ILE A 1 338 ? 17.028 -0.594 -11.392 1.00 98.62 338 ILE A O 1
ATOM 2665 N N . ALA A 1 339 ? 17.957 1.422 -11.051 1.00 98.69 339 ALA A N 1
ATOM 2666 C CA . ALA A 1 339 ? 18.084 1.730 -12.471 1.00 98.69 339 ALA A CA 1
ATOM 2667 C C . ALA A 1 339 ? 18.955 0.696 -13.211 1.00 98.69 339 ALA A C 1
ATOM 2669 O O . ALA A 1 339 ? 18.572 0.242 -14.288 1.00 98.69 339 ALA A O 1
ATOM 2670 N N . ASP A 1 340 ? 20.071 0.262 -12.617 1.00 98.62 340 ASP A N 1
ATOM 2671 C CA . ASP A 1 340 ? 20.944 -0.772 -13.188 1.00 98.62 340 ASP A CA 1
ATOM 2672 C C . ASP A 1 340 ? 20.230 -2.127 -13.323 1.00 98.62 340 ASP A C 1
ATOM 2674 O O . ASP A 1 340 ? 20.410 -2.833 -14.319 1.00 98.62 340 ASP A O 1
ATOM 2678 N N . ILE A 1 341 ? 19.399 -2.503 -12.345 1.00 98.88 341 ILE A N 1
ATOM 2679 C CA . ILE A 1 341 ? 18.582 -3.722 -12.433 1.00 98.88 341 ILE A CA 1
ATOM 2680 C C . ILE A 1 341 ? 17.521 -3.577 -13.526 1.00 98.88 341 ILE A C 1
ATOM 2682 O O . ILE A 1 341 ? 17.350 -4.508 -14.307 1.00 98.88 341 ILE A O 1
ATOM 2686 N N . ILE A 1 342 ? 16.859 -2.424 -13.642 1.00 98.88 342 ILE A N 1
ATOM 2687 C CA . ILE A 1 342 ? 15.871 -2.165 -14.703 1.00 98.88 342 ILE A CA 1
ATOM 2688 C C . ILE A 1 342 ? 16.508 -2.304 -16.093 1.00 98.88 342 ILE A C 1
ATOM 2690 O O . ILE A 1 342 ? 15.906 -2.921 -16.968 1.00 98.88 342 ILE A O 1
ATOM 2694 N N . VAL A 1 343 ? 17.738 -1.814 -16.293 1.00 98.88 343 VAL A N 1
ATOM 2695 C CA . VAL A 1 343 ? 18.476 -2.003 -17.557 1.00 98.88 343 VAL A CA 1
ATOM 2696 C C . VAL A 1 343 ? 18.696 -3.489 -17.853 1.00 98.88 343 VAL A C 1
ATOM 2698 O O . VAL A 1 343 ? 18.416 -3.936 -18.962 1.00 98.88 343 VAL A O 1
ATOM 2701 N N . LYS A 1 344 ? 19.113 -4.288 -16.864 1.00 98.81 344 LYS A N 1
ATOM 2702 C CA . LYS A 1 344 ? 19.265 -5.746 -17.036 1.00 98.81 344 LYS A CA 1
ATOM 2703 C C . LYS A 1 344 ? 17.933 -6.446 -17.331 1.00 98.81 344 LYS A C 1
ATOM 2705 O O . LYS A 1 344 ? 17.890 -7.385 -18.122 1.00 98.81 344 LYS A O 1
ATOM 2710 N N . LEU A 1 345 ? 16.842 -6.006 -16.704 1.00 98.88 345 LEU A N 1
ATOM 2711 C CA . LEU A 1 345 ? 15.500 -6.534 -16.963 1.00 98.88 345 LEU A CA 1
ATOM 2712 C C . LEU A 1 345 ? 15.033 -6.213 -18.390 1.00 98.88 345 LEU A C 1
ATOM 2714 O O . LEU A 1 345 ? 14.436 -7.071 -19.040 1.00 98.88 345 LEU A O 1
ATOM 2718 N N . ASP A 1 346 ? 15.338 -5.019 -18.895 1.00 98.81 346 ASP A N 1
ATOM 2719 C CA . ASP A 1 346 ? 15.081 -4.636 -20.286 1.00 98.81 346 ASP A CA 1
ATOM 2720 C C . ASP A 1 346 ? 15.904 -5.476 -21.276 1.00 98.81 346 ASP A C 1
ATOM 2722 O O . ASP A 1 346 ? 15.364 -5.939 -22.281 1.00 98.81 346 ASP A O 1
ATOM 2726 N N . GLU A 1 347 ? 17.177 -5.757 -20.973 1.00 98.50 347 GLU A N 1
ATOM 2727 C CA . GLU A 1 347 ? 18.013 -6.667 -21.771 1.00 98.50 347 GLU A CA 1
ATOM 2728 C C . GLU A 1 347 ? 17.413 -8.080 -21.845 1.00 98.50 347 GLU A C 1
ATOM 2730 O O . GLU A 1 347 ? 17.350 -8.662 -22.931 1.00 98.50 347 GLU A O 1
ATOM 2735 N N . ILE A 1 348 ? 16.921 -8.615 -20.720 1.00 98.50 348 ILE A N 1
ATOM 2736 C CA . ILE A 1 348 ? 16.218 -9.908 -20.679 1.00 98.50 348 ILE A CA 1
ATOM 2737 C C . ILE A 1 348 ? 14.946 -9.852 -21.530 1.00 98.50 348 ILE A C 1
ATOM 2739 O O . ILE A 1 348 ? 14.741 -10.723 -22.375 1.00 98.50 348 ILE A O 1
ATOM 2743 N N . ALA A 1 349 ? 14.110 -8.825 -21.349 1.00 98.19 349 ALA A N 1
ATOM 2744 C CA . ALA A 1 349 ? 12.856 -8.681 -22.084 1.00 98.19 349 ALA A CA 1
ATOM 2745 C C . ALA A 1 349 ? 13.088 -8.594 -23.603 1.00 98.19 349 ALA A C 1
ATOM 2747 O O . ALA A 1 349 ? 12.410 -9.285 -24.362 1.00 98.19 349 ALA A O 1
ATOM 2748 N N . LYS A 1 350 ? 14.090 -7.821 -24.047 1.00 97.94 350 LYS A N 1
ATOM 2749 C CA . LYS A 1 350 ? 14.483 -7.694 -25.463 1.00 97.94 350 LYS A CA 1
ATOM 2750 C C . LYS A 1 350 ? 15.084 -8.982 -26.028 1.00 97.94 350 LYS A C 1
ATOM 2752 O O . LYS A 1 350 ? 14.876 -9.292 -27.199 1.00 97.94 350 LYS A O 1
ATOM 2757 N N . ALA A 1 351 ? 15.817 -9.746 -25.217 1.00 97.88 351 ALA A N 1
ATOM 2758 C CA . ALA A 1 351 ? 16.355 -11.042 -25.625 1.00 97.88 351 ALA A CA 1
ATOM 2759 C C . ALA A 1 351 ? 15.259 -12.115 -25.765 1.00 97.88 351 ALA A C 1
ATOM 2761 O O . ALA A 1 351 ? 15.341 -12.959 -26.660 1.00 97.88 351 ALA A O 1
ATOM 2762 N N . GLU A 1 352 ? 14.238 -12.085 -24.902 1.00 97.25 352 GLU A N 1
ATOM 2763 C CA . GLU A 1 352 ? 13.062 -12.961 -24.989 1.00 97.25 352 GLU A CA 1
ATOM 2764 C C . GLU A 1 352 ? 12.125 -12.536 -26.140 1.00 97.25 352 GLU A C 1
ATOM 2766 O O . GLU A 1 352 ? 11.570 -13.395 -26.837 1.00 97.25 352 GLU A O 1
ATOM 2771 N N . HIS A 1 353 ? 11.974 -11.226 -26.373 1.00 96.62 353 HIS A N 1
ATOM 2772 C CA . HIS A 1 353 ? 11.022 -10.641 -27.320 1.00 96.62 353 HIS A CA 1
ATOM 2773 C C . HIS A 1 353 ? 11.608 -9.437 -28.078 1.00 96.62 353 HIS A C 1
ATOM 2775 O O . HIS A 1 353 ? 11.681 -8.323 -27.566 1.00 96.62 353 HIS A O 1
ATOM 2781 N N . ASP A 1 354 ? 11.939 -9.643 -29.355 1.00 92.75 354 ASP A N 1
ATOM 2782 C CA . ASP A 1 354 ? 12.454 -8.605 -30.264 1.00 92.75 354 ASP A CA 1
ATOM 2783 C C . ASP A 1 354 ? 11.315 -7.757 -30.877 1.00 92.75 354 ASP A C 1
ATOM 2785 O O . ASP A 1 354 ? 11.117 -7.715 -32.093 1.00 92.75 354 ASP A O 1
ATOM 2789 N N . ASP A 1 355 ? 10.493 -7.132 -30.026 1.00 95.69 355 ASP A N 1
ATOM 2790 C CA . ASP A 1 355 ? 9.466 -6.163 -30.431 1.00 95.69 355 ASP A CA 1
ATOM 2791 C C . ASP A 1 355 ? 9.621 -4.860 -29.624 1.00 95.69 355 ASP A C 1
ATOM 2793 O O . ASP A 1 355 ? 9.382 -4.843 -28.416 1.00 95.69 355 ASP A O 1
ATOM 2797 N N . PRO A 1 356 ? 9.978 -3.727 -30.260 1.00 95.00 356 PRO A N 1
ATOM 2798 C CA . PRO A 1 356 ? 10.195 -2.468 -29.550 1.00 95.00 356 PRO A CA 1
ATOM 2799 C C . PRO A 1 356 ? 8.928 -1.922 -28.875 1.00 95.00 356 PRO A C 1
ATOM 2801 O O . PRO A 1 356 ? 9.034 -1.083 -27.986 1.00 95.00 356 PRO A O 1
ATOM 2804 N N . ARG A 1 357 ? 7.730 -2.388 -29.259 1.00 95.94 357 ARG A N 1
ATOM 2805 C CA . ARG A 1 357 ? 6.460 -1.968 -28.642 1.00 95.94 357 ARG A CA 1
ATOM 2806 C C . ARG A 1 357 ? 6.276 -2.505 -27.224 1.00 95.94 357 ARG A C 1
ATOM 2808 O O . ARG A 1 357 ? 5.425 -1.984 -26.512 1.00 95.94 357 ARG A O 1
ATOM 2815 N N . VAL A 1 358 ? 7.034 -3.533 -26.841 1.00 97.56 358 VAL A N 1
ATOM 2816 C CA . VAL A 1 358 ? 6.992 -4.125 -25.495 1.00 97.56 358 VAL A CA 1
ATOM 2817 C C . VAL A 1 358 ? 8.253 -3.838 -24.680 1.00 97.56 358 VAL A C 1
ATOM 2819 O O . VAL A 1 358 ? 8.330 -4.240 -23.529 1.00 97.56 358 VAL A O 1
ATOM 2822 N N . ALA A 1 359 ? 9.225 -3.101 -25.230 1.00 98.06 359 ALA A N 1
ATOM 2823 C CA . ALA A 1 359 ? 10.456 -2.757 -24.521 1.00 98.06 359 ALA A CA 1
ATOM 2824 C C . ALA A 1 359 ? 10.168 -2.027 -23.199 1.00 98.06 359 ALA A C 1
ATOM 2826 O O . ALA A 1 359 ? 9.287 -1.166 -23.139 1.00 98.06 359 ALA A O 1
ATOM 2827 N N . ILE A 1 360 ? 10.929 -2.344 -22.150 1.00 98.69 360 ILE A N 1
ATOM 2828 C CA . ILE A 1 360 ? 10.806 -1.673 -20.849 1.00 98.69 360 ILE A CA 1
ATOM 2829 C C . ILE A 1 360 ? 11.418 -0.279 -20.939 1.00 98.69 360 ILE A C 1
ATOM 2831 O O . ILE A 1 360 ? 10.844 0.675 -20.418 1.00 98.69 360 ILE A O 1
ATOM 2835 N N . ILE A 1 361 ? 12.550 -0.159 -21.634 1.00 98.69 361 ILE A N 1
ATOM 2836 C CA . ILE A 1 361 ? 13.222 1.108 -21.916 1.00 98.69 361 ILE A CA 1
ATOM 2837 C C . ILE A 1 361 ? 13.139 1.384 -23.417 1.00 98.69 361 ILE A C 1
ATOM 2839 O O . ILE A 1 361 ? 13.640 0.602 -24.240 1.00 98.69 361 ILE A O 1
ATOM 2843 N N . ASP A 1 362 ? 12.505 2.502 -23.769 1.00 97.38 362 ASP A N 1
ATOM 2844 C CA . ASP A 1 362 ? 12.367 2.935 -25.158 1.00 97.38 362 ASP A CA 1
ATOM 2845 C C . ASP A 1 362 ? 13.623 3.638 -25.709 1.00 97.38 362 ASP A C 1
ATOM 2847 O O . ASP A 1 362 ? 14.637 3.808 -25.035 1.00 97.38 362 ASP A O 1
ATOM 2851 N N . GLU A 1 363 ? 13.563 4.049 -26.977 1.00 96.25 363 GLU A N 1
ATOM 2852 C CA . GLU A 1 363 ? 14.658 4.740 -27.676 1.00 96.25 363 GLU A CA 1
ATOM 2853 C C . GLU A 1 363 ? 14.968 6.155 -27.148 1.00 96.25 363 GLU A C 1
ATOM 2855 O O . GLU A 1 363 ? 15.892 6.810 -27.635 1.00 96.25 363 GLU A O 1
ATOM 2860 N N . HIS A 1 364 ? 14.193 6.649 -26.181 1.00 97.25 364 HIS A N 1
ATOM 2861 C CA . HIS A 1 364 ? 14.354 7.952 -25.541 1.00 97.25 364 HIS A CA 1
ATOM 2862 C C . HIS A 1 364 ? 14.783 7.826 -24.074 1.00 97.25 364 HIS A C 1
ATOM 2864 O O . HIS A 1 364 ? 14.607 8.776 -23.309 1.00 97.25 364 HIS A O 1
ATOM 2870 N N . ASP A 1 365 ? 15.323 6.668 -23.678 1.00 98.00 365 ASP A N 1
ATOM 2871 C CA . ASP A 1 365 ? 15.710 6.355 -22.299 1.00 98.00 365 ASP A CA 1
ATOM 2872 C C . ASP A 1 365 ? 14.550 6.557 -21.309 1.00 98.00 365 ASP A C 1
ATOM 2874 O O . ASP A 1 365 ? 14.748 6.980 -20.167 1.00 98.00 365 ASP A O 1
ATOM 2878 N N . THR A 1 366 ? 13.315 6.288 -21.744 1.00 98.31 366 THR A N 1
ATOM 2879 C CA . THR A 1 366 ? 12.129 6.340 -20.886 1.00 98.31 366 THR A CA 1
ATOM 2880 C C . THR A 1 366 ? 11.732 4.931 -20.474 1.00 98.31 366 THR A C 1
ATOM 2882 O O . THR A 1 366 ? 11.545 4.050 -21.313 1.00 98.31 366 THR A O 1
ATOM 2885 N N . VAL A 1 367 ? 11.603 4.729 -19.166 1.00 98.69 367 VAL A N 1
ATOM 2886 C CA . VAL A 1 367 ? 11.182 3.475 -18.545 1.00 98.69 367 VAL A CA 1
ATOM 2887 C C . VAL A 1 367 ? 9.661 3.437 -18.473 1.00 98.69 367 VAL A C 1
ATOM 2889 O O . VAL A 1 367 ? 9.047 4.318 -17.871 1.00 98.69 367 VAL A O 1
ATOM 2892 N N . HIS A 1 368 ? 9.055 2.415 -19.072 1.00 98.56 368 HIS A N 1
ATOM 2893 C CA . HIS A 1 368 ? 7.614 2.159 -19.056 1.00 98.56 368 HIS A CA 1
ATOM 2894 C C . HIS A 1 368 ? 7.298 1.185 -17.919 1.00 98.56 368 HIS A C 1
ATOM 2896 O O . HIS A 1 368 ? 7.525 -0.019 -18.047 1.00 98.56 368 HIS A O 1
ATOM 2902 N N . MET A 1 369 ? 6.774 1.694 -16.801 1.00 98.56 369 MET A N 1
ATOM 2903 C CA . MET A 1 369 ? 6.617 0.903 -15.570 1.00 98.56 369 MET A CA 1
ATOM 2904 C C . MET A 1 369 ? 5.701 -0.309 -15.797 1.00 98.56 369 MET A C 1
ATOM 2906 O O . MET A 1 369 ? 6.092 -1.448 -15.554 1.00 98.56 369 MET A O 1
ATOM 2910 N N . ALA A 1 370 ? 4.549 -0.096 -16.438 1.00 98.25 370 ALA A N 1
ATOM 2911 C CA . ALA A 1 370 ? 3.622 -1.175 -16.777 1.00 98.25 370 ALA A CA 1
ATOM 2912 C C . ALA A 1 370 ? 4.237 -2.270 -17.674 1.00 98.25 370 ALA A C 1
ATOM 2914 O O . ALA A 1 370 ? 3.847 -3.432 -17.585 1.00 98.25 370 ALA A O 1
ATOM 2915 N N . HIS A 1 371 ? 5.204 -1.939 -18.540 1.00 98.62 371 HIS A N 1
ATOM 2916 C CA . HIS A 1 371 ? 5.862 -2.944 -19.383 1.00 98.62 371 HIS A CA 1
ATOM 2917 C C . HIS A 1 371 ? 6.700 -3.902 -18.526 1.00 98.62 371 HIS A C 1
ATOM 2919 O O . HIS A 1 371 ? 6.676 -5.116 -18.745 1.00 98.62 371 HIS A O 1
ATOM 2925 N N . MET A 1 372 ? 7.379 -3.370 -17.503 1.00 98.69 372 MET A N 1
ATOM 2926 C CA . MET A 1 372 ? 8.120 -4.172 -16.530 1.00 98.69 372 MET A CA 1
ATOM 2927 C C . MET A 1 372 ? 7.183 -5.092 -15.740 1.00 98.69 372 MET A C 1
ATOM 2929 O O . MET A 1 372 ? 7.461 -6.289 -15.635 1.00 98.69 372 MET A O 1
ATOM 2933 N N . ASP A 1 373 ? 6.042 -4.576 -15.278 1.00 98.69 373 ASP A N 1
ATOM 2934 C CA . ASP A 1 373 ? 5.027 -5.376 -14.581 1.00 98.69 373 ASP A CA 1
ATOM 2935 C C . ASP A 1 373 ? 4.503 -6.538 -15.433 1.00 98.69 373 ASP A C 1
ATOM 2937 O O . ASP A 1 373 ? 4.287 -7.642 -14.934 1.00 98.69 373 ASP A O 1
ATOM 2941 N N . ILE A 1 374 ? 4.313 -6.326 -16.738 1.00 98.62 374 ILE A N 1
ATOM 2942 C CA . ILE A 1 374 ? 3.778 -7.356 -17.636 1.00 98.62 374 ILE A CA 1
ATOM 2943 C C . ILE A 1 374 ? 4.820 -8.433 -17.966 1.00 98.62 374 ILE A C 1
ATOM 2945 O O . ILE A 1 374 ? 4.502 -9.632 -17.966 1.00 98.62 374 ILE A O 1
ATOM 2949 N N . HIS A 1 375 ? 6.071 -8.043 -18.220 1.00 98.69 375 HIS A N 1
ATOM 2950 C CA . HIS A 1 375 ? 7.155 -9.000 -18.459 1.00 98.69 375 HIS A CA 1
ATOM 2951 C C . HIS A 1 375 ? 7.449 -9.849 -17.218 1.00 98.69 375 HIS A C 1
ATOM 2953 O O . HIS A 1 375 ? 7.581 -11.075 -17.319 1.00 98.69 375 HIS A O 1
ATOM 2959 N N . PHE A 1 376 ? 7.492 -9.217 -16.044 1.00 98.69 376 PHE A N 1
ATOM 2960 C CA . PHE A 1 376 ? 7.959 -9.833 -14.801 1.00 98.69 376 PHE A CA 1
ATOM 2961 C C . PHE A 1 376 ? 6.854 -10.105 -13.771 1.00 98.69 376 PHE A C 1
ATOM 2963 O O . PHE A 1 376 ? 7.158 -10.463 -12.641 1.00 98.69 376 PHE A O 1
ATOM 2970 N N . GLY A 1 377 ? 5.583 -10.026 -14.163 1.00 98.06 377 GLY A N 1
ATOM 2971 C CA . GLY A 1 377 ? 4.448 -10.557 -13.408 1.00 98.06 377 GLY A CA 1
ATOM 2972 C C . GLY A 1 377 ? 3.918 -11.869 -13.997 1.00 98.06 377 GLY A C 1
ATOM 2973 O O . GLY A 1 377 ? 4.001 -12.098 -15.209 1.00 98.06 377 GLY A O 1
ATOM 2974 N N . PHE A 1 378 ? 3.341 -12.739 -13.161 1.00 98.62 378 PHE A N 1
ATOM 2975 C CA . PHE A 1 378 ? 2.706 -13.993 -13.605 1.00 98.62 378 PHE A CA 1
ATOM 2976 C C . PHE A 1 378 ? 1.218 -13.837 -13.960 1.00 98.62 378 PHE A C 1
ATOM 2978 O O . PHE A 1 378 ? 0.646 -14.717 -14.599 1.00 98.62 378 PHE A O 1
ATOM 2985 N N . SER A 1 379 ? 0.571 -12.750 -13.533 1.00 98.62 379 SER A N 1
ATOM 2986 C CA . SER A 1 379 ? -0.852 -12.486 -13.776 1.00 98.62 379 SER A CA 1
ATOM 2987 C C . SER A 1 379 ? -1.081 -10.999 -13.995 1.00 98.62 379 SER A C 1
ATOM 2989 O O . SER A 1 379 ? -0.683 -10.194 -13.156 1.00 98.62 379 SER A O 1
ATOM 2991 N N . ILE A 1 380 ? -1.780 -10.661 -15.077 1.00 98.38 380 ILE A N 1
ATOM 2992 C CA . ILE A 1 380 ? -2.156 -9.303 -15.471 1.00 98.38 380 ILE A CA 1
ATOM 2993 C C . ILE A 1 380 ? -3.673 -9.242 -15.525 1.00 98.38 380 ILE A C 1
ATOM 2995 O O . ILE A 1 380 ? -4.298 -9.999 -16.272 1.00 98.38 380 ILE A O 1
ATOM 2999 N N . ASN A 1 381 ? -4.300 -8.374 -14.736 1.00 98.44 381 ASN A N 1
ATOM 3000 C CA . ASN A 1 381 ? -5.752 -8.264 -14.766 1.00 98.44 381 ASN A CA 1
ATOM 3001 C C . ASN A 1 381 ? -6.282 -6.856 -14.994 1.00 98.44 381 ASN A C 1
ATOM 3003 O O . ASN A 1 381 ? -5.796 -5.880 -14.435 1.00 98.44 381 ASN A O 1
ATOM 3007 N N . GLY A 1 382 ? -7.349 -6.794 -15.793 1.00 97.94 382 GLY A N 1
ATOM 3008 C CA . GLY A 1 382 ? -8.220 -5.627 -15.869 1.00 97.94 382 GLY A CA 1
ATOM 3009 C C . GLY A 1 382 ? -9.364 -5.696 -14.855 1.00 97.94 382 GLY A C 1
ATOM 3010 O O . GLY A 1 382 ? -9.573 -6.720 -14.195 1.00 97.94 382 GLY A O 1
ATOM 3011 N N . VAL A 1 383 ? -10.111 -4.599 -14.756 1.00 97.75 383 VAL A N 1
ATOM 3012 C CA . VAL A 1 383 ? -11.021 -4.300 -13.633 1.00 97.75 383 VAL A CA 1
ATOM 3013 C C . VAL A 1 383 ? -12.507 -4.345 -13.996 1.00 97.75 383 VAL A C 1
ATOM 3015 O O . VAL A 1 383 ? -13.386 -4.162 -13.151 1.00 97.75 383 VAL A O 1
ATOM 3018 N N . ALA A 1 384 ? -12.813 -4.597 -15.266 1.00 97.81 384 ALA A N 1
ATOM 3019 C CA . ALA A 1 384 ? -14.152 -4.844 -15.787 1.00 97.81 384 ALA A CA 1
ATOM 3020 C C . ALA A 1 384 ? -14.045 -5.606 -17.110 1.00 97.81 384 ALA A C 1
ATOM 3022 O O . ALA A 1 384 ? -13.095 -5.407 -17.857 1.00 97.81 384 ALA A O 1
ATOM 3023 N N . ALA A 1 385 ? -15.052 -6.411 -17.460 1.00 97.88 385 ALA A N 1
ATOM 3024 C CA . ALA A 1 385 ? -14.983 -7.248 -18.662 1.00 97.88 385 ALA A CA 1
ATOM 3025 C C . ALA A 1 385 ? -14.678 -6.449 -19.947 1.00 97.88 385 ALA A C 1
ATOM 3027 O O . ALA A 1 385 ? -13.839 -6.861 -20.743 1.00 97.88 385 ALA A O 1
ATOM 3028 N N . LEU A 1 386 ? -15.321 -5.288 -20.131 1.00 97.56 386 LEU A N 1
ATOM 3029 C CA . LEU A 1 386 ? -15.050 -4.412 -21.276 1.00 97.56 386 LEU A CA 1
ATOM 3030 C C . LEU A 1 386 ? -13.660 -3.769 -21.196 1.00 97.56 386 LEU A C 1
ATOM 3032 O O . LEU A 1 386 ? -12.989 -3.660 -22.213 1.00 97.56 386 LEU A O 1
ATOM 3036 N N . HIS A 1 387 ? -13.233 -3.367 -19.996 1.00 97.81 387 HIS A N 1
ATOM 3037 C CA . HIS A 1 387 ? -11.900 -2.810 -19.761 1.00 97.81 387 HIS A CA 1
ATOM 3038 C C . HIS A 1 387 ? -10.819 -3.826 -20.133 1.00 97.81 387 HIS A C 1
ATOM 3040 O O . HIS A 1 387 ? -10.000 -3.535 -20.995 1.00 97.81 387 HIS A O 1
ATOM 3046 N N . THR A 1 388 ? -10.888 -5.047 -19.600 1.00 97.88 388 THR A N 1
ATOM 3047 C CA . THR A 1 388 ? -9.960 -6.129 -19.953 1.00 97.88 388 THR A CA 1
ATOM 3048 C C . THR A 1 388 ? -9.960 -6.390 -21.454 1.00 97.88 388 THR A C 1
ATOM 3050 O O . THR A 1 388 ? -8.895 -6.534 -22.041 1.00 97.88 388 THR A O 1
ATOM 3053 N N . LYS A 1 389 ? -11.132 -6.376 -22.102 1.00 97.69 389 LYS A N 1
ATOM 3054 C CA . LYS A 1 389 ? -11.207 -6.603 -23.546 1.00 97.69 389 LYS A CA 1
ATOM 3055 C C . LYS A 1 389 ? -10.508 -5.512 -24.361 1.00 97.69 389 LYS A C 1
ATOM 3057 O O . LYS A 1 389 ? -9.863 -5.823 -25.354 1.00 97.69 389 LYS A O 1
ATOM 3062 N N . ILE A 1 390 ? -10.599 -4.254 -23.928 1.00 97.62 390 ILE A N 1
ATOM 3063 C CA . ILE A 1 390 ? -9.862 -3.135 -24.532 1.00 97.62 390 ILE A CA 1
ATOM 3064 C C . ILE A 1 390 ? -8.348 -3.338 -24.369 1.00 97.62 390 ILE A C 1
ATOM 3066 O O . ILE A 1 390 ? -7.605 -3.155 -25.329 1.00 97.62 390 ILE A O 1
ATOM 3070 N N . LEU A 1 391 ? -7.887 -3.790 -23.198 1.00 96.38 391 LEU A N 1
ATOM 3071 C CA . LEU A 1 391 ? -6.466 -4.092 -22.994 1.00 96.38 391 LEU A CA 1
ATOM 3072 C C . LEU A 1 391 ? -5.970 -5.194 -23.937 1.00 96.38 391 LEU A C 1
ATOM 3074 O O . LEU A 1 391 ? -4.935 -5.028 -24.572 1.00 96.38 391 LEU A O 1
ATOM 3078 N N . GLU A 1 392 ? -6.714 -6.293 -24.053 1.00 97.12 392 GLU A N 1
ATOM 3079 C CA . GLU A 1 392 ? -6.352 -7.430 -24.910 1.00 97.12 392 GLU A CA 1
ATOM 3080 C C . GLU A 1 392 ? -6.377 -7.073 -26.407 1.00 97.12 392 GLU A C 1
ATOM 3082 O O . GLU A 1 392 ? -5.495 -7.481 -27.164 1.00 97.12 392 GLU A O 1
ATOM 3087 N N . ASP A 1 393 ? -7.392 -6.322 -26.851 1.00 96.94 393 ASP A N 1
ATOM 3088 C CA . ASP A 1 393 ? -7.641 -6.080 -28.276 1.00 96.94 393 ASP A CA 1
ATOM 3089 C C . ASP A 1 393 ? -6.904 -4.852 -28.832 1.00 96.94 393 ASP A C 1
ATOM 3091 O O . ASP A 1 393 ? -6.635 -4.809 -30.042 1.00 96.94 393 ASP A O 1
ATOM 3095 N N . THR A 1 394 ? -6.599 -3.850 -27.996 1.00 94.06 394 THR A N 1
ATOM 3096 C CA . THR A 1 394 ? -5.983 -2.586 -28.437 1.00 94.06 394 THR A CA 1
ATOM 3097 C C . THR A 1 394 ? -4.781 -2.171 -27.595 1.00 94.06 394 THR A C 1
ATOM 3099 O O . THR A 1 394 ? -3.667 -2.185 -28.114 1.00 94.06 394 THR A O 1
ATOM 3102 N N . GLU A 1 395 ? -4.981 -1.820 -26.325 1.00 94.44 395 GLU A N 1
ATOM 3103 C CA . GLU A 1 395 ? -4.014 -1.013 -25.556 1.00 94.44 395 GLU A CA 1
ATOM 3104 C C . GLU A 1 395 ? -2.750 -1.789 -25.176 1.00 94.44 395 GLU A C 1
ATOM 3106 O O . GLU A 1 395 ? -1.639 -1.297 -25.338 1.00 94.44 395 GLU A O 1
ATOM 3111 N N . LEU A 1 396 ? -2.914 -3.036 -24.730 1.00 96.44 396 LEU A N 1
ATOM 3112 C CA . LEU A 1 396 ? -1.828 -3.948 -24.359 1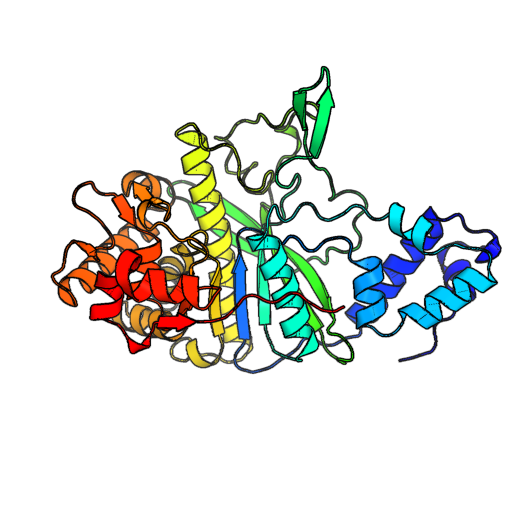.00 96.44 396 LEU A CA 1
ATOM 3113 C C . LEU A 1 396 ? -1.751 -5.143 -25.313 1.00 96.44 396 LEU A C 1
ATOM 3115 O O . LEU A 1 396 ? -1.172 -6.180 -24.987 1.00 96.44 396 LEU A O 1
ATOM 3119 N N . ARG A 1 397 ? -2.307 -5.002 -26.520 1.00 97.25 397 ARG A N 1
ATOM 3120 C CA . ARG A 1 397 ? -2.328 -6.068 -27.521 1.00 97.25 397 ARG A CA 1
ATOM 3121 C C . ARG A 1 397 ? -0.940 -6.643 -27.841 1.00 97.25 397 ARG A C 1
ATOM 3123 O O . ARG A 1 397 ? -0.851 -7.867 -27.918 1.00 97.25 397 ARG A O 1
ATOM 3130 N N . PRO A 1 398 ? 0.136 -5.842 -28.009 1.00 97.88 398 PRO A N 1
ATOM 3131 C CA . PRO A 1 398 ? 1.470 -6.399 -28.238 1.00 97.88 398 PRO A CA 1
ATOM 3132 C C . PRO A 1 398 ? 1.902 -7.372 -27.133 1.00 97.88 398 PRO A C 1
ATOM 3134 O O . PRO A 1 398 ? 2.450 -8.427 -27.426 1.00 97.88 398 PRO A O 1
ATOM 3137 N N . PHE A 1 399 ? 1.570 -7.076 -25.874 1.00 98.38 399 PHE A N 1
ATOM 3138 C CA . PHE A 1 399 ? 1.822 -7.984 -24.757 1.00 98.38 399 PHE A CA 1
ATOM 3139 C C . PHE A 1 399 ? 0.894 -9.197 -24.753 1.00 98.38 399 PHE A C 1
ATOM 3141 O O . PHE A 1 399 ? 1.342 -10.302 -24.464 1.00 98.38 399 PHE A O 1
ATOM 3148 N N . TYR A 1 400 ? -0.387 -9.020 -25.081 1.00 98.06 400 TYR A N 1
ATOM 3149 C CA . TYR A 1 400 ? -1.344 -10.126 -25.150 1.00 98.06 400 TYR A CA 1
ATOM 3150 C C . TYR A 1 400 ? -0.986 -11.152 -26.236 1.00 98.06 400 TYR A C 1
ATOM 3152 O O . TYR A 1 400 ? -1.208 -12.345 -26.056 1.00 98.06 400 TYR A O 1
ATOM 3160 N N . GLU A 1 401 ? -0.395 -10.711 -27.352 1.00 97.75 401 GLU A N 1
ATOM 3161 C CA . GLU A 1 401 ? 0.111 -11.599 -28.409 1.00 97.75 401 GLU A CA 1
ATOM 3162 C C . GLU A 1 401 ? 1.269 -12.493 -27.916 1.00 97.75 401 GLU A C 1
ATOM 3164 O O . GLU A 1 401 ? 1.454 -13.591 -28.443 1.00 97.75 401 GLU A O 1
ATOM 3169 N N . ILE A 1 402 ? 2.007 -12.049 -26.892 1.00 97.62 402 ILE A N 1
ATOM 3170 C CA . ILE A 1 402 ? 3.156 -12.753 -26.307 1.00 97.62 402 ILE A CA 1
ATOM 3171 C C . ILE A 1 402 ? 2.747 -13.610 -25.099 1.00 97.62 402 ILE A C 1
ATOM 3173 O O . ILE A 1 402 ? 3.178 -14.757 -24.991 1.00 97.62 402 ILE A O 1
ATOM 3177 N N . TYR A 1 403 ? 1.916 -13.065 -24.208 1.00 98.06 403 TYR A N 1
ATOM 3178 C CA . TYR A 1 403 ? 1.547 -13.663 -22.921 1.00 98.06 403 TYR A CA 1
ATOM 3179 C C . TYR A 1 403 ? 0.025 -13.812 -22.737 1.00 98.06 403 TYR A C 1
ATOM 3181 O O . TYR A 1 403 ? -0.517 -13.346 -21.726 1.00 98.06 403 TYR A O 1
ATOM 3189 N N . PRO A 1 404 ? -0.719 -14.427 -23.674 1.00 98.12 404 PRO A N 1
ATOM 3190 C CA . PRO A 1 404 ? -2.180 -14.486 -23.589 1.00 98.12 404 PRO A CA 1
ATOM 3191 C C . PRO A 1 404 ? -2.681 -15.165 -22.304 1.00 98.12 404 PRO A C 1
ATOM 3193 O O . PRO A 1 404 ? -3.758 -14.838 -21.809 1.00 98.12 404 PRO A O 1
ATOM 3196 N N . GLU A 1 405 ? -1.905 -16.090 -21.738 1.00 98.19 405 GLU A N 1
ATOM 3197 C CA . GLU A 1 405 ? -2.216 -16.821 -20.509 1.00 98.19 405 GLU A CA 1
ATOM 3198 C C . GLU A 1 405 ? -2.130 -15.977 -19.234 1.00 98.19 405 GLU A C 1
ATOM 3200 O O . GLU A 1 405 ? -2.755 -16.338 -18.234 1.00 98.19 405 GLU A O 1
ATOM 3205 N N . LYS A 1 406 ? -1.383 -14.864 -19.252 1.00 98.25 406 LYS A N 1
ATOM 3206 C CA . LYS A 1 406 ? -1.264 -13.978 -18.089 1.00 98.25 406 LYS A CA 1
ATOM 3207 C C . LYS A 1 406 ? -2.488 -13.077 -17.927 1.00 98.25 406 LYS A C 1
ATOM 3209 O O . LYS A 1 406 ? -2.777 -12.652 -16.810 1.00 98.25 406 LYS A O 1
ATOM 3214 N N . PHE A 1 407 ? -3.194 -12.766 -19.016 1.00 98.50 407 PHE A N 1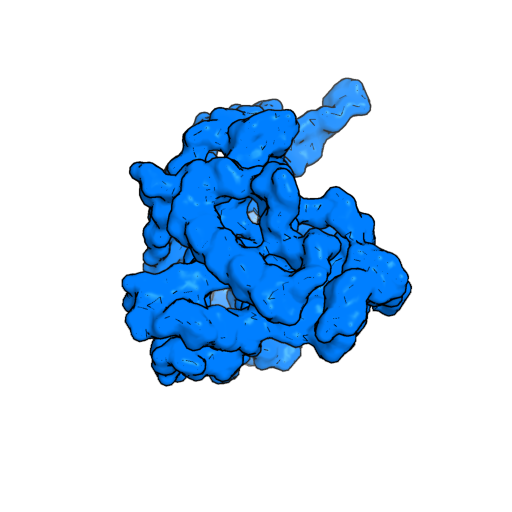
ATOM 3215 C CA . PHE A 1 407 ? -4.291 -11.799 -19.009 1.00 98.50 407 PHE A CA 1
ATOM 3216 C C . PHE A 1 407 ? -5.586 -12.403 -18.463 1.00 98.50 407 PHE A C 1
ATOM 3218 O O . PHE A 1 407 ? -6.028 -13.483 -18.858 1.00 98.50 407 PHE A O 1
ATOM 3225 N N . SER A 1 408 ? -6.231 -11.686 -17.543 1.00 98.44 408 SER A N 1
ATOM 3226 C CA . SER A 1 408 ? -7.539 -12.066 -17.013 1.00 98.44 408 SER A CA 1
ATOM 3227 C C . SER A 1 408 ? -8.397 -10.858 -16.621 1.00 98.44 408 SER A C 1
ATOM 3229 O O . SER A 1 408 ? -7.924 -9.735 -16.477 1.00 98.44 408 SER A O 1
ATOM 3231 N N . ASN A 1 409 ? -9.697 -11.075 -16.417 1.00 98.44 409 ASN A N 1
ATOM 3232 C CA . ASN A 1 409 ? -10.595 -10.065 -15.849 1.00 98.44 409 ASN A CA 1
ATOM 3233 C C . ASN A 1 409 ? -10.843 -10.352 -14.362 1.00 98.44 409 ASN A C 1
ATOM 3235 O O . ASN A 1 409 ? -11.121 -11.497 -13.982 1.00 98.44 409 ASN A O 1
ATOM 3239 N N . LYS A 1 410 ? -10.797 -9.304 -13.538 1.00 98.25 410 LYS A N 1
ATOM 3240 C CA . LYS A 1 410 ? -11.267 -9.292 -12.148 1.00 98.25 410 LYS A CA 1
ATOM 3241 C C . LYS A 1 410 ? -12.147 -8.065 -11.969 1.00 98.25 410 LYS A C 1
ATOM 3243 O O . LYS A 1 410 ? -11.667 -6.971 -11.718 1.00 98.25 410 LYS A O 1
ATOM 3248 N N . THR A 1 411 ? -13.451 -8.242 -12.163 1.00 98.19 411 THR A N 1
ATOM 3249 C CA . THR A 1 411 ? -14.388 -7.121 -12.072 1.00 98.19 411 THR A CA 1
ATOM 3250 C C . THR A 1 411 ? -14.412 -6.555 -10.657 1.00 98.19 411 THR A C 1
ATOM 3252 O O . THR A 1 411 ? -14.578 -7.316 -9.703 1.00 98.19 411 THR A O 1
ATOM 3255 N N . ASN A 1 412 ? -14.253 -5.235 -10.540 1.00 97.88 412 ASN A N 1
ATOM 3256 C CA . ASN A 1 412 ? -14.263 -4.540 -9.257 1.00 97.88 412 ASN A CA 1
ATOM 3257 C C . ASN A 1 412 ? -15.521 -4.859 -8.443 1.00 97.88 412 ASN A C 1
ATOM 3259 O O . ASN A 1 412 ? -16.612 -5.064 -8.982 1.00 97.88 412 ASN A O 1
ATOM 3263 N N . GLY A 1 413 ? -15.356 -4.840 -7.126 1.00 97.44 413 GLY A N 1
ATOM 3264 C CA . GLY A 1 413 ? -16.428 -5.007 -6.160 1.00 97.44 413 GLY A CA 1
ATOM 3265 C C . GLY A 1 413 ? -16.294 -3.994 -5.034 1.00 97.44 413 GLY A C 1
ATOM 3266 O O . GLY A 1 413 ? -15.245 -3.384 -4.848 1.00 97.44 413 GLY A O 1
ATOM 3267 N N . ILE A 1 414 ? -17.374 -3.831 -4.284 1.00 97.62 414 ILE A N 1
ATOM 3268 C CA . ILE A 1 414 ? -17.394 -3.061 -3.042 1.00 97.62 414 ILE A CA 1
ATOM 3269 C C . ILE A 1 414 ? -17.687 -4.013 -1.891 1.00 97.62 414 ILE A C 1
ATOM 3271 O O . ILE A 1 414 ? -18.365 -5.028 -2.083 1.00 97.62 414 ILE A O 1
ATOM 3275 N N . THR A 1 415 ? -17.196 -3.683 -0.701 1.00 96.50 415 THR A N 1
ATOM 3276 C CA . THR A 1 415 ? -17.671 -4.369 0.497 1.00 96.50 415 THR A CA 1
ATOM 3277 C C . THR A 1 415 ? -19.152 -4.065 0.740 1.00 96.50 415 THR A C 1
ATOM 3279 O O . THR A 1 415 ? -19.646 -3.000 0.372 1.00 96.50 415 THR A O 1
ATOM 3282 N N . PHE A 1 416 ? -19.871 -5.043 1.291 1.00 96.19 416 PHE A N 1
ATOM 3283 C CA . PHE A 1 416 ? -21.285 -4.919 1.664 1.00 96.19 416 PHE A CA 1
ATOM 3284 C C . PHE A 1 416 ? -21.479 -4.547 3.138 1.00 96.19 416 PHE A C 1
ATOM 3286 O O . PHE A 1 416 ? -22.626 -4.362 3.545 1.00 96.19 416 PHE A O 1
ATOM 3293 N N . ARG A 1 417 ? -20.396 -4.541 3.923 1.00 92.25 417 ARG A N 1
ATOM 3294 C CA . ARG A 1 417 ? -20.423 -4.144 5.331 1.00 92.25 417 ARG A CA 1
ATOM 3295 C C . ARG A 1 417 ? -20.572 -2.636 5.464 1.00 92.25 417 ARG A C 1
ATOM 3297 O O . ARG A 1 417 ? -20.090 -1.920 4.554 1.00 92.25 417 ARG A O 1
#

pLDDT: mean 96.47, std 4.16, range [61.62, 98.94]

Mean predicted aligned error: 3.46 Å

Radius of gyration: 22.7 Å; Cα contacts (8 Å, |Δi|>4): 804; chains: 1; bounding box: 54×54×68 Å

Sequence (417 aa):
MPRINLAELAEQSFGTSLEQLDDRRIYKLLVKLVQERSAACPLNNGKKKLYYISAEFLIGKLLINNMIDLGIYDEVKDQLVAAGHDLNKIEEFEVEPSLGNGGLGRLAACFLDSIATLGLTGDGVGLNYHYGLFRQRFADNQQKAVPDEWLGEQDILIDDDHSYTVEFGDFAVTSKLVNIDVPGYGQPTKNRLRLFDLASVDEGLVPGSSIDFDKTEIAKNLTLFLYPDDSDEQGRLLRIYQEYFMVSNAAQLLIDEAVERGSNLHDLADYAVVQINDTHPTMVIPELIRLLTTEHDIEFDEAVTIVRSMVAYTNHTILAEALEKWPLACLQKVSPAIADIIVKLDEIAKAEHDDPRVAIIDEHDTVHMAHMDIHFGFSINGVAALHTKILEDTELRPFYEIYPEKFSNKTNGITFR

Solvent-accessible surface area (backbone atoms only — not comparable to full-atom values): 21976 Å² total; per-residue (Å²): 131,85,86,87,54,65,51,59,50,28,33,74,75,69,73,41,53,51,64,74,56,52,54,67,60,48,36,56,51,50,52,51,51,50,48,57,55,52,70,69,30,49,68,51,79,53,72,50,29,38,40,41,32,29,86,33,38,36,62,51,69,51,70,66,56,52,26,51,18,71,70,42,41,69,66,52,50,55,53,35,50,75,44,73,46,56,67,74,67,25,55,68,71,60,66,49,57,29,33,32,85,50,69,67,8,35,38,47,31,27,47,47,45,48,32,11,37,69,68,42,29,40,30,38,37,30,52,46,30,49,18,6,67,51,34,82,41,80,56,95,95,36,86,42,54,21,58,24,76,34,71,76,96,54,82,69,62,40,83,46,91,59,64,46,79,48,75,36,62,92,50,70,45,49,39,36,32,33,29,34,80,34,58,2,54,85,40,77,34,20,32,40,38,41,24,41,30,53,69,55,57,45,73,87,57,49,47,86,79,32,78,67,56,72,56,80,49,52,78,27,43,59,33,40,44,41,84,63,74,50,93,48,72,52,26,46,50,42,52,54,50,38,32,46,51,44,22,49,51,51,43,52,50,54,49,52,58,26,44,76,73,66,44,80,62,85,53,35,49,63,31,36,34,38,39,27,50,41,51,61,38,41,60,33,59,43,42,44,34,46,49,34,38,77,76,62,77,36,55,66,73,55,30,50,52,42,46,26,64,22,27,27,33,37,50,84,70,74,58,59,87,76,53,56,71,44,50,43,69,59,42,38,60,48,27,41,71,48,37,54,42,48,53,54,51,29,53,50,50,43,73,78,42,93,45,80,92,62,42,26,55,45,101,78,49,34,32,33,37,59,40,46,38,59,74,44,23,56,35,38,30,22,48,29,70,69,55,26,48,45,33,51,72,58,57,40,22,79,52,35,78,75,43,56,86,30,57,44,67,49,62,72,71,73,61,89,124

Nearest PDB structures (foldseek):
  4l22-assembly1_A  TM=9.913E-01  e=1.101E-58  Streptococcus mutans UA159
  2c4m-assembly2_C  TM=9.071E-01  e=5.181E-41  Corynebacterium callunae
  7tm7-assembly1_A  TM=8.984E-01  e=3.158E-40  Klebsiella pneumoniae subsp. pneumoniae HS11286
  7tm7-assembly1_B  TM=8.857E-01  e=7.602E-41  Klebsiella pneumoniae subsp. pneumoniae HS11286
  2ecp-assembly1_B  TM=8.865E-01  e=9.973E-40  Escherichia coli

Secondary structure (DSSP, 8-state):
-PPP-HHHHHHHHHSS-GGGS-HHHHHHHHHHHHHHHHHTSPBP--SSEEEEE-S-------HHHHHHHTT-HHHHHHHHHHTT--HHHHHTTPPPP----SHHHHHHHHHHHHHHHTT--EEEEEE--SS-S-EEEEETTEEEEE-----TT-TT-EEES---EEEETTEEEEEEEEEEEEEPTT-S-EEEEEEEEETT--GGGS-TT-S---TT-HHHHTTT-SS---SSHHHHHHHHHHHHHHHHHHHHHHHHHHHHTT--STTGGGTEEEEEESSTTTTHHHHHHHHHHHTS---HHHHHHHHHTTEEEE---S-GGGS-EEEHHHHHHH-HHHHHHHHHHHHHHHHH---GGG-SB-TTSEEEHHHHHHHH-SEEEESSHHHHHHIIIIITHHHHHH-TTTEEE--------